Protein AF-A0A970JU67-F1 (afdb_monomer)

Nearest PDB structures (foldseek):
  4jq6-assembly1_A-2  TM=2.924E-01  e=1.730E+00  uncultured bacterium
  4jq6-assembly1_C-2  TM=2.347E-01  e=2.270E+00  uncultured bacterium
  4jq6-assembly1_B-2  TM=2.859E-01  e=3.735E+00  uncultured bacterium

Solvent-accessible surface area (backbone atoms only — not comparable to full-atom values): 28323 Å² total; per-residue (Å²): 142,82,85,86,82,78,82,70,63,67,60,56,55,53,53,52,52,51,50,53,50,53,50,58,73,69,57,70,78,72,72,80,70,74,70,78,50,62,77,49,70,78,58,87,61,84,79,76,81,85,72,80,84,75,76,85,79,79,78,89,68,77,89,79,79,76,89,69,86,68,60,65,92,70,44,91,42,51,68,65,49,26,71,66,79,45,78,70,50,74,68,50,50,51,41,27,55,73,64,76,49,74,89,73,84,82,63,100,61,75,86,43,83,55,92,80,55,98,42,68,69,62,30,46,52,45,51,51,29,37,52,91,54,72,87,72,41,57,90,66,28,61,72,84,85,48,70,67,60,50,52,49,52,48,50,52,50,52,53,54,49,50,58,56,33,43,46,40,63,42,35,53,30,54,41,52,18,40,53,38,30,49,53,32,34,54,51,42,32,70,50,19,50,85,82,37,30,58,57,38,47,44,47,47,47,57,52,45,53,44,44,33,34,48,60,20,26,67,76,83,74,67,88,65,86,66,57,68,91,70,52,65,84,36,60,38,65,69,46,32,59,50,54,40,66,76,67,50,73,91,55,51,74,64,56,51,49,38,48,56,50,51,51,50,45,45,67,63,26,75,57,68,42,71,60,78,66,70,47,42,41,56,55,104,48,89,40,42,58,24,44,73,43,56,64,60,80,78,25,64,59,44,29,36,26,33,12,33,49,41,22,48,50,49,36,26,38,34,18,25,38,34,83,39,74,70,19,36,28,40,52,48,50,49,50,53,20,41,32,68,22,89,51,18,51,60,28,48,46,52,48,48,48,52,44,32,68,78,62,34,47,45,35,22,31,39,66,43,51,50,47,49,40,50,72,68,60,27,72,60,91,76,41,36,50,47,43,67,66,35,67,78,47,47,54,33,40,33,61,42,42,76,73,46,55,46,86,35,87,100,40,86,87,70,63,57,88,74,27,44,53,35,49,20,80,46,39,50,61,41,44,72,68,54,52,51,42,68,74,55,21,46,32,86,101,76,38,78,90,39,46,82,66,75,61,84,42,55,63,45,26,76,73,65,35,63,69,34,50,69,45,44,70,75,74,60,78,74,59,79,87,73,56,78,80,74,56,102,90,104

pLDDT: mean 80.76, std 17.64, range [30.47, 98.69]

Secondary structure (DSSP, 8-state):
--PPPPTTHHHHHHHHHHHHHHHHHHS-------PPPPEE------PPPS-PPPPP----S----------GGG-TTHHHHHHHH-PPPHHHHHHHHHHS--PPPPPSS-SS--SS---HHHHHHHHHT--SSGGG--TT------HHHHHHHHHHHHHHHHHHHIIIIIHHHHHHHHHHHHHHHHHHHHHS-TTTHHHHHHHHHHHHHHHHHHHSS-----S-PPPTTTS----SHHHHHHHHHHH-TT--HHHHHHHHHHHHHHHH--SEE--SSS-EESSS-SSEEGGGGS--GGGGG-HHHHHHHHHHHHHHHEEEETTSHHHHHHHHHHHHHHHHSSSHHHHHHHHHHHHHHHH--BSS--HHHHHHIIIIIS----EETTGGG-HHHHHHHHHHHTT-----TT-TT---GGGSSEEESSPPBP-HHHHHHHHHS-BTTTBTTS-SS--THHHHHHTT-HHHHHHHHHH----GGGSPPP-TT-

Structure (mmCIF, N/CA/C/O backbone):
data_AF-A0A970JU67-F1
#
_entry.id   AF-A0A970JU67-F1
#
loop_
_atom_site.group_PDB
_atom_site.id
_atom_site.type_symbol
_atom_site.label_atom_id
_atom_site.label_alt_id
_atom_site.label_comp_id
_atom_site.label_asym_id
_atom_site.label_entity_id
_atom_site.label_seq_id
_atom_site.pdbx_PDB_ins_code
_atom_site.Cartn_x
_atom_site.Cartn_y
_atom_site.Cartn_z
_atom_site.occupancy
_atom_site.B_iso_or_equiv
_atom_site.auth_seq_id
_atom_site.auth_comp_id
_atom_site.auth_asym_id
_atom_site.auth_atom_id
_atom_site.pdbx_PDB_model_num
ATOM 1 N N . MET A 1 1 ? -54.750 41.052 80.918 1.00 36.22 1 MET A N 1
ATOM 2 C CA . MET A 1 1 ? -54.956 39.996 79.903 1.00 36.22 1 MET A CA 1
ATOM 3 C C . MET A 1 1 ? -53.959 40.209 78.771 1.00 36.22 1 MET A C 1
ATOM 5 O O . MET A 1 1 ? -54.153 41.110 77.973 1.00 36.22 1 MET A O 1
ATOM 9 N N . LYS A 1 2 ? -52.851 39.460 78.745 1.00 30.47 2 LYS A N 1
ATOM 10 C CA . LYS A 1 2 ? -51.901 39.435 77.621 1.00 30.47 2 LYS A CA 1
ATOM 11 C C . LYS A 1 2 ? -51.784 37.980 77.169 1.00 30.47 2 LYS A C 1
ATOM 13 O O . LYS A 1 2 ? -51.421 37.122 77.969 1.00 30.47 2 LYS A O 1
ATOM 18 N N . GLN A 1 3 ? -52.215 37.712 75.939 1.00 32.88 3 GLN A N 1
ATOM 19 C CA . GLN A 1 3 ? -52.232 36.387 75.321 1.00 32.88 3 GLN A CA 1
ATOM 20 C C . GLN A 1 3 ? -50.808 35.906 75.008 1.00 32.88 3 GLN A C 1
ATOM 22 O O . GLN A 1 3 ? -49.970 36.673 74.540 1.00 32.88 3 GLN A O 1
ATOM 27 N N . LYS A 1 4 ? -50.570 34.615 75.266 1.00 38.41 4 LYS A N 1
ATOM 28 C CA . LYS A 1 4 ? -49.387 33.850 74.859 1.00 38.41 4 LYS A CA 1
ATOM 29 C C . LYS A 1 4 ? -49.386 33.668 73.337 1.00 38.41 4 LYS A C 1
ATOM 31 O O . LYS A 1 4 ? -50.326 33.097 72.793 1.00 38.41 4 LYS A O 1
ATOM 36 N N . THR A 1 5 ? -48.321 34.102 72.673 1.00 37.09 5 THR A N 1
ATOM 37 C CA . THR A 1 5 ? -48.019 33.805 71.267 1.00 37.09 5 THR A CA 1
ATOM 38 C C . THR A 1 5 ? -47.292 32.462 71.156 1.00 37.09 5 THR A C 1
ATOM 40 O O . THR A 1 5 ? -46.368 32.169 71.913 1.00 37.09 5 THR A O 1
ATOM 43 N N . SER A 1 6 ? -47.749 31.610 70.235 1.00 38.59 6 SER A N 1
ATOM 44 C CA . SER A 1 6 ? -47.259 30.246 70.038 1.00 38.59 6 SER A CA 1
ATOM 45 C C . SER A 1 6 ? -45.963 30.203 69.222 1.00 38.59 6 SER A C 1
ATOM 47 O O . SER A 1 6 ? -45.950 30.541 68.040 1.00 38.59 6 SER A O 1
ATOM 49 N N . THR A 1 7 ? -44.905 29.666 69.818 1.00 44.06 7 THR A N 1
ATOM 50 C CA . THR A 1 7 ? -43.596 29.338 69.219 1.00 44.06 7 THR A CA 1
ATOM 51 C C . THR A 1 7 ? -43.587 28.036 68.398 1.00 44.06 7 THR A C 1
ATOM 53 O O . THR A 1 7 ? -42.530 27.490 68.106 1.00 44.06 7 THR A O 1
ATOM 56 N N . VAL A 1 8 ? -44.752 27.523 67.987 1.00 43.41 8 VAL A N 1
ATOM 57 C CA . VAL A 1 8 ? -44.871 26.221 67.294 1.00 43.41 8 VAL A CA 1
ATOM 58 C C . VAL A 1 8 ? -44.906 26.361 65.762 1.00 43.41 8 VAL A C 1
ATOM 60 O O . VAL A 1 8 ? -44.594 25.408 65.050 1.00 43.41 8 VAL A O 1
ATOM 63 N N . LEU A 1 9 ? -45.207 27.549 65.223 1.00 40.72 9 LEU A N 1
ATOM 64 C CA . LEU A 1 9 ? -45.311 27.746 63.768 1.00 40.72 9 LEU A CA 1
ATOM 65 C C . LEU A 1 9 ? -43.952 27.985 63.077 1.00 40.72 9 LEU A C 1
ATOM 67 O O . LEU A 1 9 ? -43.769 27.582 61.932 1.00 40.72 9 LEU A O 1
ATOM 71 N N . ALA A 1 10 ? -42.973 28.566 63.781 1.00 41.41 10 ALA A N 1
ATOM 72 C CA . ALA A 1 10 ? -41.661 28.894 63.210 1.00 41.41 10 ALA A CA 1
ATOM 73 C C . ALA A 1 10 ? -40.745 27.664 63.027 1.00 41.41 10 ALA A C 1
ATOM 75 O O . ALA A 1 10 ? -39.975 27.602 62.072 1.00 41.41 10 ALA A O 1
ATOM 76 N N . GLY A 1 11 ? -40.867 26.644 63.888 1.00 38.97 11 GLY A N 1
ATOM 77 C CA . GLY A 1 11 ? -40.060 25.418 63.795 1.00 38.97 11 GLY A CA 1
ATOM 78 C C . GLY A 1 11 ? -40.456 24.493 62.636 1.00 38.97 11 GLY A C 1
ATOM 79 O O . GLY A 1 11 ? -39.612 23.785 62.088 1.00 38.97 11 GLY A O 1
ATOM 80 N N . ARG A 1 12 ? -41.728 24.529 62.209 1.00 40.28 12 ARG A N 1
ATOM 81 C CA . ARG A 1 12 ? -42.233 23.694 61.104 1.00 40.28 12 ARG A CA 1
ATOM 82 C C . ARG A 1 12 ? -41.901 24.249 59.718 1.00 40.28 12 ARG A C 1
ATOM 84 O O . ARG A 1 12 ? -41.686 23.455 58.808 1.00 40.28 12 ARG A O 1
ATOM 91 N N . MET A 1 13 ? -41.779 25.571 59.560 1.00 42.22 13 MET A N 1
ATOM 92 C CA . MET A 1 13 ? -41.308 26.159 58.297 1.00 42.22 13 MET A CA 1
ATOM 93 C C . MET A 1 13 ? -39.801 25.965 58.084 1.00 42.22 13 MET A C 1
ATOM 95 O O . MET A 1 13 ? -39.390 25.708 56.956 1.00 42.22 13 MET A O 1
ATOM 99 N N . LEU A 1 14 ? -38.982 25.996 59.146 1.00 43.56 14 LEU A N 1
ATOM 100 C CA . LEU A 1 14 ? -37.538 25.760 59.007 1.00 43.56 14 LEU A CA 1
ATOM 101 C C . LEU A 1 14 ? -37.198 24.299 58.670 1.00 43.56 14 LEU A C 1
ATOM 103 O O . LEU A 1 14 ? -36.318 24.062 57.848 1.00 43.56 14 LEU A O 1
ATOM 107 N N . CYS A 1 15 ? -37.913 23.321 59.240 1.00 43.31 15 CYS A N 1
ATOM 108 C CA . CYS A 1 15 ? -37.701 21.906 58.903 1.00 43.31 15 CYS A CA 1
ATOM 109 C C . CYS A 1 15 ? -38.188 21.551 57.489 1.00 43.31 15 CYS A C 1
ATOM 111 O O . CYS A 1 15 ? -37.552 20.739 56.825 1.00 43.31 15 CYS A O 1
ATOM 113 N N . ALA A 1 16 ? -39.266 22.176 56.997 1.00 47.25 16 ALA A N 1
ATOM 114 C CA . ALA A 1 16 ? -39.729 21.977 55.621 1.00 47.25 16 ALA A CA 1
ATOM 115 C C . ALA A 1 16 ? -38.766 22.601 54.595 1.00 47.25 16 ALA A C 1
ATOM 117 O O . ALA A 1 16 ? -38.482 21.982 53.573 1.00 47.25 16 ALA A O 1
ATOM 118 N N . ALA A 1 17 ? -38.195 23.774 54.891 1.00 49.16 17 ALA A N 1
ATOM 119 C CA . ALA A 1 17 ? -37.186 24.399 54.037 1.00 49.16 17 ALA A CA 1
ATOM 120 C C . ALA A 1 17 ? -35.869 23.599 54.004 1.00 49.16 17 ALA A C 1
ATOM 122 O O . ALA A 1 17 ? -35.280 23.447 52.938 1.00 49.16 17 ALA A O 1
ATOM 123 N N . PHE A 1 18 ? -35.444 23.019 55.134 1.00 45.53 18 PHE A N 1
ATOM 124 C CA . PHE A 1 18 ? -34.259 22.153 55.176 1.00 45.53 18 PHE A CA 1
ATOM 125 C C . PHE A 1 18 ? -34.480 20.793 54.503 1.00 45.53 18 PHE A C 1
ATOM 127 O O . PHE A 1 18 ? -33.557 20.297 53.864 1.00 45.53 18 PHE A O 1
ATOM 134 N N . LEU A 1 19 ? -35.681 20.203 54.577 1.00 43.06 19 LEU A N 1
ATOM 135 C CA . LEU A 1 19 ? -35.974 18.959 53.853 1.00 43.06 19 LEU A CA 1
ATOM 136 C C . LEU A 1 19 ? -36.092 19.178 52.341 1.00 43.06 19 LEU A C 1
ATOM 138 O O . LEU A 1 19 ? -35.630 18.332 51.586 1.00 43.06 19 LEU A O 1
ATOM 142 N N . VAL A 1 20 ? -36.650 20.306 51.887 1.00 49.84 20 VAL A N 1
ATOM 143 C CA . VAL A 1 20 ? -36.703 20.648 50.453 1.00 49.84 20 VAL A CA 1
ATOM 144 C C . VAL A 1 20 ? -35.310 21.004 49.923 1.00 49.84 20 VAL A C 1
ATOM 146 O O . VAL A 1 20 ? -34.969 20.598 48.818 1.00 49.84 20 VAL A O 1
ATOM 149 N N . ALA A 1 21 ? -34.462 21.661 50.722 1.00 44.94 21 ALA A N 1
ATOM 150 C CA . ALA A 1 21 ? -33.065 21.901 50.362 1.00 44.94 21 ALA A CA 1
ATOM 151 C C . ALA A 1 21 ? -32.226 20.607 50.358 1.00 44.94 21 ALA A C 1
ATOM 153 O O . ALA A 1 21 ? -31.417 20.416 49.459 1.00 44.94 21 ALA A O 1
ATOM 154 N N . ALA A 1 22 ? -32.449 19.680 51.298 1.00 39.38 22 ALA A N 1
ATOM 155 C CA . ALA A 1 22 ? -31.751 18.392 51.334 1.00 39.38 22 ALA A CA 1
ATOM 156 C C . ALA A 1 22 ? -32.229 17.417 50.237 1.00 39.38 22 ALA A C 1
ATOM 158 O O . ALA A 1 22 ? -31.417 16.675 49.695 1.00 39.38 22 ALA A O 1
ATOM 159 N N . LEU A 1 23 ? -33.511 17.455 49.847 1.00 36.56 23 LEU A N 1
ATOM 160 C CA . LEU A 1 23 ? -34.032 16.715 48.687 1.00 36.56 23 LEU A CA 1
ATOM 161 C C . LEU A 1 23 ? -33.615 17.345 47.349 1.00 36.56 23 LEU A C 1
ATOM 163 O O . LEU A 1 23 ? -33.446 16.615 46.379 1.00 36.56 23 LEU A O 1
ATOM 167 N N . ALA A 1 24 ? -33.372 18.658 47.298 1.00 38.34 24 ALA A N 1
ATOM 168 C CA . ALA A 1 24 ? -32.781 19.326 46.134 1.00 38.34 24 ALA A CA 1
ATOM 169 C C . ALA A 1 24 ? -31.256 19.121 46.022 1.00 38.34 24 ALA A C 1
ATOM 171 O O . ALA A 1 24 ? -30.711 19.251 44.933 1.00 38.34 24 ALA A O 1
ATOM 172 N N . LEU A 1 25 ? -30.573 18.760 47.117 1.00 35.28 25 LEU A N 1
ATOM 173 C CA . LEU A 1 25 ? -29.147 18.396 47.120 1.00 35.28 25 LEU A CA 1
ATOM 174 C C . LEU A 1 25 ? -28.881 16.904 46.845 1.00 35.28 25 LEU A C 1
ATOM 176 O O . LEU A 1 25 ? -27.741 16.540 46.576 1.00 35.28 25 LEU A O 1
ATOM 180 N N . PHE A 1 26 ? -29.914 16.053 46.870 1.00 38.72 26 PHE A N 1
ATOM 181 C CA . PHE A 1 26 ? -29.828 14.629 46.504 1.00 38.72 26 PHE A CA 1
ATOM 182 C C . PHE A 1 26 ? -30.591 14.264 45.218 1.00 38.72 26 PHE A C 1
ATOM 184 O O . PHE A 1 26 ? -30.538 13.114 44.782 1.00 38.72 26 PHE A O 1
ATOM 191 N N . ALA A 1 27 ? -31.262 15.222 44.577 1.00 39.44 27 ALA A N 1
ATOM 192 C CA . ALA A 1 27 ? -31.865 15.038 43.264 1.00 39.44 27 ALA A CA 1
ATOM 193 C C . ALA A 1 27 ? -30.885 15.486 42.172 1.00 39.44 27 ALA A C 1
ATOM 195 O O . ALA A 1 27 ? -30.670 16.675 41.960 1.00 39.44 27 ALA A O 1
ATOM 196 N N . ALA A 1 28 ? -30.336 14.491 41.476 1.00 40.06 28 ALA A N 1
ATOM 197 C CA . ALA A 1 28 ? -29.531 14.612 40.267 1.00 40.06 28 ALA A CA 1
ATOM 198 C C . ALA A 1 28 ? -28.194 15.355 40.441 1.00 40.06 28 ALA A C 1
ATOM 200 O O . ALA A 1 28 ? -27.980 16.438 39.904 1.00 40.06 28 ALA A O 1
ATOM 201 N N . VAL A 1 29 ? -27.210 14.660 41.027 1.00 31.98 29 VAL A N 1
ATOM 202 C CA . VAL A 1 29 ? -25.932 14.589 40.302 1.00 31.98 29 VAL A CA 1
ATOM 203 C C . VAL A 1 29 ? -26.322 14.048 38.928 1.00 31.98 29 VAL A C 1
ATOM 205 O O . VAL A 1 29 ? -26.881 12.945 38.881 1.00 31.98 29 VAL A O 1
ATOM 208 N N . PRO A 1 30 ? -26.154 14.798 37.827 1.00 34.16 30 PRO A N 1
ATOM 209 C CA . PRO A 1 30 ? -26.272 14.172 36.535 1.00 34.16 30 PRO A CA 1
ATOM 210 C C . PRO A 1 30 ? -25.236 13.055 36.573 1.00 34.16 30 PRO A C 1
ATOM 212 O O . PRO A 1 30 ? -24.037 13.314 36.669 1.00 34.16 30 PRO A O 1
ATOM 215 N N . HIS A 1 31 ? -25.687 11.800 36.515 1.00 34.84 31 HIS A N 1
ATOM 216 C CA . HIS A 1 31 ? -24.914 10.859 35.729 1.00 34.84 31 HIS A CA 1
ATOM 217 C C . HIS A 1 31 ? -24.608 11.627 34.450 1.00 34.84 31 HIS A C 1
ATOM 219 O O . HIS A 1 31 ? -25.553 12.106 33.816 1.00 34.84 31 HIS A O 1
ATOM 225 N N . GLU A 1 32 ? -23.328 11.856 34.156 1.00 36.03 32 GLU A N 1
ATOM 226 C CA . GLU A 1 32 ? -22.900 12.218 32.814 1.00 36.03 32 GLU A CA 1
ATOM 227 C C . GLU A 1 32 ? -23.570 11.190 31.901 1.00 36.03 32 GLU A C 1
ATOM 229 O O . GLU A 1 32 ? -23.121 10.053 31.769 1.00 36.03 32 GLU A O 1
ATOM 234 N N . CYS A 1 33 ? -24.746 11.537 31.379 1.00 34.59 33 CYS A N 1
ATOM 235 C CA . CYS A 1 33 ? -25.262 10.917 30.190 1.00 34.59 33 CYS A CA 1
ATOM 236 C C . CYS A 1 33 ? -24.245 11.372 29.165 1.00 34.59 33 CYS A C 1
ATOM 238 O O . CYS A 1 33 ? -24.282 12.538 28.768 1.00 34.59 33 CYS A O 1
ATOM 240 N N . ASP A 1 34 ? -23.289 10.495 28.849 1.00 49.31 34 ASP A N 1
ATOM 241 C CA . ASP A 1 34 ? -22.464 10.638 27.658 1.00 49.31 34 ASP A CA 1
ATOM 242 C C . ASP A 1 34 ? -23.432 11.064 26.551 1.00 49.31 34 ASP A C 1
ATOM 244 O O . ASP A 1 34 ? -24.398 10.353 26.243 1.00 49.31 34 ASP A O 1
ATOM 248 N N . ALA A 1 35 ? -23.275 12.299 26.066 1.00 60.16 35 ALA A N 1
ATOM 249 C CA . ALA A 1 35 ? -24.089 12.789 24.971 1.00 60.16 35 ALA A CA 1
ATOM 250 C C . ALA A 1 35 ? -23.958 11.766 23.839 1.00 60.16 35 ALA A C 1
ATOM 252 O O . ALA A 1 35 ? -22.846 11.323 23.557 1.00 60.16 35 ALA A O 1
ATOM 253 N N . ALA A 1 36 ? -25.082 11.355 23.241 1.00 69.31 36 ALA A N 1
ATOM 254 C CA . ALA A 1 36 ? -25.057 10.334 22.200 1.00 69.31 36 ALA A CA 1
ATOM 255 C C . ALA A 1 36 ? -24.000 10.698 21.137 1.00 69.31 36 ALA A C 1
ATOM 257 O O . ALA A 1 36 ? -23.935 11.872 20.742 1.00 69.31 36 ALA A O 1
ATOM 258 N N . PRO A 1 37 ? -23.170 9.732 20.701 1.00 78.38 37 PRO A N 1
ATOM 259 C CA . PRO A 1 37 ? -22.077 10.002 19.780 1.00 78.38 37 PRO A CA 1
ATOM 260 C C . PRO A 1 37 ? -22.615 10.660 18.510 1.00 78.38 37 PRO A C 1
ATOM 262 O O . PRO A 1 37 ? -23.711 10.357 18.024 1.00 78.38 37 PRO A O 1
ATOM 265 N N . ARG A 1 38 ? -21.847 11.612 17.979 1.00 88.69 38 ARG A N 1
ATOM 266 C CA . ARG A 1 38 ? -22.248 12.358 16.784 1.00 88.69 38 ARG A CA 1
ATOM 267 C C . ARG A 1 38 ? -22.324 11.408 15.593 1.00 88.69 38 ARG A C 1
ATOM 269 O O . ARG A 1 38 ? -21.447 10.567 15.409 1.00 88.69 38 ARG A O 1
ATOM 276 N N . LYS A 1 39 ? -23.356 11.586 14.766 1.00 93.00 39 LYS A N 1
ATOM 277 C CA . LYS A 1 39 ? -23.487 10.846 13.510 1.00 93.00 39 LYS A CA 1
ATOM 278 C C . LYS A 1 39 ? -22.336 11.188 12.566 1.00 93.00 39 LYS A C 1
ATOM 280 O O . LYS A 1 39 ? -21.931 12.347 12.483 1.00 93.00 39 LYS A O 1
ATOM 285 N N . ILE A 1 40 ? -21.865 10.178 11.852 1.00 94.06 40 ILE A N 1
ATOM 286 C CA . ILE A 1 40 ? -20.813 10.253 10.844 1.00 94.06 40 ILE A CA 1
ATOM 287 C C . ILE A 1 40 ? -21.454 9.864 9.515 1.00 94.06 40 ILE A C 1
ATOM 289 O O . ILE A 1 40 ? -22.161 8.858 9.431 1.00 94.06 40 ILE A O 1
ATOM 293 N N . VAL A 1 41 ? -21.257 10.703 8.504 1.00 93.75 41 VAL A N 1
ATOM 294 C CA . VAL A 1 41 ? -21.668 10.415 7.129 1.00 93.75 41 VAL A CA 1
ATOM 295 C C . VAL A 1 41 ? -20.475 9.762 6.447 1.00 93.75 41 VAL A C 1
ATOM 297 O O . VAL A 1 41 ? -19.366 10.280 6.556 1.00 93.75 41 VAL A O 1
ATOM 300 N N . LEU A 1 42 ? -20.702 8.611 5.820 1.00 93.88 42 LEU A N 1
ATOM 301 C CA . LEU A 1 42 ? -19.686 7.948 5.013 1.00 93.88 42 LEU A CA 1
ATOM 302 C C . LEU A 1 42 ? -19.502 8.711 3.700 1.00 93.88 42 LEU A C 1
ATOM 304 O O . LEU A 1 42 ? -20.482 9.164 3.108 1.00 93.88 42 LEU A O 1
ATOM 308 N N . THR A 1 43 ? -18.252 8.864 3.279 1.00 93.00 43 THR A N 1
ATOM 309 C CA . THR A 1 43 ? -17.881 9.590 2.064 1.00 93.00 43 THR A CA 1
ATOM 310 C C . THR A 1 43 ? -17.530 8.581 0.982 1.00 93.00 43 THR A C 1
ATOM 312 O O . THR A 1 43 ? -16.545 7.856 1.123 1.00 93.00 43 THR A O 1
ATOM 315 N N . GLU A 1 44 ? -18.330 8.554 -0.084 1.00 91.00 44 GLU A N 1
ATOM 316 C CA . GLU A 1 44 ? -18.098 7.721 -1.268 1.00 91.00 44 GLU A CA 1
ATOM 317 C C . GLU A 1 44 ? -16.714 7.984 -1.882 1.00 91.00 44 GLU A C 1
ATOM 319 O O . GLU A 1 44 ? -16.160 9.097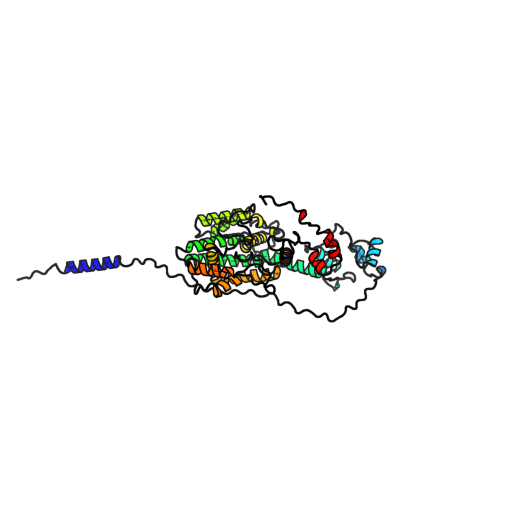 -1.846 1.00 91.00 44 GLU A O 1
ATOM 324 N N . ALA A 1 45 ? -16.143 6.937 -2.464 1.00 90.19 45 ALA A N 1
ATOM 325 C CA . ALA A 1 45 ? -14.858 6.990 -3.128 1.00 90.19 45 ALA A CA 1
ATOM 326 C C . ALA A 1 45 ? -14.979 6.397 -4.524 1.00 90.19 45 ALA A C 1
ATOM 328 O O . ALA A 1 45 ? -15.535 5.329 -4.703 1.00 90.19 45 ALA A O 1
ATOM 329 N N . GLU A 1 46 ? -14.390 7.078 -5.498 1.00 89.38 46 GLU A N 1
ATOM 330 C CA . GLU A 1 46 ? -14.239 6.576 -6.857 1.00 89.38 46 GLU A CA 1
ATOM 331 C C . GLU A 1 46 ? -12.786 6.801 -7.273 1.00 89.38 46 GLU A C 1
ATOM 333 O O . GLU A 1 46 ? -12.177 7.812 -6.899 1.00 89.38 46 GLU A O 1
ATOM 338 N N . LEU A 1 47 ? -12.240 5.860 -8.041 1.00 87.62 47 LEU A N 1
ATOM 339 C CA . LEU A 1 47 ? -10.946 5.996 -8.703 1.00 87.62 47 LEU A CA 1
ATOM 340 C C . LEU A 1 47 ? -11.178 6.286 -10.181 1.00 87.62 47 LEU A C 1
ATOM 342 O O . LEU A 1 47 ? -12.008 5.646 -10.829 1.00 87.62 47 LEU A O 1
ATOM 346 N N . LYS A 1 48 ? -10.434 7.243 -10.735 1.00 83.31 48 LYS A N 1
ATOM 347 C CA . LYS A 1 48 ? -10.503 7.514 -12.171 1.00 83.31 48 LYS A CA 1
ATOM 348 C C . LYS A 1 48 ? -9.871 6.377 -12.961 1.00 83.31 48 LYS A C 1
ATOM 350 O O . LYS A 1 48 ? -8.759 5.942 -12.666 1.00 83.31 48 LYS A O 1
ATOM 355 N N . ASP A 1 49 ? -10.559 5.959 -14.019 1.00 73.19 49 ASP A N 1
ATOM 356 C CA . ASP A 1 49 ? -9.955 5.109 -15.038 1.00 73.19 49 ASP A CA 1
ATOM 357 C C . ASP A 1 49 ? -8.820 5.871 -15.739 1.00 73.19 49 ASP A C 1
ATOM 359 O O . ASP A 1 49 ? -8.946 7.056 -16.071 1.00 73.19 49 ASP A O 1
ATOM 363 N N . PHE A 1 50 ? -7.700 5.184 -15.948 1.00 66.25 50 PHE A N 1
ATOM 364 C CA . PHE A 1 50 ? -6.522 5.770 -16.558 1.00 66.25 50 PHE A CA 1
ATOM 365 C C . PHE A 1 50 ? -6.734 6.030 -18.056 1.00 66.25 50 PHE A C 1
ATOM 367 O O . PHE A 1 50 ? -6.337 7.081 -18.565 1.00 66.25 50 PHE A O 1
ATOM 374 N N . SER A 1 51 ? -7.361 5.098 -18.783 1.00 61.50 51 SER A N 1
ATOM 375 C CA . SER A 1 51 ? -7.684 5.309 -20.196 1.00 61.50 51 SER A CA 1
ATOM 376 C C . SER A 1 51 ? -8.601 4.228 -20.759 1.00 61.50 51 SER A C 1
ATOM 378 O O . SER A 1 51 ? -8.379 3.043 -20.531 1.00 61.50 51 SER A O 1
ATOM 380 N N . SER A 1 52 ? -9.503 4.619 -21.660 1.00 66.06 52 SER A N 1
ATOM 381 C CA . SER A 1 52 ? -10.229 3.665 -22.499 1.00 66.06 52 SER A CA 1
ATOM 382 C C . SER A 1 52 ? -9.280 2.902 -23.429 1.00 66.06 52 SER A C 1
ATOM 384 O O . SER A 1 52 ? -8.446 3.529 -24.092 1.00 66.06 52 SER A O 1
ATOM 386 N N . VAL A 1 53 ? -9.478 1.588 -23.578 1.00 62.56 53 VAL A N 1
ATOM 387 C CA . VAL A 1 53 ? -8.770 0.773 -24.578 1.00 62.56 53 VAL A CA 1
ATOM 388 C C . VAL A 1 53 ? -8.921 1.414 -25.969 1.00 62.56 53 VAL A C 1
ATOM 390 O O . VAL A 1 53 ? -10.048 1.540 -26.465 1.00 62.56 53 VAL A O 1
ATOM 393 N N . PRO A 1 54 ? -7.824 1.842 -26.625 1.00 66.81 54 PRO A N 1
ATOM 394 C CA . PRO A 1 54 ? -7.916 2.471 -27.933 1.00 66.81 54 PRO A CA 1
ATOM 395 C C . PRO A 1 54 ? -8.473 1.484 -28.963 1.00 66.81 54 PRO A C 1
ATOM 397 O O . PRO A 1 54 ? -8.121 0.303 -28.983 1.00 66.81 54 PRO A O 1
ATOM 400 N N . ALA A 1 55 ? -9.346 1.978 -29.845 1.00 79.25 55 ALA A N 1
ATOM 401 C CA . ALA A 1 55 ? -9.933 1.156 -30.896 1.00 79.25 55 ALA A CA 1
ATOM 402 C C . ALA A 1 55 ? -8.834 0.525 -31.778 1.00 79.25 55 ALA A C 1
ATOM 404 O O . ALA A 1 55 ? -7.866 1.214 -32.122 1.00 79.25 55 ALA A O 1
ATOM 405 N N . PRO A 1 56 ? -8.987 -0.745 -32.208 1.00 74.62 56 PRO A N 1
ATOM 406 C CA . PRO A 1 56 ? -8.013 -1.400 -33.070 1.00 74.62 56 PRO A CA 1
ATOM 407 C C . PRO A 1 56 ? -7.721 -0.561 -34.316 1.00 74.62 56 PRO A C 1
ATOM 409 O O . PRO A 1 56 ? -8.612 -0.277 -35.126 1.00 74.62 56 PRO A O 1
ATOM 412 N N . VAL A 1 57 ? -6.459 -0.169 -34.492 1.00 77.88 57 VAL A N 1
ATOM 413 C CA . VAL A 1 57 ? -6.044 0.606 -35.660 1.00 77.88 57 VAL A CA 1
ATOM 414 C C . VAL A 1 57 ? -5.986 -0.330 -36.864 1.00 77.88 57 VAL A C 1
ATOM 416 O O . VAL A 1 57 ? -5.107 -1.182 -36.975 1.00 77.88 57 VAL A O 1
ATOM 419 N N . LYS A 1 58 ? -6.918 -0.164 -37.810 1.00 78.31 58 LYS A N 1
ATOM 420 C CA . LYS A 1 58 ? -6.816 -0.822 -39.120 1.00 78.31 58 LYS A CA 1
ATOM 421 C C . LYS A 1 58 ? -5.639 -0.218 -39.881 1.00 78.31 58 LYS A C 1
ATOM 423 O O . LYS A 1 58 ? -5.752 0.888 -40.411 1.00 78.31 58 LYS A O 1
ATOM 428 N N . LEU A 1 59 ? -4.531 -0.953 -39.956 1.00 69.56 59 LEU A N 1
ATOM 429 C CA . LEU A 1 59 ? -3.384 -0.596 -40.789 1.00 69.56 59 LEU A CA 1
ATOM 430 C C . LEU A 1 59 ? -3.841 -0.444 -42.248 1.00 69.56 59 LEU A C 1
ATOM 432 O O . LEU A 1 59 ? -4.240 -1.407 -42.904 1.00 69.56 59 LEU A O 1
ATOM 436 N N . LYS A 1 60 ? -3.816 0.789 -42.762 1.00 69.69 60 LYS A N 1
ATOM 437 C CA . LYS A 1 60 ? -4.108 1.091 -44.167 1.00 69.69 60 LYS A CA 1
ATOM 438 C C . LYS A 1 60 ? -2.811 1.040 -44.966 1.00 69.69 60 LYS A C 1
ATOM 440 O O . LYS A 1 60 ? -2.182 2.062 -45.205 1.00 69.69 60 LYS A O 1
ATOM 445 N N . GLY A 1 61 ? -2.415 -0.159 -45.371 1.00 70.88 61 GLY A N 1
ATOM 446 C CA . GLY A 1 61 ? -1.278 -0.360 -46.263 1.00 70.88 61 GLY A CA 1
ATOM 447 C C . GLY A 1 61 ? -0.762 -1.787 -46.186 1.00 70.88 61 GLY A C 1
ATOM 448 O O . GLY A 1 61 ? -0.616 -2.334 -45.097 1.00 70.88 61 GLY A O 1
ATOM 449 N N . LYS A 1 62 ? -0.478 -2.395 -47.339 1.00 72.88 62 LYS A N 1
ATOM 450 C CA . LYS A 1 62 ? 0.442 -3.534 -47.380 1.00 72.88 62 LYS A CA 1
ATOM 451 C C . LYS A 1 62 ? 1.857 -2.953 -47.357 1.00 72.88 62 LYS A C 1
ATOM 453 O O . LYS A 1 62 ? 2.132 -2.120 -48.222 1.00 72.88 62 LYS A O 1
ATOM 458 N N . PRO A 1 63 ? 2.735 -3.346 -46.416 1.00 67.38 63 PRO A N 1
ATOM 459 C CA . PRO A 1 63 ? 4.146 -2.995 -46.495 1.00 67.38 63 PRO A CA 1
ATOM 460 C C . PRO A 1 63 ? 4.668 -3.437 -47.864 1.00 67.38 63 PRO A C 1
ATOM 462 O O . PRO A 1 63 ? 4.576 -4.611 -48.209 1.00 67.38 63 PRO A O 1
ATOM 465 N N . SER A 1 64 ? 5.138 -2.489 -48.671 1.00 72.88 64 SER A N 1
ATOM 466 C CA . SER A 1 64 ? 5.701 -2.749 -50.002 1.00 72.88 64 SER A CA 1
ATOM 467 C C . SER A 1 64 ? 7.224 -2.628 -49.996 1.00 72.88 64 SER A C 1
ATOM 469 O O . SER A 1 64 ? 7.824 -2.336 -51.027 1.00 72.88 64 SER A O 1
ATOM 471 N N . PHE A 1 65 ? 7.846 -2.750 -48.820 1.00 72.81 65 PHE A N 1
ATOM 472 C CA . PHE A 1 65 ? 9.294 -2.736 -48.710 1.00 72.81 65 PHE A CA 1
ATOM 473 C C . PHE A 1 65 ? 9.829 -4.059 -49.254 1.00 72.81 65 PHE A C 1
ATOM 475 O O . PHE A 1 65 ? 9.691 -5.103 -48.620 1.00 72.81 65 PHE A O 1
ATOM 482 N N . GLU A 1 66 ? 10.402 -4.008 -50.450 1.00 71.88 66 GLU A N 1
ATOM 483 C CA . GLU A 1 66 ? 11.215 -5.094 -50.978 1.00 71.88 66 GLU A CA 1
ATOM 484 C C . GLU A 1 66 ? 12.629 -4.928 -50.423 1.00 71.88 66 GLU A C 1
ATOM 486 O O . GLU A 1 66 ? 13.378 -4.037 -50.835 1.00 71.88 66 GLU A O 1
ATOM 491 N N . ASP A 1 67 ? 12.968 -5.762 -49.440 1.00 66.38 67 ASP A N 1
ATOM 492 C CA . ASP A 1 67 ? 14.306 -5.772 -48.862 1.00 66.38 67 ASP A CA 1
ATOM 493 C C . ASP A 1 67 ? 15.322 -6.187 -49.932 1.00 66.38 67 ASP A C 1
ATOM 495 O O . ASP A 1 67 ? 15.185 -7.218 -50.595 1.00 66.38 67 ASP A O 1
ATOM 499 N N . SER A 1 68 ? 16.342 -5.358 -50.129 1.00 73.31 68 SER A N 1
ATOM 500 C CA . SER A 1 68 ? 17.390 -5.603 -51.111 1.00 73.31 68 SER A CA 1
ATOM 501 C C . SER A 1 68 ? 18.753 -5.348 -50.498 1.00 73.31 68 SER A C 1
ATOM 503 O O . SER A 1 68 ? 18.958 -4.479 -49.648 1.00 73.31 68 SER A O 1
ATOM 505 N N . ALA A 1 69 ? 19.721 -6.150 -50.931 1.00 70.44 69 ALA A N 1
ATOM 506 C CA . ALA A 1 69 ? 21.035 -6.140 -50.335 1.00 70.44 69 ALA A CA 1
ATOM 507 C C . ALA A 1 69 ? 21.760 -4.802 -50.539 1.00 70.44 69 ALA A C 1
ATOM 509 O O . ALA A 1 69 ? 22.250 -4.523 -51.633 1.00 70.44 69 ALA A O 1
ATOM 510 N N . PHE A 1 70 ? 21.908 -4.007 -49.476 1.00 75.94 70 PHE A N 1
ATOM 511 C CA . PHE A 1 70 ? 22.761 -2.821 -49.506 1.00 75.94 70 PHE A CA 1
ATOM 512 C C . PHE A 1 70 ? 24.252 -3.227 -49.504 1.00 75.94 70 PHE A C 1
ATOM 514 O O . PHE A 1 70 ? 24.689 -3.939 -48.590 1.00 75.94 70 PHE A O 1
ATOM 521 N N . PRO A 1 71 ? 25.058 -2.828 -50.508 1.00 84.50 71 PRO A N 1
ATOM 522 C CA . PRO A 1 71 ? 26.490 -3.119 -50.521 1.00 84.50 71 PRO A CA 1
ATOM 523 C C . PRO A 1 71 ? 27.211 -2.306 -49.443 1.00 84.50 71 PRO A C 1
ATOM 525 O O . PRO A 1 71 ? 27.159 -1.079 -49.475 1.00 84.50 71 PRO A O 1
ATOM 528 N N . LEU A 1 72 ? 27.922 -2.971 -48.527 1.00 83.06 72 LEU A N 1
ATOM 529 C CA . LEU A 1 72 ? 28.574 -2.305 -47.392 1.00 83.06 72 LEU A CA 1
ATOM 530 C C . LEU A 1 72 ? 29.607 -1.254 -47.836 1.00 83.06 72 LEU A C 1
ATOM 532 O O . LEU A 1 72 ? 29.716 -0.203 -47.223 1.00 83.06 72 LEU A O 1
ATOM 536 N N . GLU A 1 73 ? 30.287 -1.479 -48.961 1.00 82.94 73 GLU A N 1
ATOM 537 C CA . GLU A 1 73 ? 31.241 -0.524 -49.555 1.00 82.94 73 GLU A CA 1
ATOM 538 C C . GLU A 1 73 ? 30.586 0.790 -50.026 1.00 82.94 73 GLU A C 1
ATOM 540 O O . GLU A 1 73 ? 31.271 1.781 -50.262 1.00 82.94 73 GLU A O 1
ATOM 545 N N . LYS A 1 74 ? 29.255 0.807 -50.191 1.00 85.19 74 LYS A N 1
ATOM 546 C CA . LYS A 1 74 ? 28.483 2.019 -50.506 1.00 85.19 74 LYS A CA 1
ATOM 547 C C . LYS A 1 74 ? 27.998 2.747 -49.251 1.00 85.19 74 LYS A C 1
ATOM 549 O O . LYS A 1 74 ? 27.373 3.798 -49.381 1.00 85.19 74 LYS A O 1
ATOM 554 N N . ALA A 1 75 ? 28.241 2.202 -48.056 1.00 83.06 75 ALA A N 1
ATOM 555 C CA . ALA A 1 75 ? 27.884 2.861 -46.808 1.00 83.06 75 ALA A CA 1
ATOM 556 C C . ALA A 1 75 ? 28.822 4.048 -46.595 1.00 83.06 75 ALA A C 1
ATOM 558 O O . ALA A 1 75 ? 29.990 3.891 -46.244 1.00 83.06 75 ALA A O 1
ATOM 559 N N . VAL A 1 76 ? 28.285 5.246 -46.814 1.00 83.06 76 VAL A N 1
ATOM 560 C CA . VAL A 1 76 ? 29.022 6.513 -46.713 1.00 83.06 76 VAL A CA 1
ATOM 561 C C . VAL A 1 76 ? 29.569 6.791 -45.311 1.00 83.06 76 VAL A C 1
ATOM 563 O O . VAL A 1 76 ? 30.467 7.608 -45.185 1.00 83.06 76 VAL A O 1
ATOM 566 N N . ASN A 1 77 ? 29.044 6.112 -44.288 1.00 80.06 77 ASN A N 1
ATOM 567 C CA . ASN A 1 77 ? 29.405 6.264 -42.880 1.00 80.06 77 ASN A CA 1
ATOM 568 C C . ASN A 1 77 ? 30.201 5.079 -42.298 1.00 80.06 77 ASN A C 1
ATOM 570 O O . ASN A 1 77 ? 30.383 5.005 -41.083 1.00 80.06 77 ASN A O 1
ATOM 574 N N . LEU A 1 78 ? 30.622 4.101 -43.113 1.00 83.06 78 LEU A N 1
ATOM 575 C CA . LEU A 1 78 ? 31.249 2.874 -42.599 1.00 83.06 78 LEU A CA 1
ATOM 576 C C . LEU A 1 78 ? 32.534 3.159 -41.815 1.00 83.06 78 LEU A C 1
ATOM 578 O O . LEU A 1 78 ? 32.785 2.526 -40.791 1.00 83.06 78 LEU A O 1
ATOM 582 N N . LYS A 1 79 ? 33.347 4.098 -42.304 1.00 85.44 79 LYS A N 1
ATOM 583 C CA . LYS A 1 79 ? 34.637 4.431 -41.700 1.00 85.44 79 LYS A CA 1
ATOM 584 C C . LYS A 1 79 ? 34.443 5.061 -40.320 1.00 85.44 79 LYS A C 1
ATOM 586 O O . LYS A 1 79 ? 35.093 4.645 -39.369 1.00 85.44 79 LYS A O 1
ATOM 591 N N . GLU A 1 80 ? 33.532 6.019 -40.217 1.00 82.50 80 GLU A N 1
ATOM 592 C CA . GLU A 1 80 ? 33.216 6.755 -38.994 1.00 82.50 80 GLU A CA 1
ATOM 593 C C . GLU A 1 80 ? 32.583 5.826 -37.948 1.00 82.50 80 GLU A C 1
ATOM 595 O O . GLU A 1 80 ? 32.931 5.877 -36.771 1.00 82.50 80 GLU A O 1
ATOM 600 N N . VAL A 1 81 ? 31.719 4.898 -38.376 1.00 78.00 81 VAL A N 1
ATOM 601 C CA . VAL A 1 81 ? 31.166 3.858 -37.491 1.00 78.00 81 VAL A CA 1
ATOM 602 C C . VAL A 1 81 ? 32.271 2.935 -36.961 1.00 78.00 81 VAL A C 1
ATOM 604 O O . VAL A 1 81 ? 32.288 2.625 -35.770 1.00 78.00 81 VAL A O 1
ATOM 607 N N . GLU A 1 82 ? 33.228 2.525 -37.800 1.00 83.00 82 GLU A N 1
ATOM 608 C CA . GLU A 1 82 ? 34.371 1.695 -37.386 1.00 83.00 82 GLU A CA 1
ATOM 609 C C . GLU A 1 82 ? 35.372 2.419 -36.470 1.00 83.00 82 GLU A C 1
ATOM 611 O O . GLU A 1 82 ? 36.082 1.755 -35.711 1.00 83.00 82 GLU A O 1
ATOM 616 N N . GLU A 1 83 ? 35.438 3.751 -36.501 1.00 83.06 83 GLU A N 1
ATOM 617 C CA . GLU A 1 83 ? 36.221 4.538 -35.538 1.00 83.06 83 GLU A CA 1
ATOM 618 C C . GLU A 1 83 ? 35.616 4.464 -34.129 1.00 83.06 83 GLU A C 1
ATOM 620 O O . GLU A 1 83 ? 36.356 4.380 -33.148 1.00 83.06 83 GLU A O 1
ATOM 625 N N . VAL A 1 84 ? 34.285 4.402 -34.033 1.00 75.25 84 VAL A N 1
ATOM 626 C CA . VAL A 1 84 ? 33.544 4.322 -32.767 1.00 75.25 84 VAL A CA 1
ATOM 627 C C . VAL A 1 84 ? 33.493 2.891 -32.223 1.00 75.25 84 VAL A C 1
ATOM 629 O O . VAL A 1 84 ? 33.888 2.633 -31.087 1.00 75.25 84 VAL A O 1
ATOM 632 N N . VAL A 1 85 ? 33.017 1.928 -33.020 1.00 75.56 85 VAL A N 1
ATOM 633 C CA . VAL A 1 85 ? 32.796 0.539 -32.558 1.00 75.56 85 VAL A CA 1
ATOM 634 C C . VAL A 1 85 ? 34.065 -0.323 -32.654 1.00 75.56 85 VAL A C 1
ATOM 636 O O . VAL A 1 85 ? 34.206 -1.373 -32.017 1.00 75.56 85 VAL A O 1
ATOM 639 N N . GLY A 1 86 ? 35.064 0.161 -33.391 1.00 81.75 86 GLY A N 1
ATOM 640 C CA . GLY A 1 86 ? 36.269 -0.562 -33.766 1.00 81.75 86 GLY A CA 1
ATOM 641 C C . GLY A 1 86 ? 36.159 -1.213 -35.142 1.00 81.75 86 GLY A C 1
ATOM 642 O O . GLY A 1 86 ? 35.083 -1.596 -35.595 1.00 81.75 86 GLY A O 1
ATOM 643 N N . LYS A 1 87 ? 37.317 -1.378 -35.789 1.00 87.62 87 LYS A N 1
ATOM 644 C CA . LYS A 1 87 ? 37.419 -1.981 -37.123 1.00 87.62 87 LYS A CA 1
ATOM 645 C C . LYS A 1 87 ? 36.822 -3.384 -37.156 1.00 87.62 87 LYS A C 1
ATOM 647 O O . LYS A 1 87 ? 37.233 -4.249 -36.378 1.00 87.62 87 LYS A O 1
ATOM 652 N N . LEU A 1 88 ? 35.920 -3.613 -38.108 1.00 88.00 88 LEU A N 1
ATOM 653 C CA . LEU A 1 88 ? 35.315 -4.917 -38.324 1.00 88.00 88 LEU A CA 1
ATOM 654 C C . LEU A 1 88 ? 36.316 -5.852 -39.006 1.00 88.00 88 LEU A C 1
ATOM 656 O O . LEU A 1 88 ? 36.996 -5.487 -39.968 1.00 88.00 88 LEU A O 1
ATOM 660 N N . THR A 1 89 ? 36.386 -7.095 -38.540 1.00 90.44 89 THR A N 1
ATOM 661 C CA . THR A 1 89 ? 37.125 -8.149 -39.239 1.00 90.44 89 THR A CA 1
ATOM 662 C C . THR A 1 89 ? 36.442 -8.498 -40.562 1.00 90.44 89 THR A C 1
ATOM 664 O O . THR A 1 89 ? 35.263 -8.212 -40.778 1.00 90.44 89 THR A O 1
ATOM 667 N N . LYS A 1 90 ? 37.162 -9.180 -41.459 1.00 91.25 90 LYS A N 1
ATOM 668 C CA . LYS A 1 90 ? 36.592 -9.653 -42.730 1.00 91.25 90 LYS A CA 1
ATOM 669 C C . LYS A 1 90 ? 35.326 -10.498 -42.516 1.00 91.25 90 LYS A C 1
ATOM 671 O O . LYS A 1 90 ? 34.316 -10.246 -43.161 1.00 91.25 90 LYS A O 1
ATOM 676 N N . ALA A 1 91 ? 35.360 -11.425 -41.556 1.00 90.69 91 ALA A N 1
ATOM 677 C CA . ALA A 1 91 ? 34.214 -12.265 -41.210 1.00 90.69 91 ALA A CA 1
ATOM 678 C C . ALA A 1 91 ? 33.033 -11.444 -40.663 1.00 90.69 91 ALA A C 1
ATOM 680 O O . ALA A 1 91 ? 31.883 -11.722 -40.985 1.00 90.69 91 ALA A O 1
ATOM 681 N N . GLN A 1 92 ? 33.310 -10.401 -39.874 1.00 90.25 92 GLN A N 1
ATOM 682 C CA . GLN A 1 92 ? 32.282 -9.492 -39.365 1.00 90.25 92 GLN A CA 1
ATOM 683 C C . GLN A 1 92 ? 31.640 -8.666 -40.489 1.00 90.25 92 GLN A C 1
ATOM 685 O O . GLN A 1 92 ? 30.424 -8.516 -40.524 1.00 90.25 92 GLN A O 1
ATOM 690 N N . ARG A 1 93 ? 32.425 -8.177 -41.454 1.00 89.69 93 ARG A N 1
ATOM 691 C CA . ARG A 1 93 ? 31.891 -7.468 -42.629 1.00 89.69 93 ARG A CA 1
ATOM 692 C C . ARG A 1 93 ? 31.035 -8.377 -43.508 1.00 89.69 93 ARG A C 1
ATOM 694 O O . ARG A 1 93 ? 29.957 -7.970 -43.930 1.00 89.69 93 ARG A O 1
ATOM 701 N N . GLU A 1 94 ? 31.477 -9.613 -43.734 1.00 88.62 94 GLU A N 1
ATOM 702 C CA . GLU A 1 94 ? 30.700 -10.628 -44.455 1.00 88.62 94 GLU A CA 1
ATOM 703 C C . GLU A 1 94 ? 29.388 -10.952 -43.725 1.00 88.62 94 GLU A C 1
ATOM 705 O O . GLU A 1 94 ? 28.327 -10.981 -44.349 1.00 88.62 94 GLU A O 1
ATOM 710 N N . ALA A 1 95 ? 29.436 -11.121 -42.399 1.00 87.19 95 ALA A N 1
ATOM 711 C CA . ALA A 1 95 ? 28.250 -11.338 -41.576 1.00 87.19 95 ALA A CA 1
ATOM 712 C C . ALA A 1 95 ? 27.293 -10.138 -41.618 1.00 87.19 95 ALA A C 1
ATOM 714 O O . ALA A 1 95 ? 26.101 -10.336 -41.823 1.00 87.19 95 ALA A O 1
ATOM 715 N N . LEU A 1 96 ? 27.796 -8.905 -41.514 1.00 87.38 96 LEU A N 1
ATOM 716 C CA . LEU A 1 96 ? 26.991 -7.687 -41.626 1.00 87.38 96 LEU A CA 1
ATOM 717 C C . LEU A 1 96 ? 26.341 -7.562 -43.012 1.00 87.38 96 LEU A C 1
ATOM 719 O O . LEU A 1 96 ? 25.165 -7.230 -43.126 1.00 87.38 96 LEU A O 1
ATOM 723 N N . GLN A 1 97 ? 27.075 -7.867 -44.083 1.00 86.81 97 GLN A N 1
ATOM 724 C CA . GLN A 1 97 ? 26.545 -7.792 -45.444 1.00 86.81 97 GLN A CA 1
ATOM 725 C C . GLN A 1 97 ? 25.520 -8.893 -45.748 1.00 86.81 97 GLN A C 1
ATOM 727 O O . GLN A 1 97 ? 24.599 -8.663 -46.538 1.00 86.81 97 GLN A O 1
ATOM 732 N N . LYS A 1 98 ? 25.667 -10.068 -45.125 1.00 84.25 98 LYS A N 1
ATOM 733 C CA . LYS A 1 98 ? 24.723 -11.186 -45.225 1.00 84.25 98 LYS A CA 1
ATOM 734 C C . LYS A 1 98 ? 23.469 -10.948 -44.384 1.00 84.25 98 LYS A C 1
ATOM 736 O O . LYS A 1 98 ? 22.366 -11.076 -44.899 1.00 84.25 98 LYS A O 1
ATOM 741 N N . ASN A 1 99 ? 23.652 -10.607 -43.112 1.00 82.19 99 ASN A N 1
ATOM 742 C CA . ASN A 1 99 ? 22.596 -10.599 -42.101 1.00 82.19 99 ASN A CA 1
ATOM 743 C C . ASN A 1 99 ? 21.978 -9.212 -41.884 1.00 82.19 99 ASN A C 1
ATOM 745 O O . ASN A 1 99 ? 21.008 -9.110 -41.149 1.00 82.19 99 ASN A O 1
ATOM 749 N N . ARG A 1 100 ? 22.534 -8.143 -42.477 1.00 78.81 100 ARG A N 1
ATOM 750 C CA . ARG A 1 100 ? 22.136 -6.725 -42.289 1.00 78.81 100 ARG A CA 1
ATOM 751 C C . ARG A 1 100 ? 22.380 -6.153 -40.896 1.00 78.81 100 ARG A C 1
ATOM 753 O O . ARG A 1 100 ? 22.377 -4.938 -40.739 1.00 78.81 100 ARG A O 1
ATOM 760 N N . PHE A 1 101 ? 22.662 -7.000 -39.921 1.00 81.75 101 PHE A N 1
ATOM 761 C CA . PHE A 1 101 ? 23.126 -6.623 -38.600 1.00 81.75 101 PHE A CA 1
ATOM 762 C C . PHE A 1 101 ? 24.307 -7.506 -38.205 1.00 81.75 101 PHE A C 1
ATOM 764 O O . PHE A 1 101 ? 24.552 -8.570 -38.781 1.00 81.75 101 PHE A O 1
ATOM 771 N N . ILE A 1 102 ? 25.046 -7.060 -37.199 1.00 83.44 102 ILE A N 1
ATOM 772 C CA . ILE A 1 102 ? 26.045 -7.879 -36.536 1.00 83.44 102 ILE A CA 1
ATOM 773 C C . ILE A 1 102 ? 26.006 -7.619 -35.039 1.00 83.44 102 ILE A C 1
ATOM 775 O O . ILE A 1 102 ? 25.823 -6.486 -34.607 1.00 83.44 102 ILE A O 1
ATOM 779 N N . LEU A 1 103 ? 26.202 -8.677 -34.259 1.00 80.12 103 LEU A N 1
ATOM 780 C CA . LEU A 1 103 ? 26.446 -8.575 -32.830 1.00 80.12 103 LEU A CA 1
ATOM 781 C C . LEU A 1 103 ? 27.955 -8.557 -32.605 1.00 80.12 103 LEU A C 1
ATOM 783 O O . LEU A 1 103 ? 28.668 -9.482 -33.001 1.00 80.12 103 LEU A O 1
ATOM 787 N N . LEU A 1 104 ? 28.444 -7.481 -32.002 1.00 76.88 104 LEU A N 1
ATOM 788 C CA . LEU A 1 104 ? 29.842 -7.353 -31.621 1.00 76.88 104 LEU A CA 1
ATOM 789 C C . LEU A 1 104 ? 29.961 -7.602 -30.117 1.00 76.88 104 LEU A C 1
ATOM 791 O O . LEU A 1 104 ? 29.121 -7.114 -29.361 1.00 76.88 104 LEU A O 1
ATOM 795 N N . PRO A 1 105 ? 30.988 -8.339 -29.661 1.00 70.75 105 PRO A N 1
ATOM 796 C CA . PRO A 1 105 ? 31.249 -8.448 -28.238 1.00 70.75 105 PRO A CA 1
ATOM 797 C C . PRO A 1 105 ? 31.520 -7.051 -27.680 1.00 70.75 105 PRO A C 1
ATOM 799 O O . PRO A 1 105 ? 32.363 -6.310 -28.199 1.00 70.75 105 PRO A O 1
ATOM 802 N N . LYS A 1 106 ? 30.790 -6.701 -26.622 1.00 63.50 106 LYS A N 1
ATOM 803 C CA . LYS A 1 106 ? 30.966 -5.445 -25.902 1.00 63.50 106 LYS A CA 1
ATOM 804 C C . LYS A 1 106 ? 32.416 -5.343 -25.421 1.00 63.50 106 LYS A C 1
ATOM 806 O O . LYS A 1 106 ? 32.909 -6.224 -24.716 1.00 63.50 106 LYS A O 1
ATOM 811 N N . LYS A 1 107 ? 33.116 -4.277 -25.812 1.00 62.97 107 LYS A N 1
ATOM 812 C CA . LYS A 1 107 ? 34.426 -3.947 -25.233 1.00 62.97 107 LYS A CA 1
ATOM 813 C C . LYS A 1 107 ? 34.203 -3.422 -23.816 1.00 62.97 107 LYS A C 1
ATOM 815 O O . LYS A 1 107 ? 33.216 -2.744 -23.570 1.00 62.97 107 LYS A O 1
ATOM 820 N N . SER A 1 108 ? 35.136 -3.655 -22.898 1.00 54.31 108 SER A N 1
ATOM 821 C CA . SER A 1 108 ? 35.049 -3.179 -21.505 1.00 54.31 108 SER A CA 1
ATOM 822 C C . SER A 1 108 ? 35.022 -1.645 -21.340 1.00 54.31 108 SER A C 1
ATOM 824 O O . SER A 1 108 ? 35.009 -1.160 -20.215 1.00 54.31 108 SER A O 1
ATOM 826 N N . ALA A 1 109 ? 35.058 -0.880 -22.434 1.00 54.97 109 ALA A N 1
ATOM 827 C CA . ALA A 1 109 ? 35.045 0.575 -22.446 1.00 54.97 109 ALA A CA 1
ATOM 828 C C . ALA A 1 109 ? 33.672 1.072 -22.905 1.00 54.97 109 ALA A C 1
ATOM 830 O O . ALA A 1 109 ? 33.205 0.645 -23.958 1.00 54.97 109 ALA A O 1
ATOM 831 N N . TYR A 1 110 ? 33.075 1.989 -22.141 1.00 60.44 110 TYR A N 1
ATOM 832 C CA . TYR A 1 110 ? 31.915 2.778 -22.554 1.00 60.44 110 TYR A CA 1
ATOM 833 C C . TYR A 1 110 ? 32.345 3.682 -23.719 1.00 60.44 110 TYR A C 1
ATOM 835 O O . TYR A 1 110 ? 33.089 4.638 -23.479 1.00 60.44 110 TYR A O 1
ATOM 843 N N . PRO A 1 111 ? 31.962 3.382 -24.977 1.00 61.50 111 PRO A N 1
ATOM 844 C CA . PRO A 1 111 ? 32.415 4.167 -26.126 1.00 61.50 111 PRO A CA 1
ATOM 845 C C . PRO A 1 111 ? 31.884 5.603 -26.062 1.00 61.50 111 PRO A C 1
ATOM 847 O O . PRO A 1 111 ? 32.506 6.516 -26.603 1.00 61.50 111 PRO A O 1
ATOM 850 N N . PHE A 1 112 ? 30.778 5.807 -25.340 1.00 66.00 112 PHE A N 1
ATOM 851 C CA . PHE A 1 112 ? 30.185 7.105 -25.081 1.00 66.00 112 PHE A CA 1
ATOM 852 C C . PHE A 1 112 ? 30.102 7.359 -23.569 1.00 66.00 112 PHE A C 1
ATOM 854 O O . PHE A 1 112 ? 29.363 6.667 -22.867 1.00 66.00 112 PHE A O 1
ATOM 861 N N . PRO A 1 113 ? 30.849 8.339 -23.030 1.00 57.59 113 PRO A N 1
ATOM 862 C CA . PRO A 1 113 ? 30.725 8.718 -21.632 1.00 57.59 113 PRO A CA 1
ATOM 863 C C . PRO A 1 113 ? 29.384 9.422 -21.416 1.00 57.59 113 PRO A C 1
ATOM 865 O O . PRO A 1 113 ? 29.146 10.515 -21.939 1.00 57.59 113 PRO A O 1
ATOM 868 N N . SER A 1 114 ? 28.502 8.814 -20.628 1.00 55.03 114 SER A N 1
ATOM 869 C CA . SER A 1 114 ? 27.264 9.465 -20.221 1.00 55.03 114 SER A CA 1
ATOM 870 C C . SER A 1 114 ? 27.578 10.477 -19.111 1.00 55.03 114 SER A C 1
ATOM 872 O O . SER A 1 114 ? 28.111 10.141 -18.054 1.00 55.03 114 SER A O 1
ATOM 874 N N . HIS A 1 115 ? 27.276 11.752 -19.354 1.00 47.16 115 HIS A N 1
ATOM 875 C CA . HIS A 1 115 ? 27.231 12.753 -18.290 1.00 47.16 115 HIS A CA 1
ATOM 876 C C . HIS A 1 115 ? 25.837 12.677 -17.651 1.00 47.16 115 HIS A C 1
ATOM 878 O O . HIS A 1 115 ? 24.977 13.507 -17.930 1.00 47.16 115 HIS A O 1
ATOM 884 N N . GLY A 1 116 ? 25.589 11.627 -16.859 1.00 53.66 116 GLY A N 1
ATOM 885 C CA . GLY A 1 116 ? 24.386 11.512 -16.023 1.00 53.66 116 GLY A CA 1
ATOM 886 C C . GLY A 1 116 ? 23.242 10.628 -16.541 1.00 53.66 116 GLY A C 1
ATOM 887 O O . GLY A 1 116 ? 22.172 10.636 -15.939 1.00 53.66 116 GLY A O 1
ATOM 888 N N . MET A 1 117 ? 23.426 9.840 -17.609 1.00 54.06 117 MET A N 1
ATOM 889 C CA . MET A 1 117 ? 22.470 8.782 -17.977 1.00 54.06 117 MET A CA 1
ATOM 890 C C . MET A 1 117 ? 22.948 7.435 -17.421 1.00 54.06 117 MET A C 1
ATOM 892 O O . MET A 1 117 ? 23.865 6.821 -17.958 1.00 54.06 117 MET A O 1
ATOM 896 N N . ASN A 1 118 ? 22.307 6.947 -16.359 1.00 63.75 118 ASN A N 1
ATOM 897 C CA . ASN A 1 118 ? 22.619 5.643 -15.747 1.00 63.75 118 ASN A CA 1
ATOM 898 C C . ASN A 1 118 ? 22.094 4.441 -16.564 1.00 63.75 118 ASN A C 1
ATOM 900 O O . ASN A 1 118 ? 21.954 3.348 -16.023 1.00 63.75 118 ASN A O 1
ATOM 904 N N . ASP A 1 119 ? 21.777 4.641 -17.847 1.00 80.94 119 ASP A N 1
ATOM 905 C CA . ASP A 1 119 ? 21.305 3.599 -18.754 1.00 80.94 119 ASP A CA 1
ATOM 906 C C . ASP A 1 119 ? 22.240 3.489 -19.960 1.00 80.94 119 ASP A C 1
ATOM 908 O O . ASP A 1 119 ? 22.384 4.432 -20.742 1.00 80.94 119 ASP A O 1
ATOM 912 N N . GLU A 1 120 ? 22.899 2.342 -20.085 1.00 76.81 120 GLU A N 1
ATOM 913 C CA . GLU A 1 120 ? 23.917 2.097 -21.106 1.00 76.81 120 GLU A CA 1
ATOM 914 C C . GLU A 1 120 ? 23.337 2.136 -22.522 1.00 76.81 120 GLU A C 1
ATOM 916 O O . GLU A 1 120 ? 23.886 2.814 -23.387 1.00 76.81 120 GLU A O 1
ATOM 921 N N . MET A 1 121 ? 22.203 1.463 -22.748 1.00 80.75 121 MET A N 1
ATOM 922 C CA . MET A 1 121 ? 21.588 1.378 -24.071 1.00 80.75 121 MET A CA 1
ATOM 923 C C . MET A 1 121 ? 21.210 2.774 -24.567 1.00 80.75 121 MET A C 1
ATOM 925 O O . MET A 1 121 ? 21.600 3.168 -25.663 1.00 80.75 121 MET A O 1
ATOM 929 N N . LEU A 1 122 ? 20.507 3.565 -23.757 1.00 82.50 122 LEU A N 1
ATOM 930 C CA . LEU A 1 122 ? 20.136 4.926 -24.140 1.00 82.50 122 LEU A CA 1
ATOM 931 C C . LEU A 1 122 ? 21.362 5.831 -24.304 1.00 82.50 122 LEU A C 1
ATOM 933 O O . LEU A 1 122 ? 21.377 6.654 -25.220 1.00 82.50 122 LEU A O 1
ATOM 937 N N . SER A 1 123 ? 22.396 5.659 -23.476 1.00 79.56 123 SER A N 1
ATOM 938 C CA . SER A 1 123 ? 23.652 6.413 -23.597 1.00 79.56 123 SER A CA 1
ATOM 939 C C . SER A 1 123 ? 24.352 6.143 -24.926 1.00 79.56 123 SER A C 1
ATOM 941 O O . SER A 1 123 ? 24.734 7.087 -25.621 1.00 79.56 123 SER A O 1
ATOM 943 N N . ASP A 1 124 ? 24.456 4.876 -25.323 1.00 77.56 124 ASP A N 1
ATOM 944 C CA . ASP A 1 124 ? 25.068 4.488 -26.592 1.00 77.56 124 ASP A CA 1
ATOM 945 C C . ASP A 1 124 ? 24.236 4.974 -27.786 1.00 77.56 124 ASP A C 1
ATOM 947 O O . ASP A 1 124 ? 24.785 5.493 -28.760 1.00 77.56 124 ASP A O 1
ATOM 951 N N . PHE A 1 125 ? 22.903 4.906 -27.698 1.00 79.69 125 PHE A N 1
ATOM 952 C CA . PHE A 1 125 ? 22.012 5.436 -28.734 1.00 79.69 125 PHE A CA 1
ATOM 953 C C . PHE A 1 125 ? 22.118 6.959 -28.889 1.00 79.69 125 PHE A C 1
ATOM 955 O O . PHE A 1 125 ? 22.125 7.467 -30.016 1.00 79.69 125 PHE A O 1
ATOM 962 N N . VAL A 1 126 ? 22.227 7.701 -27.783 1.00 78.44 126 VAL A N 1
ATOM 963 C CA . VAL A 1 126 ? 22.467 9.152 -27.809 1.00 78.44 126 VAL A CA 1
ATOM 964 C C . VAL A 1 126 ? 23.837 9.454 -28.407 1.00 78.44 126 VAL A C 1
ATOM 966 O O . VAL A 1 126 ? 23.935 10.327 -29.270 1.00 78.44 126 VAL A O 1
ATOM 969 N N . GLY A 1 127 ? 24.865 8.706 -28.005 1.00 78.38 127 GLY A N 1
ATOM 970 C CA . GLY A 1 127 ? 26.227 8.846 -28.505 1.00 78.38 127 GLY A CA 1
ATOM 971 C C . GLY A 1 127 ? 26.339 8.643 -30.017 1.00 78.38 127 GLY A C 1
ATOM 972 O O . GLY A 1 127 ? 26.862 9.508 -30.722 1.00 78.38 127 GLY A O 1
ATOM 973 N N . ILE A 1 128 ? 25.767 7.552 -30.539 1.00 77.94 128 ILE A N 1
ATOM 974 C CA . ILE A 1 128 ? 25.679 7.288 -31.987 1.00 77.94 128 ILE A CA 1
ATOM 975 C C . ILE A 1 128 ? 24.914 8.420 -32.686 1.00 77.94 128 ILE A C 1
ATOM 977 O O . ILE A 1 128 ? 25.326 8.913 -33.739 1.00 77.94 128 ILE A O 1
ATOM 981 N N . GLY A 1 129 ? 23.819 8.870 -32.070 1.00 78.38 129 GLY A N 1
ATOM 982 C CA . GLY A 1 129 ? 22.946 9.927 -32.567 1.00 78.38 129 GLY A CA 1
ATOM 983 C C . GLY A 1 129 ? 23.544 11.336 -32.591 1.00 78.38 129 GLY A C 1
ATOM 984 O O . GLY A 1 129 ? 22.821 12.262 -32.976 1.00 78.38 129 GLY A O 1
ATOM 985 N N . GLY A 1 130 ? 24.808 11.505 -32.191 1.00 79.94 130 GLY A N 1
ATOM 986 C CA . GLY A 1 130 ? 25.553 12.759 -32.256 1.00 79.94 130 GLY A CA 1
ATOM 987 C C . GLY A 1 130 ? 25.054 13.845 -31.305 1.00 79.94 130 GLY A C 1
ATOM 988 O O . GLY A 1 130 ? 24.228 13.616 -30.419 1.00 79.94 130 GLY A O 1
ATOM 989 N N . PHE A 1 131 ? 25.563 15.061 -31.507 1.00 80.50 131 PHE A N 1
ATOM 990 C CA . PHE A 1 131 ? 25.299 16.201 -30.631 1.00 80.50 131 PHE A CA 1
ATOM 991 C C . PHE A 1 131 ? 23.797 16.536 -30.520 1.00 80.50 131 PHE A C 1
ATOM 993 O O . PHE A 1 131 ? 23.006 16.268 -31.429 1.00 80.50 131 PHE A O 1
ATOM 1000 N N . ALA A 1 132 ? 23.375 17.117 -29.391 1.00 79.19 132 ALA A N 1
ATOM 1001 C CA . ALA A 1 132 ? 21.961 17.408 -29.134 1.00 79.19 132 ALA A CA 1
ATOM 1002 C C . ALA A 1 132 ? 21.361 18.363 -30.182 1.00 79.19 132 ALA A C 1
ATOM 1004 O O . ALA A 1 132 ? 20.249 18.113 -30.652 1.00 79.19 132 ALA A O 1
ATOM 1005 N N . ASP A 1 133 ? 22.117 19.382 -30.601 1.00 83.88 133 ASP A N 1
ATOM 1006 C CA . ASP A 1 133 ? 21.750 20.291 -31.690 1.00 83.88 133 ASP A CA 1
ATOM 1007 C C . ASP A 1 133 ? 21.821 19.569 -33.052 1.00 83.88 133 ASP A C 1
ATOM 1009 O O . ASP A 1 133 ? 22.909 19.148 -33.456 1.00 83.88 133 ASP A O 1
ATOM 1013 N N . PRO A 1 134 ? 20.695 19.425 -33.783 1.00 82.56 134 PRO A N 1
ATOM 1014 C CA . PRO A 1 134 ? 20.680 18.800 -35.103 1.00 82.56 134 PRO A CA 1
ATOM 1015 C C . PRO A 1 134 ? 21.600 19.469 -36.129 1.00 82.56 134 PRO A C 1
ATOM 1017 O O . PRO A 1 134 ? 22.033 18.792 -37.055 1.00 82.56 134 PRO A O 1
ATOM 1020 N N . SER A 1 135 ? 21.904 20.762 -35.983 1.00 87.31 135 SER A N 1
ATOM 1021 C CA . SER A 1 135 ? 22.779 21.487 -36.913 1.00 87.31 135 SER A CA 1
ATOM 1022 C C . SER A 1 135 ? 24.258 21.107 -36.784 1.00 87.31 135 SER A C 1
ATOM 1024 O O . SER A 1 135 ? 25.014 21.279 -37.735 1.00 87.31 135 SER A O 1
ATOM 1026 N N . ALA A 1 136 ? 24.654 20.556 -35.633 1.00 87.19 136 ALA A N 1
ATOM 1027 C CA . ALA A 1 136 ? 26.006 20.072 -35.359 1.00 87.19 136 ALA A CA 1
ATOM 1028 C C . ALA A 1 136 ? 26.162 18.561 -35.612 1.00 87.19 136 ALA A C 1
ATOM 1030 O O . ALA A 1 136 ? 27.198 17.983 -35.283 1.00 87.19 136 ALA A O 1
ATOM 1031 N N . ARG A 1 137 ? 25.120 17.900 -36.134 1.00 85.19 137 ARG A N 1
ATOM 1032 C CA . ARG A 1 137 ? 25.150 16.470 -36.443 1.00 85.19 137 ARG A CA 1
ATOM 1033 C C . ARG A 1 137 ? 25.691 16.245 -37.840 1.00 85.19 137 ARG A C 1
ATOM 1035 O O . ARG A 1 137 ? 25.273 16.879 -38.804 1.00 85.19 137 ARG A O 1
ATOM 1042 N N . GLU A 1 138 ? 26.568 15.267 -37.929 1.00 83.56 138 GLU A N 1
ATOM 1043 C CA . GLU A 1 138 ? 27.156 14.818 -39.175 1.00 83.56 138 GLU A CA 1
ATOM 1044 C C . GLU A 1 138 ? 26.273 13.737 -39.824 1.00 83.56 138 GLU A C 1
ATOM 1046 O O . GLU A 1 138 ? 25.467 13.100 -39.135 1.00 83.56 138 GLU A O 1
ATOM 1051 N N . PRO A 1 139 ? 26.409 13.462 -41.136 1.00 78.88 139 PRO A N 1
ATOM 1052 C CA . PRO A 1 139 ? 25.576 12.475 -41.831 1.00 78.88 139 PRO A CA 1
ATOM 1053 C C . PRO A 1 139 ? 25.575 11.070 -41.201 1.00 78.88 139 PRO A C 1
ATOM 1055 O O . PRO A 1 139 ? 24.606 10.324 -41.342 1.00 78.88 139 PRO A O 1
ATOM 1058 N N . TRP A 1 140 ? 26.638 10.697 -40.481 1.00 74.06 140 TRP A N 1
ATOM 1059 C CA . TRP A 1 140 ? 26.743 9.413 -39.782 1.00 74.06 140 TRP A CA 1
ATOM 1060 C C . TRP A 1 140 ? 26.045 9.376 -38.416 1.00 74.06 140 TRP A C 1
ATOM 1062 O O . TRP A 1 140 ? 25.864 8.287 -37.875 1.00 74.06 140 TRP A O 1
ATOM 1072 N N . ASN A 1 141 ? 25.576 10.510 -37.881 1.00 80.94 141 ASN A N 1
ATOM 1073 C CA . ASN A 1 141 ? 24.813 10.589 -36.629 1.00 80.94 141 ASN A CA 1
ATOM 1074 C C . ASN A 1 141 ? 23.333 10.204 -36.803 1.00 80.94 141 ASN A C 1
ATOM 1076 O O . ASN A 1 141 ? 22.417 10.854 -36.287 1.00 80.94 141 ASN A O 1
ATOM 1080 N N . THR A 1 142 ? 23.082 9.143 -37.569 1.00 75.00 142 THR A N 1
ATOM 1081 C CA . THR A 1 142 ? 21.726 8.670 -37.845 1.00 75.00 142 THR A CA 1
ATOM 1082 C C . THR A 1 142 ? 21.137 8.019 -36.597 1.00 75.00 142 THR A C 1
ATOM 1084 O O . THR A 1 142 ? 21.695 7.071 -36.050 1.00 75.00 142 THR A O 1
ATOM 1087 N N . ARG A 1 143 ? 19.967 8.501 -36.169 1.00 76.06 143 ARG A N 1
ATOM 1088 C CA . ARG A 1 143 ? 19.200 7.903 -35.071 1.00 76.06 143 ARG A CA 1
ATOM 1089 C C . ARG A 1 143 ? 18.221 6.882 -35.637 1.00 76.06 143 ARG A C 1
ATOM 1091 O O . ARG A 1 143 ? 17.228 7.261 -36.253 1.00 76.06 143 ARG A O 1
ATOM 1098 N N . LEU A 1 144 ? 18.496 5.599 -35.426 1.00 75.19 144 LEU A N 1
ATOM 1099 C CA . LEU A 1 144 ? 17.542 4.534 -35.718 1.00 75.19 144 LEU A CA 1
ATOM 1100 C C . LEU A 1 144 ? 16.630 4.339 -34.505 1.00 75.19 144 LEU A C 1
ATOM 1102 O O . LEU A 1 144 ? 17.073 3.842 -33.474 1.00 75.19 144 LEU A O 1
ATOM 1106 N N . VAL A 1 145 ? 15.362 4.724 -34.632 1.00 79.44 145 VAL A N 1
ATOM 1107 C CA . VAL A 1 145 ? 14.337 4.411 -33.629 1.00 79.44 145 VAL A CA 1
ATOM 1108 C C . VAL A 1 145 ? 13.619 3.152 -34.087 1.00 79.44 145 VAL A C 1
ATOM 1110 O O . VAL A 1 145 ? 12.843 3.183 -35.040 1.00 79.44 145 VAL A O 1
ATOM 1113 N N . ASN A 1 146 ? 13.918 2.037 -33.432 1.00 80.00 146 ASN A N 1
ATOM 1114 C CA . ASN A 1 146 ? 13.193 0.785 -33.597 1.00 80.00 146 ASN A CA 1
ATOM 1115 C C . ASN A 1 146 ? 12.282 0.550 -32.371 1.00 80.00 146 ASN A C 1
ATOM 1117 O O . ASN A 1 146 ? 12.379 1.293 -31.385 1.00 80.00 146 ASN A O 1
ATOM 1121 N N . PRO A 1 147 ? 11.382 -0.450 -32.420 1.00 83.00 147 PRO A N 1
ATOM 1122 C CA . PRO A 1 147 ? 10.539 -0.782 -31.279 1.00 83.00 147 PRO A CA 1
ATOM 1123 C C . PRO A 1 147 ? 11.338 -1.060 -30.002 1.00 83.00 147 PRO A C 1
ATOM 1125 O O . PRO A 1 147 ? 10.935 -0.580 -28.954 1.00 83.00 147 PRO A O 1
ATOM 1128 N N . ASP A 1 148 ? 12.485 -1.738 -30.080 1.00 81.31 148 ASP A N 1
ATOM 1129 C CA . ASP A 1 148 ? 13.280 -2.105 -28.898 1.00 81.31 148 ASP A CA 1
ATOM 1130 C C . ASP A 1 148 ? 13.787 -0.876 -28.134 1.00 81.31 148 ASP A C 1
ATOM 1132 O O . ASP A 1 148 ? 13.602 -0.764 -26.927 1.00 81.31 148 ASP A O 1
ATOM 1136 N N . VAL A 1 149 ? 14.377 0.089 -28.842 1.00 83.31 149 VAL A N 1
ATOM 1137 C CA . VAL A 1 149 ? 14.887 1.343 -28.263 1.00 83.31 149 VAL A CA 1
ATOM 1138 C C . VAL A 1 149 ? 13.753 2.182 -27.717 1.00 83.31 149 VAL A C 1
ATOM 1140 O O . VAL A 1 149 ? 13.885 2.776 -26.651 1.00 83.31 149 VAL A O 1
ATOM 1143 N N . PHE A 1 150 ? 12.640 2.243 -28.447 1.00 84.94 150 PHE A N 1
ATOM 1144 C CA . PHE A 1 150 ? 11.475 2.988 -28.003 1.00 84.94 150 PHE A CA 1
ATOM 1145 C C . PHE A 1 150 ? 10.875 2.375 -26.734 1.00 84.94 150 PHE A C 1
ATOM 1147 O O . PHE A 1 150 ? 10.650 3.096 -25.767 1.00 84.94 150 PHE A O 1
ATOM 1154 N N . LEU A 1 151 ? 10.660 1.058 -26.713 1.00 86.62 151 LEU A N 1
ATOM 1155 C CA . LEU A 1 151 ? 10.111 0.337 -25.566 1.00 86.62 151 LEU A CA 1
ATOM 1156 C C . LEU A 1 151 ? 11.061 0.379 -24.367 1.00 86.62 151 LEU A C 1
ATOM 1158 O O . LEU A 1 151 ? 10.594 0.587 -23.252 1.00 86.62 151 LEU A O 1
ATOM 1162 N N . HIS A 1 152 ? 12.375 0.265 -24.579 1.00 88.12 152 HIS A N 1
ATOM 1163 C CA . HIS A 1 152 ? 13.372 0.417 -23.516 1.00 88.12 152 HIS A CA 1
ATOM 1164 C C . HIS A 1 152 ? 13.391 1.840 -22.951 1.00 88.12 152 HIS A C 1
ATOM 1166 O O . HIS A 1 152 ? 13.319 2.023 -21.739 1.00 88.12 152 HIS A O 1
ATOM 1172 N N . ALA A 1 153 ? 13.401 2.863 -23.813 1.00 87.56 153 ALA A N 1
ATOM 1173 C CA . ALA A 1 153 ? 13.309 4.260 -23.386 1.00 87.56 153 ALA A CA 1
ATOM 1174 C C . ALA A 1 153 ? 12.024 4.530 -22.596 1.00 87.56 153 ALA A C 1
ATOM 1176 O O . ALA A 1 153 ? 12.059 5.216 -21.574 1.00 87.56 153 ALA A O 1
ATOM 1177 N N . LEU A 1 154 ? 10.902 3.974 -23.059 1.00 88.25 154 LEU A N 1
ATOM 1178 C CA . LEU A 1 154 ? 9.611 4.075 -22.395 1.00 88.25 154 LEU A CA 1
ATOM 1179 C C . LEU A 1 154 ? 9.649 3.388 -21.025 1.00 88.25 154 LEU A C 1
ATOM 1181 O O . LEU A 1 154 ? 9.308 4.018 -20.030 1.00 88.25 154 LEU A O 1
ATOM 1185 N N . HIS A 1 155 ? 10.131 2.148 -20.948 1.00 87.75 155 HIS A N 1
ATOM 1186 C CA . HIS A 1 155 ? 10.299 1.413 -19.695 1.00 87.75 155 HIS A CA 1
ATOM 1187 C C . HIS A 1 155 ? 11.179 2.180 -18.700 1.00 87.75 155 HIS A C 1
ATOM 1189 O O . HIS A 1 155 ? 10.766 2.407 -17.564 1.00 87.75 155 HIS A O 1
ATOM 1195 N N . THR A 1 156 ? 12.354 2.649 -19.130 1.00 87.25 156 THR A N 1
ATOM 1196 C CA . THR A 1 156 ? 13.265 3.425 -18.281 1.00 87.25 156 THR A CA 1
ATOM 1197 C C . THR A 1 156 ? 12.621 4.730 -17.823 1.00 87.25 156 THR A C 1
ATOM 1199 O O . THR A 1 156 ? 12.761 5.095 -16.657 1.00 87.25 156 THR A O 1
ATOM 1202 N N . PHE A 1 157 ? 11.869 5.418 -18.689 1.00 87.88 157 PHE A N 1
ATOM 1203 C CA . PHE A 1 157 ? 11.106 6.603 -18.301 1.00 87.88 157 PHE A CA 1
ATOM 1204 C C . PHE A 1 157 ? 10.079 6.280 -17.211 1.00 87.88 157 PHE A C 1
ATOM 1206 O O . PHE A 1 157 ? 10.087 6.932 -16.170 1.00 87.88 157 PHE A O 1
ATOM 1213 N N . PHE A 1 158 ? 9.233 5.269 -17.417 1.00 88.00 158 PHE A N 1
ATOM 1214 C CA . PHE A 1 158 ? 8.203 4.880 -16.451 1.00 88.00 158 PHE A CA 1
ATOM 1215 C C . PHE A 1 158 ? 8.809 4.439 -15.115 1.00 88.00 158 PHE A C 1
ATOM 1217 O O . PHE A 1 158 ? 8.429 4.963 -14.071 1.00 88.00 158 PHE A O 1
ATOM 1224 N N . SER A 1 159 ? 9.807 3.555 -15.151 1.00 85.62 159 SER A N 1
ATOM 1225 C CA . SER A 1 159 ? 10.497 3.054 -13.960 1.00 85.62 159 SER A CA 1
ATOM 1226 C C . SER A 1 159 ? 11.157 4.185 -13.167 1.00 85.62 159 SER A C 1
ATOM 1228 O O . SER A 1 159 ? 10.952 4.293 -11.960 1.00 85.62 159 SER A O 1
ATOM 1230 N N . LYS A 1 160 ? 11.891 5.087 -13.835 1.00 86.12 160 LYS A N 1
ATOM 1231 C CA . LYS A 1 160 ? 12.567 6.207 -13.162 1.00 86.12 160 LYS A CA 1
ATOM 1232 C C . LYS A 1 160 ? 11.607 7.268 -12.649 1.00 86.12 160 LYS A C 1
ATOM 1234 O O . LYS A 1 160 ? 11.907 7.914 -11.648 1.00 86.12 160 LYS A O 1
ATOM 1239 N N . ARG A 1 161 ? 10.474 7.472 -13.323 1.00 89.12 161 ARG A N 1
ATOM 1240 C CA . ARG A 1 161 ? 9.430 8.377 -12.835 1.00 89.12 161 ARG A CA 1
ATOM 1241 C C . ARG A 1 161 ? 8.744 7.827 -11.599 1.00 89.12 161 ARG A C 1
ATOM 1243 O O . ARG A 1 161 ? 8.599 8.592 -10.653 1.00 89.12 161 ARG A O 1
ATOM 1250 N N . LEU A 1 162 ? 8.408 6.540 -11.585 1.00 89.50 162 LEU A N 1
ATOM 1251 C CA . LEU A 1 162 ? 7.851 5.900 -10.399 1.00 89.50 162 LEU A CA 1
ATOM 1252 C C . LEU A 1 162 ? 8.839 5.970 -9.226 1.00 89.50 162 LEU A C 1
ATOM 1254 O O . LEU A 1 162 ? 8.482 6.509 -8.186 1.00 89.50 162 LEU A O 1
ATOM 1258 N N . GLU A 1 163 ? 10.098 5.564 -9.434 1.00 87.88 163 GLU A N 1
ATOM 1259 C CA . GLU A 1 163 ? 11.160 5.638 -8.414 1.00 87.88 163 GLU A CA 1
ATOM 1260 C C . GLU A 1 163 ? 11.277 7.051 -7.804 1.00 87.88 163 GLU A C 1
ATOM 1262 O O . GLU A 1 163 ? 11.368 7.208 -6.588 1.00 87.88 163 GLU A O 1
ATOM 1267 N N . ALA A 1 164 ? 11.245 8.097 -8.638 1.00 85.25 164 ALA A N 1
ATOM 1268 C CA . ALA A 1 164 ? 11.321 9.480 -8.169 1.00 85.25 164 ALA A CA 1
ATOM 1269 C C . ALA A 1 164 ? 10.061 9.935 -7.406 1.00 85.25 164 ALA A C 1
ATOM 1271 O O . ALA A 1 164 ? 10.157 10.754 -6.493 1.00 85.25 164 ALA A O 1
ATOM 1272 N N . MET A 1 165 ? 8.882 9.433 -7.783 1.00 90.25 165 MET A N 1
ATOM 1273 C CA . MET A 1 165 ? 7.616 9.760 -7.125 1.00 90.25 165 MET A CA 1
ATOM 1274 C C . MET A 1 165 ? 7.480 9.068 -5.764 1.00 90.25 165 MET A C 1
ATOM 1276 O O . MET A 1 165 ? 6.990 9.696 -4.830 1.00 90.25 165 MET A O 1
ATOM 1280 N N . GLU A 1 166 ? 7.937 7.818 -5.635 1.00 91.44 166 GLU A N 1
ATOM 1281 C CA . GLU A 1 166 ? 7.834 6.995 -4.419 1.00 91.44 166 GLU A CA 1
ATOM 1282 C C . GLU A 1 166 ? 8.476 7.672 -3.201 1.00 91.44 166 GLU A C 1
ATOM 1284 O O . GLU A 1 166 ? 7.797 7.906 -2.208 1.00 91.44 166 GLU A O 1
ATOM 1289 N N . GLY A 1 167 ? 9.744 8.088 -3.293 1.00 85.88 167 GLY A N 1
ATOM 1290 C CA . GLY A 1 167 ? 10.435 8.807 -2.209 1.00 85.88 167 GLY A CA 1
ATOM 1291 C C . GLY A 1 167 ? 10.099 10.305 -2.109 1.00 85.88 167 GLY A C 1
ATOM 1292 O O . GLY A 1 167 ? 10.608 10.996 -1.226 1.00 85.88 167 GLY A O 1
ATOM 1293 N N . GLY A 1 168 ? 9.283 10.835 -3.021 1.00 89.06 168 GLY A N 1
ATOM 1294 C CA . GLY A 1 168 ? 8.958 12.256 -3.131 1.00 89.06 168 GLY A CA 1
ATOM 1295 C C . GLY A 1 168 ? 7.480 12.520 -2.867 1.00 89.06 168 GLY A C 1
ATOM 1296 O O . GLY A 1 168 ? 7.041 12.597 -1.721 1.00 89.06 168 GLY A O 1
ATOM 1297 N N . GLU A 1 169 ? 6.725 12.681 -3.952 1.00 91.69 169 GLU A N 1
ATOM 1298 C CA . GLU A 1 169 ? 5.308 13.050 -3.927 1.00 91.69 169 GLU A CA 1
ATOM 1299 C C . GLU A 1 169 ? 4.411 12.005 -3.254 1.00 91.69 169 GLU A C 1
ATOM 1301 O O . GLU A 1 169 ? 3.488 12.380 -2.535 1.00 91.69 169 GLU A O 1
ATOM 1306 N N . LEU A 1 170 ? 4.665 10.711 -3.478 1.00 95.38 170 LEU A N 1
ATOM 1307 C CA . LEU A 1 170 ? 3.849 9.638 -2.908 1.00 95.38 170 LEU A CA 1
ATOM 1308 C C . LEU A 1 170 ? 4.132 9.451 -1.421 1.00 95.38 170 LEU A C 1
ATOM 1310 O O . LEU A 1 170 ? 3.184 9.309 -0.658 1.00 95.38 170 LEU A O 1
ATOM 1314 N N . LEU A 1 171 ? 5.396 9.528 -0.990 1.00 95.62 171 LEU A N 1
ATOM 1315 C CA . LEU A 1 171 ? 5.737 9.549 0.435 1.00 95.62 171 LEU A CA 1
ATOM 1316 C C . LEU A 1 171 ? 5.016 10.692 1.160 1.00 95.62 171 LEU A C 1
ATOM 1318 O O . LEU A 1 171 ? 4.381 10.455 2.183 1.00 95.62 171 LEU A O 1
ATOM 1322 N N . ALA A 1 172 ? 5.045 11.905 0.596 1.00 95.56 172 ALA A N 1
ATOM 1323 C CA . ALA A 1 172 ? 4.365 13.062 1.176 1.00 95.56 172 ALA A CA 1
ATOM 1324 C C . ALA A 1 172 ? 2.836 12.885 1.233 1.00 95.56 172 ALA A C 1
ATOM 1326 O O . ALA A 1 172 ? 2.214 13.247 2.230 1.00 95.56 172 ALA A O 1
ATOM 1327 N N . ALA A 1 173 ? 2.230 12.303 0.192 1.00 97.88 173 ALA A N 1
ATOM 1328 C CA . ALA A 1 173 ? 0.799 12.001 0.175 1.00 97.88 173 ALA A CA 1
ATOM 1329 C C . ALA A 1 173 ? 0.424 10.941 1.229 1.00 97.88 173 ALA A C 1
ATOM 1331 O O . ALA A 1 173 ? -0.539 11.121 1.972 1.00 97.88 173 ALA A O 1
ATOM 1332 N N . VAL A 1 174 ? 1.208 9.862 1.352 1.00 98.44 174 VAL A N 1
ATOM 1333 C CA . VAL A 1 174 ? 0.998 8.827 2.379 1.00 98.44 174 VAL A CA 1
ATOM 1334 C C . VAL A 1 174 ? 1.173 9.404 3.786 1.00 98.44 174 VAL A C 1
ATOM 1336 O O . VAL A 1 174 ? 0.371 9.099 4.666 1.00 98.44 174 VAL A O 1
ATOM 1339 N N . GLU A 1 175 ? 2.166 10.269 4.003 1.00 98.00 175 GLU A N 1
ATOM 1340 C CA . GLU A 1 175 ? 2.366 10.956 5.282 1.00 98.00 175 GLU A CA 1
ATOM 1341 C C . GLU A 1 175 ? 1.165 11.838 5.640 1.00 98.00 175 GLU A C 1
ATOM 1343 O O . GLU A 1 175 ? 0.596 11.680 6.720 1.00 98.00 175 GLU A O 1
ATOM 1348 N N . ALA A 1 176 ? 0.727 12.699 4.717 1.00 98.31 176 ALA A N 1
ATOM 1349 C CA . ALA A 1 176 ? -0.432 13.565 4.916 1.00 98.31 176 ALA A CA 1
ATOM 1350 C C . ALA A 1 176 ? -1.710 12.755 5.194 1.00 98.31 176 ALA A C 1
ATOM 1352 O O . ALA A 1 176 ? -2.464 13.076 6.116 1.00 98.31 176 ALA A O 1
ATOM 1353 N N . MET A 1 177 ? -1.928 11.666 4.449 1.00 98.62 177 MET A N 1
ATOM 1354 C CA . MET A 1 177 ? -3.034 10.740 4.686 1.00 98.62 177 MET A CA 1
ATOM 1355 C C . MET A 1 177 ? -3.002 10.180 6.112 1.00 98.62 177 MET A C 1
ATOM 1357 O O . MET A 1 177 ? -4.016 10.213 6.810 1.00 98.62 177 MET A O 1
ATOM 1361 N N . LEU A 1 178 ? -1.855 9.649 6.541 1.00 98.69 178 LEU A N 1
ATOM 1362 C CA . LEU A 1 178 ? -1.713 8.994 7.839 1.00 98.69 178 LEU A CA 1
ATOM 1363 C C . LEU A 1 178 ? -1.806 9.983 9.004 1.00 98.69 178 LEU A C 1
ATOM 1365 O O . LEU A 1 178 ? -2.403 9.635 10.020 1.00 98.69 178 LEU A O 1
ATOM 1369 N N . ASP A 1 179 ? -1.277 11.200 8.865 1.00 98.25 179 ASP A N 1
ATOM 1370 C CA . ASP A 1 179 ? -1.380 12.254 9.883 1.00 98.25 179 ASP A CA 1
ATOM 1371 C C . ASP A 1 179 ? -2.841 12.626 10.168 1.00 98.25 179 ASP A C 1
ATOM 1373 O O . ASP A 1 179 ? -3.294 12.596 11.319 1.00 98.25 179 ASP A O 1
ATOM 1377 N N . ASP A 1 180 ? -3.600 12.947 9.119 1.00 98.69 180 ASP A N 1
ATOM 1378 C CA . ASP A 1 180 ? -5.002 13.357 9.234 1.00 98.69 180 ASP A CA 1
ATOM 1379 C C . ASP A 1 180 ? -5.894 12.197 9.693 1.00 98.69 180 ASP A C 1
ATOM 1381 O O . ASP A 1 180 ? -6.758 12.362 10.565 1.00 98.69 180 ASP A O 1
ATOM 1385 N N . LEU A 1 181 ? -5.633 10.987 9.186 1.00 98.62 181 LEU A N 1
ATOM 1386 C CA . LEU A 1 181 ? -6.307 9.775 9.637 1.00 98.62 181 LEU A CA 1
ATOM 1387 C C . LEU A 1 181 ? -6.041 9.511 11.125 1.00 98.62 181 LEU A C 1
ATOM 1389 O O . LEU A 1 181 ? -6.985 9.288 11.884 1.00 98.62 181 LEU A O 1
ATOM 1393 N N . TYR A 1 182 ? -4.783 9.568 11.568 1.00 98.56 182 TYR A N 1
ATOM 1394 C CA . TYR A 1 182 ? -4.404 9.323 12.961 1.00 98.56 182 TYR A CA 1
ATOM 1395 C C . TYR A 1 182 ? -5.035 10.345 13.913 1.00 98.56 182 TYR A C 1
ATOM 1397 O O . TYR A 1 182 ? -5.622 9.972 14.937 1.00 98.56 182 TYR A O 1
ATOM 1405 N N . ALA A 1 183 ? -4.996 11.631 13.552 1.00 98.31 183 ALA A N 1
ATOM 1406 C CA . ALA A 1 183 ? -5.659 12.691 14.304 1.00 98.31 183 ALA A CA 1
ATOM 1407 C C . ALA A 1 183 ? -7.179 12.461 14.389 1.00 98.31 183 ALA A C 1
ATOM 1409 O O . ALA A 1 183 ? -7.778 12.584 15.464 1.00 98.31 183 ALA A O 1
ATOM 1410 N N . THR A 1 184 ? -7.806 12.057 13.282 1.00 98.44 184 THR A N 1
ATOM 1411 C CA . THR A 1 184 ? -9.245 11.776 13.224 1.00 98.44 184 THR A CA 1
ATOM 1412 C C . THR A 1 184 ? -9.634 10.558 14.064 1.00 98.44 184 THR A C 1
ATOM 1414 O O . THR A 1 184 ? -10.644 10.601 14.772 1.00 98.44 184 THR A O 1
ATOM 1417 N N . VAL A 1 185 ? -8.816 9.501 14.072 1.00 98.38 185 VAL A N 1
ATOM 1418 C CA . VAL A 1 185 ? -9.002 8.325 14.938 1.00 98.38 185 VAL A CA 1
ATOM 1419 C C . VAL A 1 185 ? -8.982 8.723 16.417 1.00 98.38 185 VAL A C 1
ATOM 1421 O O . VAL A 1 185 ? -9.837 8.271 17.181 1.00 98.38 185 VAL A O 1
ATOM 1424 N N . ILE A 1 186 ? -8.074 9.612 16.837 1.00 97.75 186 ILE A N 1
ATOM 1425 C CA . ILE A 1 186 ? -8.029 10.120 18.220 1.00 97.75 186 ILE A CA 1
ATOM 1426 C C . ILE A 1 186 ? -9.313 10.883 18.571 1.00 97.75 186 ILE A C 1
ATOM 1428 O O . ILE A 1 186 ? -9.877 10.682 19.652 1.00 97.75 186 ILE A O 1
ATOM 1432 N N . ILE A 1 187 ? -9.801 11.732 17.662 1.00 97.00 187 ILE A N 1
ATOM 1433 C CA . ILE A 1 187 ? -11.049 12.484 17.852 1.00 97.00 187 ILE A CA 1
ATOM 1434 C C . ILE A 1 187 ? -12.232 11.520 18.005 1.00 97.00 187 ILE A C 1
ATOM 1436 O O . ILE A 1 187 ? -13.000 11.629 18.962 1.00 97.00 187 ILE A O 1
ATOM 1440 N N . LEU A 1 188 ? -12.360 10.542 17.105 1.00 97.56 188 LEU A N 1
ATOM 1441 C CA . LEU A 1 188 ? -13.453 9.567 17.130 1.00 97.56 188 LEU A CA 1
ATOM 1442 C C . LEU A 1 188 ? -13.393 8.636 18.341 1.00 97.56 188 LEU A C 1
ATOM 1444 O O . LEU A 1 188 ? -14.430 8.315 18.919 1.00 97.56 188 LEU A O 1
ATOM 1448 N N . ARG A 1 189 ? -12.193 8.290 18.808 1.00 96.69 189 ARG A N 1
ATOM 1449 C CA . ARG A 1 189 ? -12.007 7.600 20.087 1.00 96.69 189 ARG A CA 1
ATOM 1450 C C . ARG A 1 189 ? -12.528 8.425 21.265 1.00 96.69 189 ARG A C 1
ATOM 1452 O O . ARG A 1 189 ? -13.088 7.855 22.201 1.00 96.69 189 ARG A O 1
ATOM 1459 N N . GLY A 1 190 ? -12.336 9.744 21.240 1.00 95.12 190 GLY A N 1
ATOM 1460 C CA . GLY A 1 190 ? -12.879 10.667 22.239 1.00 95.12 190 GLY A CA 1
ATOM 1461 C C . GLY A 1 190 ? -14.410 10.727 22.226 1.00 95.12 190 GLY A C 1
ATOM 1462 O O . GLY A 1 190 ? -15.020 10.743 23.296 1.00 95.12 190 GLY A O 1
ATOM 1463 N N . ASP A 1 191 ? -15.005 10.691 21.029 1.00 94.94 191 ASP A N 1
ATOM 1464 C CA . ASP A 1 191 ? -16.459 10.671 20.807 1.00 94.94 191 ASP A CA 1
ATOM 1465 C C . ASP A 1 191 ? -17.107 9.315 21.181 1.00 94.94 191 ASP A C 1
ATOM 1467 O O . ASP A 1 191 ? -18.312 9.260 21.427 1.00 94.94 191 ASP A O 1
ATOM 1471 N N . ALA A 1 192 ? -16.337 8.222 21.226 1.00 95.75 192 ALA A N 1
ATOM 1472 C CA . ALA A 1 192 ? -16.832 6.881 21.536 1.00 95.75 192 ALA A CA 1
ATOM 1473 C C . ALA A 1 192 ? -17.116 6.662 23.035 1.00 95.75 192 ALA A C 1
ATOM 1475 O O . ALA A 1 192 ? -16.386 7.128 23.928 1.00 95.75 192 ALA A O 1
ATOM 1476 N N . SER A 1 193 ? -18.128 5.838 23.318 1.00 94.44 193 SER A N 1
ATOM 1477 C CA . SER A 1 193 ? -18.433 5.375 24.671 1.00 94.44 193 SER A CA 1
ATOM 1478 C C . SER A 1 193 ? -17.263 4.598 25.279 1.00 94.44 193 SER A C 1
ATOM 1480 O O . SER A 1 193 ? -16.461 3.958 24.590 1.00 94.44 193 SER A O 1
ATOM 1482 N N . LYS A 1 194 ? -17.187 4.569 26.616 1.00 92.69 194 LYS A N 1
ATOM 1483 C CA . LYS A 1 194 ? -16.117 3.864 27.353 1.00 92.69 194 LYS A CA 1
ATOM 1484 C C . LYS A 1 194 ? -15.925 2.405 26.920 1.00 92.69 194 LYS A C 1
ATOM 1486 O O . LYS A 1 194 ? -14.799 1.920 26.967 1.00 92.69 194 LYS A O 1
ATOM 1491 N N . LYS A 1 195 ? -16.997 1.721 26.502 1.00 92.44 195 LYS A N 1
ATOM 1492 C CA . LYS A 1 195 ? -16.953 0.327 26.035 1.00 92.44 195 LYS A CA 1
ATOM 1493 C C . LYS A 1 195 ? -16.195 0.192 24.709 1.00 92.44 195 LYS A C 1
ATOM 1495 O O . LYS A 1 195 ? -15.387 -0.721 24.574 1.00 92.44 195 LYS A O 1
ATOM 1500 N N . ASN A 1 196 ? -16.419 1.110 23.770 1.00 95.06 196 ASN A N 1
ATOM 1501 C CA . ASN A 1 196 ? -15.907 1.014 22.400 1.00 95.06 196 ASN A CA 1
ATOM 1502 C C . ASN A 1 196 ? -14.565 1.734 22.198 1.00 95.06 196 ASN A C 1
ATOM 1504 O O . ASN A 1 196 ? -13.883 1.514 21.200 1.00 95.06 196 ASN A O 1
ATOM 1508 N N . ARG A 1 197 ? -14.114 2.530 23.180 1.00 95.19 197 ARG A N 1
ATOM 1509 C CA . ARG A 1 197 ? -12.780 3.161 23.172 1.00 95.19 197 ARG A CA 1
ATOM 1510 C C . ARG A 1 197 ? -11.627 2.183 22.969 1.00 95.19 197 ARG A C 1
ATOM 1512 O O . ARG A 1 197 ? -10.587 2.602 22.474 1.00 95.19 197 ARG A O 1
ATOM 1519 N N . ARG A 1 198 ? -11.788 0.914 23.366 1.00 94.44 198 ARG A N 1
ATOM 1520 C CA . ARG A 1 198 ? -10.765 -0.124 23.179 1.00 94.44 198 ARG A CA 1
ATOM 1521 C C . ARG A 1 198 ? -10.583 -0.492 21.704 1.00 94.44 198 ARG A C 1
ATOM 1523 O O . ARG A 1 198 ? -9.446 -0.627 21.275 1.00 94.44 198 ARG A O 1
ATOM 1530 N N . THR A 1 199 ? -11.670 -0.607 20.945 1.00 95.81 199 THR A N 1
ATOM 1531 C CA . THR A 1 199 ? -11.640 -0.874 19.497 1.00 95.81 199 THR A CA 1
ATOM 1532 C C . THR A 1 199 ? -10.958 0.281 18.763 1.00 95.81 199 THR A C 1
ATOM 1534 O O . THR A 1 199 ? -10.018 0.078 18.006 1.00 95.81 199 THR A O 1
ATOM 1537 N N . TRP A 1 200 ? -11.329 1.523 19.088 1.00 97.75 200 TRP A N 1
ATOM 1538 C CA . TRP A 1 200 ? -10.658 2.707 18.541 1.00 97.75 200 TRP A CA 1
ATOM 1539 C C . TRP A 1 200 ? -9.187 2.825 18.956 1.00 97.75 200 TRP A C 1
ATOM 1541 O O . TRP A 1 200 ? -8.367 3.289 18.174 1.00 97.75 200 TRP A O 1
ATOM 1551 N N . GLU A 1 201 ? -8.828 2.408 20.174 1.00 97.25 201 GLU A N 1
ATOM 1552 C CA . GLU A 1 201 ? -7.427 2.360 20.607 1.00 97.25 201 GLU A CA 1
ATOM 1553 C C . GLU A 1 201 ? -6.609 1.346 19.801 1.00 97.25 201 GLU A C 1
ATOM 1555 O O . GLU A 1 201 ? -5.449 1.609 19.490 1.00 97.25 201 GLU A O 1
ATOM 1560 N N . ARG A 1 202 ? -7.204 0.197 19.463 1.00 96.88 202 ARG A N 1
ATOM 1561 C CA . ARG A 1 202 ? -6.560 -0.812 18.621 1.00 96.88 202 ARG A CA 1
ATOM 1562 C C . ARG A 1 202 ? -6.302 -0.257 17.220 1.00 96.88 202 ARG A C 1
ATOM 1564 O O . ARG A 1 202 ? -5.156 -0.303 16.783 1.00 96.88 202 ARG A O 1
ATOM 1571 N N . LEU A 1 203 ? -7.298 0.378 16.596 1.00 98.00 203 LEU A N 1
ATOM 1572 C CA . LEU A 1 203 ? -7.109 1.074 15.318 1.00 98.00 203 LEU A CA 1
ATOM 1573 C C . LEU A 1 203 ? -6.050 2.185 15.416 1.00 98.00 203 LEU A C 1
ATOM 1575 O O . LEU A 1 203 ? -5.179 2.285 14.558 1.00 98.00 203 LEU A O 1
ATOM 1579 N N . GLN A 1 204 ? -6.062 2.981 16.490 1.00 98.00 204 GLN A N 1
ATOM 1580 C CA . GLN A 1 204 ? -5.036 4.000 16.731 1.00 98.00 204 GLN A CA 1
ATOM 1581 C C . GLN A 1 204 ? -3.629 3.380 16.735 1.00 98.00 204 GLN A C 1
ATOM 1583 O O . GLN A 1 204 ? -2.731 3.899 16.083 1.00 98.00 204 GLN A O 1
ATOM 1588 N N . ALA A 1 205 ? -3.430 2.255 17.427 1.00 98.25 205 ALA A N 1
ATOM 1589 C CA . ALA A 1 205 ? -2.144 1.561 17.454 1.00 98.25 205 ALA A CA 1
ATOM 1590 C C . ALA A 1 205 ? -1.744 0.984 16.080 1.00 98.25 205 ALA A C 1
ATOM 1592 O O . ALA A 1 205 ? -0.569 1.046 15.724 1.00 98.25 205 ALA A O 1
ATOM 1593 N N . GLN A 1 206 ? -2.703 0.462 15.307 1.00 98.12 206 GLN A N 1
ATOM 1594 C CA . GLN A 1 206 ? -2.481 -0.070 13.954 1.00 98.12 206 GLN A CA 1
ATOM 1595 C C . GLN A 1 206 ? -2.033 1.018 12.964 1.00 98.12 206 GLN A C 1
ATOM 1597 O O . GLN A 1 206 ? -1.116 0.773 12.185 1.00 98.12 206 GLN A O 1
ATOM 1602 N N . ILE A 1 207 ? -2.638 2.213 13.014 1.00 98.44 207 ILE A N 1
ATOM 1603 C CA . ILE A 1 207 ? -2.281 3.363 12.157 1.00 98.44 207 ILE A CA 1
ATOM 1604 C C . ILE A 1 207 ? -0.995 4.055 12.630 1.00 98.44 207 ILE A C 1
ATOM 1606 O O . ILE A 1 207 ? -0.256 4.611 11.819 1.00 98.44 207 ILE A O 1
ATOM 1610 N N . LEU A 1 208 ? -0.682 3.989 13.928 1.00 98.62 208 LEU A N 1
ATOM 1611 C CA . LEU A 1 208 ? 0.538 4.585 14.470 1.00 98.62 208 LEU A CA 1
ATOM 1612 C C . LEU A 1 208 ? 1.806 3.985 13.847 1.00 98.62 208 LEU A C 1
ATOM 1614 O O . LEU A 1 208 ? 2.740 4.725 13.573 1.00 98.62 208 LEU A O 1
ATOM 1618 N N . ILE A 1 209 ? 1.853 2.672 13.602 1.00 98.62 209 ILE A N 1
ATOM 1619 C CA . ILE A 1 209 ? 3.029 2.021 13.001 1.00 98.62 209 ILE A CA 1
ATOM 1620 C C . ILE A 1 209 ? 3.418 2.649 11.652 1.00 98.62 209 ILE A C 1
ATOM 1622 O O . ILE A 1 209 ? 4.518 3.196 11.572 1.00 98.62 209 ILE A O 1
ATOM 1626 N N . PRO A 1 210 ? 2.558 2.644 10.614 1.00 98.56 210 PRO A N 1
ATOM 1627 C CA . PRO A 1 210 ? 2.903 3.225 9.322 1.00 98.56 210 PRO A CA 1
ATOM 1628 C C . PRO A 1 210 ? 3.111 4.740 9.410 1.00 98.56 210 PRO A C 1
ATOM 1630 O O . PRO A 1 210 ? 3.937 5.265 8.672 1.00 98.56 210 PRO A O 1
ATOM 1633 N N . LEU A 1 211 ? 2.447 5.441 10.341 1.00 98.69 211 LEU A N 1
ATOM 1634 C CA . LEU A 1 211 ? 2.701 6.865 10.582 1.00 98.69 211 LEU A CA 1
ATOM 1635 C C . LEU A 1 211 ? 4.127 7.130 11.091 1.00 98.69 211 LEU A C 1
ATOM 1637 O O . LEU A 1 211 ? 4.760 8.103 10.691 1.00 98.69 211 LEU A O 1
ATOM 1641 N N . ILE A 1 212 ? 4.651 6.274 11.970 1.00 98.56 212 ILE A N 1
ATOM 1642 C CA . ILE A 1 212 ? 6.046 6.382 12.402 1.00 98.56 212 ILE A CA 1
ATOM 1643 C C . ILE A 1 212 ? 6.985 6.026 11.250 1.00 98.56 212 ILE A C 1
ATOM 1645 O O . ILE A 1 212 ? 7.931 6.767 11.011 1.00 98.56 212 ILE A O 1
ATOM 1649 N N . LEU A 1 213 ? 6.717 4.941 10.517 1.00 98.31 213 LEU A N 1
ATOM 1650 C CA . LEU A 1 213 ? 7.573 4.497 9.411 1.00 98.31 213 LEU A CA 1
ATOM 1651 C C . LEU A 1 213 ? 7.699 5.552 8.308 1.00 98.31 213 LEU A C 1
ATOM 1653 O O . LEU A 1 213 ? 8.809 5.810 7.857 1.00 98.31 213 LEU A O 1
ATOM 1657 N N . VAL A 1 214 ? 6.593 6.190 7.913 1.00 97.56 214 VAL A N 1
ATOM 1658 C CA . VAL A 1 214 ? 6.591 7.188 6.831 1.00 97.56 214 VAL A CA 1
ATOM 1659 C C . VAL A 1 214 ? 7.360 8.453 7.222 1.00 97.56 214 VAL A C 1
ATOM 1661 O O . VAL A 1 214 ? 8.002 9.066 6.377 1.00 97.56 214 VAL A O 1
ATOM 1664 N N . LYS A 1 215 ? 7.342 8.809 8.514 1.00 96.31 215 LYS A N 1
ATOM 1665 C CA . LYS A 1 215 ? 8.058 9.967 9.067 1.00 96.31 215 LYS A CA 1
ATOM 1666 C C . LYS A 1 215 ? 9.522 9.675 9.391 1.00 96.31 215 LYS A C 1
ATOM 1668 O O . LYS A 1 215 ? 10.282 10.618 9.600 1.00 96.31 215 LYS A O 1
ATOM 1673 N N . ASN A 1 216 ? 9.923 8.403 9.452 1.00 95.69 216 ASN A N 1
ATOM 1674 C CA . ASN A 1 216 ? 11.263 7.976 9.852 1.00 95.69 216 ASN A CA 1
ATOM 1675 C C . ASN A 1 216 ? 12.281 8.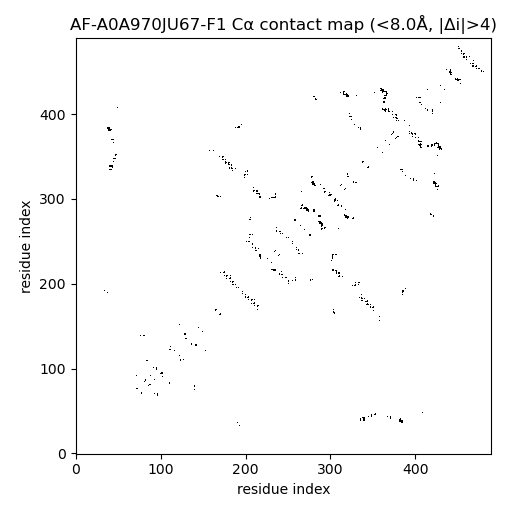103 8.709 1.00 95.69 216 ASN A C 1
ATOM 1677 O O . ASN A 1 216 ? 12.910 7.134 8.291 1.00 95.69 216 ASN A O 1
ATOM 1681 N N . CYS A 1 217 ? 12.425 9.308 8.177 1.00 92.06 217 CYS A N 1
ATOM 1682 C CA . CYS A 1 217 ? 13.381 9.628 7.130 1.00 92.06 217 CYS A CA 1
ATOM 1683 C C . CYS A 1 217 ? 13.858 11.070 7.255 1.00 92.06 217 CYS A C 1
ATOM 1685 O O . CYS A 1 217 ? 13.274 11.873 7.980 1.00 92.06 217 CYS A O 1
ATOM 1687 N N . TYR A 1 218 ? 14.882 11.411 6.480 1.00 83.88 218 TYR A N 1
ATOM 1688 C CA . TYR A 1 218 ? 15.351 12.778 6.361 1.00 83.88 218 TYR A CA 1
ATOM 1689 C C 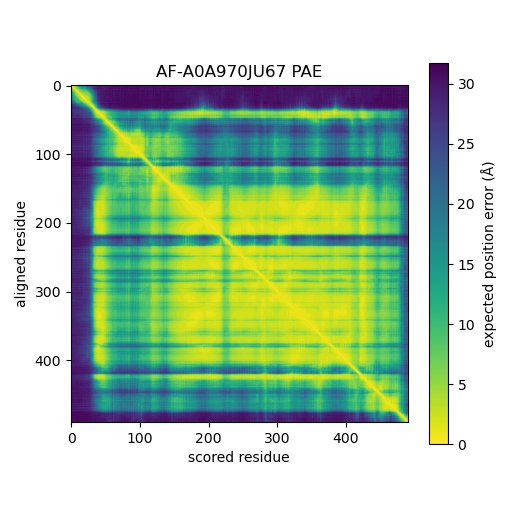. TYR A 1 218 ? 14.269 13.658 5.706 1.00 83.88 218 TYR A C 1
ATOM 1691 O O . TYR A 1 218 ? 13.815 13.408 4.581 1.00 83.88 218 TYR A O 1
ATOM 1699 N N . GLN A 1 219 ? 13.815 14.668 6.452 1.00 70.88 219 GLN A N 1
ATOM 1700 C CA . GLN A 1 219 ? 12.692 15.548 6.090 1.00 70.88 219 GLN A CA 1
ATOM 1701 C C . GLN A 1 219 ? 13.135 16.927 5.578 1.00 70.88 219 GLN A C 1
ATOM 1703 O O . GLN A 1 219 ? 12.284 17.721 5.176 1.00 70.88 219 GLN A O 1
ATOM 1708 N N . ASP A 1 220 ? 14.435 17.248 5.598 1.00 65.31 220 ASP A N 1
ATOM 1709 C CA . ASP A 1 220 ? 14.883 18.570 5.161 1.00 65.31 220 ASP A CA 1
ATOM 1710 C C . ASP A 1 220 ? 14.775 18.702 3.634 1.00 65.31 220 ASP A C 1
ATOM 1712 O O . ASP A 1 220 ? 15.351 17.930 2.866 1.00 65.31 220 ASP A O 1
ATOM 1716 N N . MET A 1 221 ? 13.978 19.687 3.227 1.00 52.81 221 MET A N 1
ATOM 1717 C CA . MET A 1 221 ? 13.631 20.037 1.850 1.00 52.81 221 MET A CA 1
ATOM 1718 C C . MET A 1 221 ? 14.280 21.369 1.450 1.00 52.81 221 MET A C 1
ATOM 1720 O O . MET A 1 221 ? 13.850 21.992 0.479 1.00 52.81 221 MET A O 1
ATOM 1724 N N . GLU A 1 222 ? 15.277 21.878 2.191 1.00 49.59 222 GLU A N 1
ATOM 1725 C CA . GLU A 1 222 ? 16.166 22.865 1.578 1.00 49.59 222 GLU A CA 1
ATOM 1726 C C . GLU A 1 222 ? 16.736 22.209 0.312 1.00 49.59 222 GLU A C 1
ATOM 1728 O O . GLU A 1 222 ? 17.433 21.207 0.420 1.00 49.59 222 GLU A O 1
ATOM 1733 N N . ASP A 1 223 ? 16.427 22.757 -0.874 1.00 49.47 223 ASP A N 1
ATOM 1734 C CA . ASP A 1 223 ? 16.821 22.318 -2.236 1.00 49.47 223 ASP A CA 1
ATOM 1735 C C . ASP A 1 223 ? 18.354 22.198 -2.466 1.00 49.47 223 ASP A C 1
ATOM 1737 O O . ASP A 1 223 ? 18.875 22.305 -3.580 1.00 49.47 223 ASP A O 1
ATOM 1741 N N . LYS A 1 224 ? 19.141 22.028 -1.409 1.00 53.16 224 LYS A N 1
ATOM 1742 C CA . LYS A 1 224 ? 20.530 21.616 -1.454 1.00 53.16 224 LYS A CA 1
ATOM 1743 C C . LYS A 1 224 ? 20.541 20.121 -1.720 1.00 53.16 224 LYS A C 1
ATOM 1745 O O . LYS A 1 224 ? 20.256 19.310 -0.849 1.00 53.16 224 LYS A O 1
ATOM 1750 N N . TRP A 1 225 ? 20.901 19.765 -2.945 1.00 57.84 225 TRP A N 1
ATOM 1751 C CA . TRP A 1 225 ? 21.288 18.400 -3.260 1.00 57.84 225 TRP A CA 1
ATOM 1752 C C . TRP A 1 225 ? 22.386 17.952 -2.285 1.00 57.84 225 TRP A C 1
ATOM 1754 O O . TRP A 1 225 ? 23.462 18.553 -2.246 1.00 57.84 225 TRP A O 1
ATOM 1764 N N . VAL A 1 226 ? 22.089 16.922 -1.497 1.00 59.88 226 VAL A N 1
ATOM 1765 C CA . VAL A 1 226 ? 23.058 16.216 -0.658 1.00 59.88 226 VAL A CA 1
ATOM 1766 C C . VAL A 1 226 ? 23.442 14.935 -1.407 1.00 59.88 226 VAL A C 1
ATOM 1768 O O . VAL A 1 226 ? 22.547 14.234 -1.894 1.00 59.88 226 VAL A O 1
ATOM 1771 N N . PRO A 1 227 ? 24.741 14.628 -1.570 1.00 62.28 227 PRO A N 1
ATOM 1772 C CA . PRO A 1 227 ? 25.171 13.334 -2.084 1.00 62.28 227 PRO A CA 1
ATOM 1773 C C . PRO A 1 227 ? 24.533 12.179 -1.286 1.00 62.28 227 PRO A C 1
ATOM 1775 O O . PRO A 1 227 ? 24.458 12.278 -0.064 1.00 62.28 227 PRO A O 1
ATOM 1778 N N . PRO A 1 228 ? 24.096 11.072 -1.919 1.00 63.19 228 PRO A N 1
ATOM 1779 C CA . PRO A 1 228 ? 23.476 9.947 -1.204 1.00 63.19 228 PRO A CA 1
ATOM 1780 C C . PRO A 1 228 ? 24.336 9.345 -0.079 1.00 63.19 228 PRO A C 1
ATOM 1782 O O . PRO A 1 228 ? 23.806 8.790 0.874 1.00 63.19 228 PRO A O 1
ATOM 1785 N N . ASP A 1 229 ? 25.661 9.447 -0.186 1.00 66.94 229 ASP A N 1
ATOM 1786 C CA . ASP A 1 229 ? 26.639 9.016 0.819 1.00 66.94 229 ASP A CA 1
ATOM 1787 C C . ASP A 1 229 ? 26.790 9.988 2.003 1.00 66.94 229 ASP A C 1
ATOM 1789 O O . ASP A 1 229 ? 27.348 9.617 3.035 1.00 66.94 229 ASP A O 1
ATOM 1793 N N . GLU A 1 230 ? 26.275 11.209 1.865 1.00 67.94 230 GLU A N 1
ATOM 1794 C CA . GLU A 1 230 ? 26.249 12.248 2.897 1.00 67.94 230 GLU A CA 1
ATOM 1795 C C . GLU A 1 230 ? 24.834 12.471 3.472 1.00 67.94 230 GLU A C 1
ATOM 1797 O O . GLU A 1 230 ? 24.672 13.265 4.402 1.00 67.94 230 GLU A O 1
ATOM 1802 N N . GLU A 1 231 ? 23.807 11.783 2.948 1.00 67.06 231 GLU A N 1
ATOM 1803 C CA . GLU A 1 231 ? 22.441 11.835 3.482 1.00 67.06 231 GLU A CA 1
ATOM 1804 C C . GLU A 1 231 ? 22.411 11.210 4.889 1.00 67.06 231 GLU A C 1
ATOM 1806 O O . GLU A 1 231 ? 22.880 10.079 5.067 1.00 67.06 231 GLU A O 1
ATOM 1811 N N . PRO A 1 232 ? 21.860 11.901 5.904 1.00 73.06 232 PRO A N 1
ATOM 1812 C CA . PRO A 1 232 ? 21.720 11.332 7.237 1.00 73.06 232 PRO A CA 1
ATOM 1813 C C . PRO A 1 232 ? 20.948 10.009 7.214 1.00 73.06 232 PRO A C 1
ATOM 1815 O O . PRO A 1 232 ? 19.888 9.879 6.595 1.00 73.06 232 PRO A O 1
ATOM 1818 N N . GLU A 1 233 ? 21.477 9.007 7.914 1.00 75.44 233 GLU A N 1
ATOM 1819 C CA . GLU A 1 233 ? 20.823 7.711 8.068 1.00 75.44 233 GLU A CA 1
ATOM 1820 C C . GLU A 1 233 ? 19.716 7.808 9.134 1.00 75.44 233 GLU A C 1
ATOM 1822 O O . GLU A 1 233 ? 19.849 7.314 10.249 1.00 75.44 233 GLU A O 1
ATOM 1827 N N . ASP A 1 234 ? 18.620 8.487 8.788 1.00 83.06 234 ASP A N 1
ATOM 1828 C CA . ASP A 1 234 ? 17.512 8.764 9.717 1.00 83.06 234 ASP A CA 1
ATOM 1829 C C . ASP A 1 234 ? 16.501 7.604 9.816 1.00 83.06 234 ASP A C 1
ATOM 1831 O O . ASP A 1 234 ? 15.758 7.514 10.796 1.00 83.06 234 ASP A O 1
ATOM 1835 N N . ASP A 1 235 ? 16.499 6.676 8.849 1.00 90.38 235 ASP A N 1
ATOM 1836 C CA . ASP A 1 235 ? 15.665 5.460 8.874 1.00 90.38 235 ASP A CA 1
ATOM 1837 C C . ASP A 1 235 ? 16.248 4.394 9.820 1.00 90.38 235 ASP A C 1
ATOM 1839 O O . ASP A 1 235 ? 16.726 3.340 9.400 1.00 90.38 235 ASP A O 1
ATOM 1843 N N . THR A 1 236 ? 16.243 4.685 11.120 1.00 94.44 236 THR A N 1
ATOM 1844 C CA . THR A 1 236 ? 16.746 3.782 12.165 1.00 94.44 236 THR A CA 1
ATOM 1845 C C . THR A 1 236 ? 15.668 3.440 13.184 1.00 94.44 236 THR A C 1
ATOM 1847 O O . THR A 1 236 ? 14.732 4.207 13.418 1.00 94.44 236 THR A O 1
ATOM 1850 N N . LEU A 1 237 ? 15.832 2.298 13.860 1.00 96.88 237 LEU A N 1
ATOM 1851 C CA . LEU A 1 237 ? 14.969 1.906 14.976 1.00 96.88 237 LEU A CA 1
ATOM 1852 C C . LEU A 1 237 ? 15.005 2.932 16.122 1.00 96.88 237 LEU A C 1
ATOM 1854 O O . LEU A 1 237 ? 13.989 3.157 16.777 1.00 96.88 237 LEU A O 1
ATOM 1858 N N . GLU A 1 238 ? 16.164 3.540 16.391 1.00 96.69 238 GLU A N 1
ATOM 1859 C CA . GLU A 1 238 ? 16.297 4.550 17.445 1.00 96.69 238 GLU A CA 1
ATOM 1860 C C . GLU A 1 238 ? 15.426 5.774 17.148 1.00 96.69 238 GLU A C 1
ATOM 1862 O O . GLU A 1 238 ? 14.660 6.197 18.020 1.00 96.69 238 GLU A O 1
ATOM 1867 N N . ASN A 1 239 ? 15.482 6.277 15.911 1.00 96.25 239 ASN A N 1
ATOM 1868 C CA . ASN A 1 239 ? 14.658 7.397 15.474 1.00 96.25 239 ASN A CA 1
ATOM 1869 C C . ASN A 1 239 ? 13.163 7.029 15.461 1.00 96.25 239 ASN A C 1
ATOM 1871 O O . ASN A 1 239 ? 12.351 7.750 16.039 1.00 96.25 239 ASN A O 1
ATOM 1875 N N . ALA A 1 240 ? 12.798 5.838 14.971 1.00 97.62 240 ALA A N 1
ATOM 1876 C CA . ALA A 1 240 ? 11.411 5.366 14.988 1.00 97.62 240 ALA A CA 1
ATOM 1877 C C . ALA A 1 240 ? 10.842 5.295 16.419 1.00 97.62 240 ALA A C 1
ATOM 1879 O O . ALA A 1 240 ? 9.723 5.734 16.688 1.00 97.62 240 ALA A O 1
ATOM 1880 N N . LEU A 1 241 ? 11.623 4.787 17.380 1.00 98.00 241 LEU A N 1
ATOM 1881 C CA . LEU A 1 241 ? 11.230 4.746 18.792 1.00 98.00 241 LEU A CA 1
ATOM 1882 C C . LEU A 1 241 ? 11.215 6.133 19.453 1.00 98.00 241 LEU A C 1
ATOM 1884 O O . LEU A 1 241 ? 10.520 6.312 20.459 1.00 98.00 241 LEU A O 1
ATOM 1888 N N . ALA A 1 242 ? 11.983 7.101 18.948 1.00 96.69 242 ALA A N 1
ATOM 1889 C CA . ALA A 1 242 ? 11.922 8.491 19.387 1.00 96.69 242 ALA A CA 1
ATOM 1890 C C . ALA A 1 242 ? 10.636 9.162 18.887 1.00 96.69 242 ALA A C 1
ATOM 1892 O O . ALA A 1 242 ? 9.851 9.618 19.720 1.00 96.69 242 ALA A O 1
ATOM 1893 N N . LEU A 1 243 ? 10.365 9.096 17.579 1.00 96.56 243 LEU A N 1
ATOM 1894 C CA . LEU A 1 243 ? 9.136 9.588 16.949 1.00 96.56 243 LEU A CA 1
ATOM 1895 C C . LEU A 1 243 ? 7.896 8.977 17.605 1.00 96.56 243 LEU A C 1
ATOM 1897 O O . LEU A 1 243 ? 6.970 9.688 17.984 1.00 96.56 243 LEU A O 1
ATOM 1901 N N . MET A 1 244 ? 7.904 7.666 17.858 1.00 97.12 244 MET A N 1
ATOM 1902 C CA . MET A 1 244 ? 6.810 6.981 18.548 1.00 97.12 244 MET A CA 1
ATOM 1903 C C . MET A 1 244 ? 6.413 7.673 19.862 1.00 97.12 244 MET A C 1
ATOM 1905 O O . MET A 1 244 ? 5.222 7.765 20.162 1.00 97.12 244 MET A O 1
ATOM 1909 N N . LYS A 1 245 ? 7.370 8.175 20.654 1.00 96.50 245 LYS A N 1
ATOM 1910 C CA . LYS A 1 245 ? 7.079 8.822 21.948 1.00 96.50 245 LYS A CA 1
ATOM 1911 C C . LYS A 1 245 ? 6.270 10.108 21.796 1.00 96.50 245 LYS A C 1
ATOM 1913 O O . LYS A 1 245 ? 5.545 10.455 22.725 1.00 96.50 245 LYS A O 1
ATOM 1918 N N . GLU A 1 246 ? 6.375 10.786 20.658 1.00 95.38 246 GLU A N 1
ATOM 1919 C CA . GLU A 1 246 ? 5.623 12.008 20.363 1.00 95.38 246 GLU A CA 1
ATOM 1920 C C . GLU A 1 246 ? 4.144 11.704 20.090 1.00 95.38 246 GLU A C 1
ATOM 1922 O O . GLU A 1 246 ? 3.265 12.464 20.495 1.00 95.38 246 GLU A O 1
ATOM 1927 N N . TYR A 1 247 ? 3.855 10.543 19.493 1.00 95.62 247 TYR A N 1
ATOM 1928 C CA . TYR A 1 247 ? 2.511 10.168 19.042 1.00 95.62 247 TYR A CA 1
ATOM 1929 C C . TYR A 1 247 ? 1.794 9.162 19.952 1.00 95.62 247 TYR A C 1
ATOM 1931 O O . TYR A 1 247 ? 0.586 8.979 19.823 1.00 95.62 247 TYR A O 1
ATOM 1939 N N . ILE A 1 248 ? 2.479 8.538 20.916 1.00 93.88 248 ILE A N 1
ATOM 1940 C CA . ILE A 1 248 ? 1.922 7.484 21.793 1.00 93.88 248 ILE A CA 1
ATOM 1941 C C . ILE A 1 248 ? 0.806 7.958 22.747 1.00 93.88 248 ILE A C 1
ATOM 1943 O O . ILE A 1 248 ? 0.210 7.158 23.476 1.00 93.88 248 ILE A O 1
ATOM 1947 N N . GLY A 1 249 ? 0.536 9.265 22.780 1.00 91.19 249 GLY A N 1
ATOM 1948 C CA . GLY A 1 249 ? -0.456 9.898 23.641 1.00 91.19 249 GLY A CA 1
ATOM 1949 C C . GLY A 1 249 ? -1.818 9.195 23.611 1.00 91.19 249 GLY A C 1
ATOM 1950 O O . GLY A 1 249 ? -2.409 8.941 22.564 1.00 91.19 249 GLY A O 1
ATOM 1951 N N . GLY A 1 250 ? -2.332 8.874 24.800 1.00 86.56 250 GLY A N 1
ATOM 1952 C CA . GLY A 1 250 ? -3.646 8.257 24.976 1.00 86.56 250 GLY A CA 1
ATOM 1953 C C . GLY A 1 250 ? -3.691 6.736 24.801 1.00 86.56 250 GLY A C 1
ATOM 1954 O O . GLY A 1 250 ? -4.710 6.144 25.158 1.00 86.56 250 GLY A O 1
ATOM 1955 N N . LEU A 1 251 ? -2.650 6.070 24.297 1.00 94.56 251 LEU A N 1
ATOM 1956 C CA . LEU A 1 251 ? -2.615 4.603 24.231 1.00 94.56 251 LEU A CA 1
ATOM 1957 C C . LEU A 1 251 ? -2.419 3.979 25.623 1.00 94.56 251 LEU A C 1
ATOM 1959 O O . LEU A 1 251 ? -1.749 4.540 26.494 1.00 94.56 251 LEU A O 1
ATOM 1963 N N . SER A 1 252 ? -2.987 2.792 25.851 1.00 95.94 252 SER A N 1
ATOM 1964 C CA . SER A 1 252 ? -2.689 2.016 27.055 1.00 95.94 252 SER A CA 1
ATOM 1965 C C . SER A 1 252 ? -1.239 1.529 27.047 1.00 95.94 252 SER A C 1
ATOM 1967 O O . SER A 1 252 ? -0.605 1.391 26.001 1.00 95.94 252 SER A O 1
ATOM 1969 N N . LYS A 1 253 ? -0.711 1.191 28.231 1.00 96.19 253 LYS A N 1
ATOM 1970 C CA . LYS A 1 253 ? 0.657 0.657 28.369 1.00 96.19 253 LYS A CA 1
ATOM 1971 C C . LYS A 1 253 ? 0.894 -0.600 27.527 1.00 96.19 253 LYS A C 1
ATOM 1973 O O . LYS A 1 253 ? 2.009 -0.809 27.064 1.00 96.19 253 LYS A O 1
ATOM 1978 N N . ASN A 1 254 ? -0.133 -1.435 27.353 1.00 96.06 254 ASN A N 1
ATOM 1979 C CA . ASN A 1 254 ? -0.017 -2.650 26.554 1.00 96.06 254 ASN A CA 1
ATOM 1980 C C . ASN A 1 254 ? 0.047 -2.325 25.057 1.00 96.06 254 ASN A C 1
ATOM 1982 O O . ASN A 1 254 ? 0.954 -2.797 24.385 1.00 96.06 254 ASN A O 1
ATOM 1986 N N . SER A 1 255 ? -0.848 -1.466 24.559 1.00 96.06 255 SER A N 1
ATOM 1987 C CA . SER A 1 255 ? -0.836 -1.016 23.158 1.00 96.06 255 SER A CA 1
ATOM 1988 C C . SER A 1 255 ? 0.481 -0.317 22.813 1.00 96.06 255 SER A C 1
ATOM 1990 O O . SER A 1 255 ? 1.120 -0.653 21.825 1.00 96.06 255 SER A O 1
ATOM 1992 N N . ALA A 1 256 ? 0.954 0.568 23.694 1.00 97.19 256 ALA A N 1
ATOM 1993 C CA . ALA A 1 256 ? 2.269 1.198 23.611 1.00 97.19 256 ALA A CA 1
ATOM 1994 C C . ALA A 1 256 ? 3.421 0.179 23.523 1.00 97.19 256 ALA A C 1
ATOM 1996 O O . ALA A 1 256 ? 4.331 0.329 22.713 1.00 97.19 256 ALA A O 1
ATOM 1997 N N . LYS A 1 257 ? 3.395 -0.875 24.348 1.00 97.88 257 LYS A N 1
ATOM 1998 C CA . LYS A 1 257 ? 4.408 -1.936 24.306 1.00 97.88 257 LYS A CA 1
ATOM 1999 C C . LYS A 1 257 ? 4.364 -2.699 22.979 1.00 97.88 257 LYS A C 1
ATOM 2001 O O . LYS A 1 257 ? 5.423 -2.940 22.409 1.00 97.88 257 LYS A O 1
ATOM 2006 N N . ASN A 1 258 ? 3.169 -3.051 22.505 1.00 97.81 258 ASN A N 1
ATOM 2007 C CA . ASN A 1 258 ? 2.988 -3.790 21.257 1.00 97.81 258 ASN A CA 1
ATOM 2008 C C . ASN A 1 258 ? 3.462 -2.975 20.051 1.00 97.81 258 ASN A C 1
ATOM 2010 O O . ASN A 1 258 ? 4.192 -3.509 19.231 1.00 97.81 258 ASN A O 1
ATOM 2014 N N . VAL A 1 259 ? 3.143 -1.677 19.990 1.00 98.31 259 VAL A N 1
ATOM 2015 C CA . VAL A 1 259 ? 3.632 -0.786 18.923 1.00 98.31 259 VAL A CA 1
ATOM 2016 C C . VAL A 1 259 ? 5.164 -0.734 18.913 1.00 98.31 259 VAL A C 1
ATOM 2018 O O . VAL A 1 259 ? 5.786 -0.878 17.867 1.00 98.31 259 VAL A O 1
ATOM 2021 N N . ALA A 1 260 ? 5.794 -0.584 20.082 1.00 98.31 260 ALA A N 1
ATOM 2022 C CA . ALA A 1 260 ? 7.252 -0.536 20.162 1.00 98.31 260 ALA A CA 1
ATOM 2023 C C . ALA A 1 260 ? 7.895 -1.859 19.724 1.00 98.31 260 ALA A C 1
ATOM 2025 O O . ALA A 1 260 ? 8.987 -1.850 19.168 1.00 98.31 260 ALA A O 1
ATOM 2026 N N . GLU A 1 261 ? 7.246 -2.987 20.013 1.00 98.06 261 GLU A N 1
ATOM 2027 C CA . GLU A 1 261 ? 7.730 -4.306 19.615 1.00 98.06 261 GLU A CA 1
ATOM 2028 C C . GLU A 1 261 ? 7.543 -4.578 18.121 1.00 98.06 261 GLU A C 1
ATOM 2030 O O . GLU A 1 261 ? 8.463 -5.085 17.490 1.00 98.06 261 GLU A O 1
ATOM 2035 N N . GLU A 1 262 ? 6.421 -4.161 17.533 1.00 97.62 262 GLU A N 1
ATOM 2036 C CA . GLU A 1 262 ? 6.224 -4.203 16.078 1.00 97.62 262 GLU A CA 1
ATOM 2037 C C . GLU A 1 262 ? 7.316 -3.418 15.347 1.00 97.62 262 GLU A C 1
ATOM 2039 O O . GLU A 1 262 ? 7.943 -3.946 14.433 1.00 97.62 262 GLU A O 1
ATOM 2044 N N . LEU A 1 263 ? 7.639 -2.200 15.805 1.00 98.31 263 LEU A N 1
ATOM 2045 C CA . LEU A 1 263 ? 8.750 -1.431 15.236 1.00 98.31 263 LEU A CA 1
ATOM 2046 C C . LEU A 1 263 ? 10.079 -2.195 15.346 1.00 98.31 263 LEU A C 1
ATOM 2048 O O . LEU A 1 263 ? 10.821 -2.266 14.371 1.00 98.31 263 LEU A O 1
ATOM 2052 N N . ARG A 1 264 ? 10.378 -2.830 16.490 1.00 98.19 264 ARG A N 1
ATOM 2053 C CA . ARG A 1 264 ? 11.601 -3.647 16.628 1.00 98.19 264 ARG A CA 1
ATOM 2054 C C . ARG A 1 264 ? 11.647 -4.784 15.614 1.00 98.19 264 ARG A C 1
ATOM 2056 O O . ARG A 1 264 ? 12.690 -4.974 14.999 1.00 98.19 264 ARG A O 1
ATOM 2063 N N . ARG A 1 265 ? 10.540 -5.502 15.417 1.00 97.56 265 ARG A N 1
ATOM 2064 C CA . ARG A 1 265 ? 10.458 -6.619 14.463 1.00 97.56 265 ARG A CA 1
ATOM 2065 C C . ARG A 1 265 ? 10.602 -6.159 13.015 1.00 97.56 265 ARG A C 1
ATOM 2067 O O . ARG A 1 265 ? 11.335 -6.782 12.256 1.00 97.56 265 ARG A O 1
ATOM 2074 N N . ILE A 1 266 ? 9.982 -5.034 12.656 1.00 97.62 266 ILE A N 1
ATOM 2075 C CA . ILE A 1 266 ? 10.093 -4.421 11.323 1.00 97.62 266 ILE A CA 1
ATOM 2076 C C . ILE A 1 266 ? 11.540 -4.028 11.003 1.00 97.62 266 ILE A C 1
ATOM 2078 O O . ILE A 1 266 ? 12.011 -4.271 9.891 1.00 97.62 266 ILE A O 1
ATOM 2082 N N . TYR A 1 267 ? 12.251 -3.425 11.961 1.00 97.25 267 TYR A N 1
ATOM 2083 C CA . TYR A 1 267 ? 13.648 -3.024 11.765 1.00 97.25 267 TYR A CA 1
ATOM 2084 C C . TYR A 1 267 ? 14.637 -4.187 11.876 1.00 97.25 267 TYR A C 1
ATOM 2086 O O . TYR A 1 267 ? 15.678 -4.132 11.228 1.00 97.25 267 TYR A O 1
ATOM 2094 N N . ALA A 1 268 ? 14.327 -5.226 12.657 1.00 96.75 268 ALA A N 1
ATOM 2095 C CA . ALA A 1 268 ? 15.117 -6.455 12.692 1.00 96.75 268 ALA A CA 1
ATOM 2096 C C . ALA A 1 268 ? 15.003 -7.233 11.371 1.00 96.75 268 ALA A C 1
ATOM 2098 O O . ALA A 1 268 ? 16.011 -7.681 10.844 1.00 96.75 268 ALA A O 1
ATOM 2099 N N . ALA A 1 269 ? 13.787 -7.333 10.818 1.00 94.38 269 ALA A N 1
ATOM 2100 C CA . ALA A 1 269 ? 13.489 -7.992 9.545 1.00 94.38 269 ALA A CA 1
ATOM 2101 C C . ALA A 1 269 ? 14.011 -9.446 9.441 1.00 94.38 269 ALA A C 1
ATOM 2103 O O . ALA A 1 269 ? 14.497 -9.868 8.392 1.00 94.38 269 ALA A O 1
ATOM 2104 N N . ASP A 1 270 ? 13.893 -10.214 10.531 1.00 91.06 270 ASP A N 1
ATOM 2105 C CA . ASP A 1 270 ? 14.563 -11.516 10.677 1.00 91.06 270 ASP A CA 1
ATOM 2106 C C . ASP A 1 270 ? 13.682 -12.739 10.374 1.00 91.06 270 ASP A C 1
ATOM 2108 O O . ASP A 1 270 ? 14.076 -13.612 9.602 1.00 91.06 270 ASP A O 1
ATOM 2112 N N . THR A 1 271 ? 12.520 -12.871 11.026 1.00 91.25 271 THR A N 1
ATOM 2113 C CA . THR A 1 271 ? 11.713 -14.105 10.970 1.00 91.25 271 THR A CA 1
ATOM 2114 C C . THR A 1 271 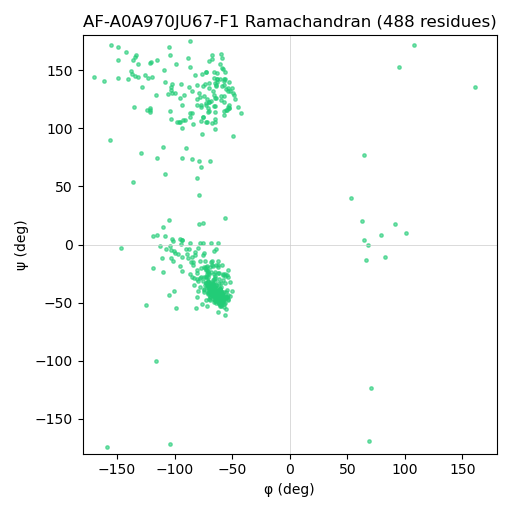? 10.219 -13.822 10.925 1.00 91.25 271 THR A C 1
ATOM 2116 O O . THR A 1 271 ? 9.779 -12.707 11.203 1.00 91.25 271 THR A O 1
ATOM 2119 N N . ALA A 1 272 ? 9.432 -14.839 10.572 1.00 91.88 272 ALA A N 1
ATOM 2120 C CA . ALA A 1 272 ? 7.983 -14.754 10.626 1.00 91.88 272 ALA A CA 1
ATOM 2121 C C . ALA A 1 272 ? 7.471 -14.919 12.065 1.00 91.88 272 ALA A C 1
ATOM 2123 O O . ALA A 1 272 ? 7.754 -15.923 12.720 1.00 91.88 272 ALA A O 1
ATOM 2124 N N . GLU A 1 273 ? 6.664 -13.970 12.539 1.00 91.56 273 GLU A N 1
ATOM 2125 C CA . GLU A 1 273 ? 6.057 -14.009 13.875 1.00 91.56 273 GLU A CA 1
ATOM 2126 C C . GLU A 1 273 ? 4.575 -13.607 13.828 1.00 91.56 273 GLU A C 1
ATOM 2128 O O . GLU A 1 273 ? 4.115 -12.934 12.907 1.00 91.56 273 GLU A O 1
ATOM 2133 N N . GLY A 1 274 ? 3.802 -14.006 14.841 1.00 88.81 274 GLY A N 1
ATOM 2134 C CA . GLY A 1 274 ? 2.413 -13.563 14.974 1.00 88.81 274 GLY A CA 1
ATOM 2135 C C . GLY A 1 274 ? 2.331 -12.058 15.255 1.00 88.81 274 GLY A C 1
ATOM 2136 O O . GLY A 1 274 ? 3.025 -11.559 16.150 1.00 88.81 274 GLY A O 1
ATOM 2137 N N . GLY A 1 275 ? 1.470 -11.352 14.519 1.00 87.00 275 GLY A N 1
ATOM 2138 C CA . GLY A 1 275 ? 1.240 -9.917 14.698 1.00 87.00 275 GLY A CA 1
ATOM 2139 C C . GLY A 1 275 ? 0.665 -9.575 16.079 1.00 87.00 275 GLY A C 1
ATOM 2140 O O . GLY A 1 275 ? -0.096 -10.340 16.673 1.00 87.00 275 GLY A O 1
ATOM 2141 N N . LEU A 1 276 ? 1.021 -8.406 16.610 1.00 92.94 276 LEU A N 1
ATOM 2142 C CA . LEU A 1 276 ? 0.685 -7.967 17.973 1.00 92.94 276 LEU A CA 1
ATOM 2143 C C . LEU A 1 276 ? -0.511 -7.011 18.039 1.00 92.94 276 LEU A C 1
ATOM 2145 O O . LEU A 1 276 ? -0.948 -6.648 19.139 1.00 92.94 276 LEU A O 1
ATOM 2149 N N . LEU A 1 277 ? -1.018 -6.569 16.885 1.00 93.38 277 LEU A N 1
ATOM 2150 C CA . LEU A 1 277 ? -2.047 -5.528 16.770 1.00 93.38 277 LEU A CA 1
ATOM 2151 C C . LEU A 1 277 ? -3.347 -6.005 16.102 1.00 93.38 277 LEU A C 1
ATOM 2153 O O . LEU A 1 277 ? -4.239 -5.192 15.875 1.00 93.38 277 LEU A O 1
ATOM 2157 N N . GLY A 1 278 ? -3.482 -7.306 15.829 1.00 91.38 278 GLY A N 1
ATOM 2158 C CA . GLY A 1 278 ? -4.700 -7.894 15.254 1.00 91.38 278 GLY A CA 1
ATOM 2159 C C . GLY A 1 278 ? -4.857 -7.715 13.740 1.00 91.38 278 GLY A C 1
ATOM 2160 O O . GLY A 1 278 ? -5.906 -8.059 13.211 1.00 91.38 278 GLY A O 1
ATOM 2161 N N . LEU A 1 279 ? -3.833 -7.199 13.053 1.00 94.50 279 LEU A N 1
ATOM 2162 C CA . LEU A 1 279 ? -3.743 -7.278 11.595 1.00 94.50 279 LEU A CA 1
ATOM 2163 C C . LEU A 1 279 ? -3.178 -8.639 11.190 1.00 94.50 279 LEU A C 1
ATOM 2165 O O . LEU A 1 279 ? -2.309 -9.175 11.885 1.00 94.50 279 LEU A O 1
ATOM 2169 N N . ILE A 1 280 ? -3.640 -9.156 10.055 1.00 93.25 280 ILE A N 1
ATOM 2170 C CA . ILE A 1 280 ? -3.127 -10.391 9.461 1.00 93.25 280 ILE A CA 1
ATOM 2171 C C . ILE A 1 280 ? -2.582 -10.141 8.054 1.00 93.25 280 ILE A C 1
ATOM 2173 O O . ILE A 1 280 ? -2.976 -9.159 7.416 1.00 93.25 280 ILE A O 1
ATOM 2177 N N . PRO A 1 281 ? -1.682 -11.006 7.559 1.00 91.69 281 PRO A N 1
ATOM 2178 C CA . PRO A 1 281 ? -1.244 -10.940 6.178 1.00 91.69 281 PRO A CA 1
ATOM 2179 C C . PRO A 1 281 ? -2.384 -11.186 5.183 1.00 91.69 281 PRO A C 1
ATOM 2181 O O . PRO A 1 281 ? -3.211 -12.069 5.391 1.00 91.69 281 PRO A O 1
ATOM 2184 N N . ALA A 1 282 ? -2.380 -10.459 4.066 1.00 87.25 282 ALA A N 1
ATOM 2185 C CA . ALA A 1 282 ? -3.271 -10.684 2.922 1.00 87.25 282 ALA A CA 1
ATOM 2186 C C . ALA A 1 282 ? -2.835 -11.866 2.025 1.00 87.25 282 ALA A C 1
ATOM 2188 O O . ALA A 1 282 ? -3.469 -12.161 1.015 1.00 87.25 282 ALA A O 1
ATOM 2189 N N . TYR A 1 283 ? -1.747 -12.552 2.384 1.00 82.38 283 TYR A N 1
ATOM 2190 C CA . TYR A 1 283 ? -1.316 -13.819 1.793 1.00 82.38 283 TYR A CA 1
ATOM 2191 C C . TYR A 1 283 ? -1.626 -14.981 2.742 1.00 82.38 283 TYR A C 1
ATOM 2193 O O . TYR A 1 283 ? -1.847 -14.775 3.932 1.00 82.38 283 TYR A O 1
ATOM 2201 N N . ALA A 1 284 ? -1.622 -16.215 2.230 1.00 78.81 284 ALA A N 1
ATOM 2202 C CA . ALA A 1 284 ? -2.007 -17.420 2.971 1.00 78.81 284 ALA A CA 1
ATOM 2203 C C . ALA A 1 284 ? -1.004 -17.800 4.089 1.00 78.81 284 ALA A C 1
ATOM 2205 O O . ALA A 1 284 ? -0.260 -18.772 3.975 1.00 78.81 284 ALA A O 1
ATOM 2206 N N . SER A 1 285 ? -0.976 -17.022 5.173 1.00 82.44 285 SER A N 1
ATOM 2207 C CA . SER A 1 285 ? -0.131 -17.213 6.354 1.00 82.44 285 SER A CA 1
ATOM 2208 C C . SER A 1 285 ? -0.821 -16.687 7.613 1.00 82.44 285 SER A C 1
ATOM 2210 O O . SER A 1 285 ? -1.467 -15.644 7.596 1.00 82.44 285 SER A O 1
ATOM 2212 N N . ALA A 1 286 ? -0.625 -17.379 8.738 1.00 81.06 286 ALA A N 1
ATOM 2213 C CA . ALA A 1 286 ? -1.055 -16.913 10.060 1.00 81.06 286 ALA A CA 1
ATOM 2214 C C . ALA A 1 286 ? -0.032 -15.978 10.742 1.00 81.06 286 ALA A C 1
ATOM 2216 O O . ALA A 1 286 ? -0.337 -15.372 11.771 1.00 81.06 286 ALA A O 1
ATOM 2217 N N . SER A 1 287 ? 1.177 -15.871 10.185 1.00 90.44 287 SER A N 1
ATOM 2218 C CA . SER A 1 287 ? 2.289 -15.078 10.722 1.00 90.44 287 SER A CA 1
ATOM 2219 C C . SER A 1 287 ? 2.725 -14.007 9.730 1.00 90.44 287 SER A C 1
ATOM 2221 O O . SER A 1 287 ? 2.755 -14.248 8.522 1.00 90.44 287 SER A O 1
ATOM 2223 N N . VAL A 1 288 ? 3.123 -12.850 10.253 1.00 93.31 288 VAL A N 1
ATOM 2224 C CA . VAL A 1 288 ? 3.728 -11.763 9.482 1.00 93.31 288 VAL A CA 1
ATOM 2225 C C . VAL A 1 288 ? 5.179 -12.125 9.195 1.00 93.31 288 VAL A C 1
ATOM 2227 O O . VAL A 1 288 ? 5.966 -12.284 10.126 1.00 93.31 288 VAL A O 1
ATOM 2230 N N . ASP A 1 289 ? 5.541 -12.256 7.920 1.00 94.31 289 ASP A N 1
ATOM 2231 C CA . ASP A 1 289 ? 6.934 -12.410 7.496 1.00 94.31 289 ASP A CA 1
ATOM 2232 C C . ASP A 1 289 ? 7.662 -11.058 7.550 1.00 94.31 289 ASP A C 1
ATOM 2234 O O . ASP A 1 289 ? 7.611 -10.261 6.610 1.00 94.31 289 ASP A O 1
ATOM 2238 N N . TYR A 1 290 ? 8.356 -10.788 8.660 1.00 96.06 290 TYR A N 1
ATOM 2239 C CA . TYR A 1 290 ? 9.062 -9.519 8.833 1.00 96.06 290 TYR A CA 1
ATOM 2240 C C . TYR A 1 290 ? 10.271 -9.366 7.897 1.00 96.06 290 TYR A C 1
ATOM 2242 O O . TYR A 1 290 ? 10.724 -8.242 7.684 1.00 96.06 290 TYR A O 1
ATOM 2250 N N . THR A 1 291 ? 10.760 -10.441 7.264 1.00 95.44 291 THR A N 1
ATOM 2251 C CA . THR A 1 291 ? 11.857 -10.341 6.283 1.00 95.44 291 THR A CA 1
ATOM 2252 C C . THR A 1 291 ? 11.471 -9.500 5.067 1.00 95.44 291 THR A C 1
ATOM 2254 O O . THR A 1 291 ? 12.334 -8.895 4.423 1.00 95.44 291 THR A O 1
ATOM 2257 N N . GLN A 1 292 ? 10.171 -9.389 4.770 1.00 93.62 292 GLN A N 1
ATOM 2258 C CA . GLN A 1 292 ? 9.643 -8.556 3.688 1.00 93.62 292 GLN A CA 1
ATOM 2259 C C . GLN A 1 292 ? 9.953 -7.066 3.885 1.00 93.62 292 GLN A C 1
ATOM 2261 O O . GLN A 1 292 ? 10.065 -6.340 2.901 1.00 93.62 292 GLN A O 1
ATOM 2266 N N . PHE A 1 293 ? 10.172 -6.612 5.124 1.00 96.56 293 PHE A N 1
ATOM 2267 C CA . PHE A 1 293 ? 10.471 -5.210 5.420 1.00 96.56 293 PHE A CA 1
ATOM 2268 C C . PHE A 1 293 ? 11.903 -4.792 5.064 1.00 96.56 293 PHE A C 1
ATOM 2270 O O . PHE A 1 293 ? 12.183 -3.596 5.084 1.00 96.56 293 PHE A O 1
ATOM 2277 N N . THR A 1 294 ? 12.797 -5.720 4.704 1.00 96.00 294 THR A N 1
ATOM 2278 C CA . THR A 1 294 ? 14.145 -5.396 4.208 1.00 96.00 294 THR A CA 1
ATOM 2279 C C . THR A 1 294 ? 14.055 -4.645 2.872 1.00 96.00 294 THR A C 1
ATOM 2281 O O . THR A 1 294 ? 13.624 -5.261 1.886 1.00 96.00 294 THR A O 1
ATOM 2284 N N . PRO A 1 295 ? 14.459 -3.354 2.807 1.00 93.12 295 PRO A N 1
ATOM 2285 C CA . PRO A 1 295 ? 14.478 -2.582 1.566 1.00 93.12 295 PRO A CA 1
ATOM 2286 C C . PRO A 1 295 ? 15.401 -3.229 0.539 1.00 93.12 295 PRO A C 1
ATOM 2288 O O . PRO A 1 295 ? 16.440 -3.774 0.904 1.00 93.12 295 PRO A O 1
ATOM 2291 N N . ARG A 1 296 ? 15.010 -3.189 -0.739 1.00 89.75 296 ARG A N 1
ATOM 2292 C CA . ARG A 1 296 ? 15.733 -3.849 -1.838 1.00 89.75 296 ARG A CA 1
ATOM 2293 C C . ARG A 1 296 ? 15.829 -2.947 -3.062 1.00 89.75 296 ARG A C 1
ATOM 2295 O O . ARG A 1 296 ? 14.896 -2.208 -3.375 1.00 89.75 296 ARG A O 1
ATOM 2302 N N . GLY A 1 297 ? 16.926 -3.050 -3.807 1.00 88.75 297 GLY A N 1
ATOM 2303 C CA . GLY A 1 297 ? 17.056 -2.406 -5.118 1.00 88.75 297 GLY A CA 1
ATOM 2304 C C . GLY A 1 297 ? 17.168 -0.883 -5.023 1.00 88.75 297 GLY A C 1
ATOM 2305 O O . GLY A 1 297 ? 18.080 -0.367 -4.383 1.00 88.75 297 GLY A O 1
ATOM 2306 N N . HIS A 1 298 ? 16.280 -0.131 -5.685 1.00 84.19 298 HIS A N 1
ATOM 2307 C CA . HIS A 1 298 ? 16.327 1.337 -5.612 1.00 84.19 298 HIS A CA 1
ATOM 2308 C C . HIS A 1 298 ? 15.877 1.892 -4.261 1.00 84.19 298 HIS A C 1
ATOM 2310 O O . HIS A 1 298 ? 16.246 3.017 -3.928 1.00 84.19 298 HIS A O 1
ATOM 2316 N N . TYR A 1 299 ? 15.154 1.105 -3.461 1.00 89.81 299 TYR A N 1
ATOM 2317 C CA . TYR A 1 299 ? 14.702 1.536 -2.141 1.00 89.81 299 TYR A CA 1
ATOM 2318 C C . TYR A 1 299 ? 15.836 1.689 -1.127 1.00 89.81 299 TYR A C 1
ATOM 2320 O O . TYR A 1 299 ? 15.680 2.417 -0.157 1.00 89.81 299 TYR A O 1
ATOM 2328 N N . GLU A 1 300 ? 16.999 1.077 -1.361 1.00 88.12 300 GLU A N 1
ATOM 2329 C CA . GLU A 1 300 ? 18.173 1.205 -0.486 1.00 88.12 300 GLU A CA 1
ATOM 2330 C C . GLU A 1 300 ? 18.866 2.575 -0.602 1.00 88.12 300 GLU A C 1
ATOM 2332 O O . GLU A 1 300 ? 19.667 2.931 0.258 1.00 88.12 300 GLU A O 1
ATOM 2337 N N . ARG A 1 301 ? 18.553 3.361 -1.643 1.00 83.44 301 ARG A N 1
ATOM 2338 C CA . ARG A 1 301 ? 19.333 4.543 -2.051 1.00 83.44 301 ARG A CA 1
ATOM 2339 C C . ARG A 1 301 ? 19.216 5.761 -1.139 1.00 83.44 301 ARG A C 1
ATOM 2341 O O . ARG A 1 301 ? 20.141 6.561 -1.134 1.00 83.44 301 ARG A O 1
ATOM 2348 N N . SER A 1 302 ? 18.102 5.927 -0.431 1.00 86.38 302 SER A N 1
ATOM 2349 C CA . SER A 1 302 ? 17.848 7.087 0.435 1.00 86.38 302 SER A CA 1
ATOM 2350 C C . SER A 1 302 ? 16.966 6.706 1.616 1.00 86.38 302 SER A C 1
ATOM 2352 O O . SER A 1 302 ? 16.226 5.718 1.560 1.00 86.38 302 SER A O 1
ATOM 2354 N N . SER A 1 303 ? 17.013 7.502 2.686 1.00 91.06 303 SER A N 1
ATOM 2355 C CA . SER A 1 303 ? 16.169 7.280 3.868 1.00 91.06 303 SER A CA 1
ATOM 2356 C C . SER A 1 303 ? 14.678 7.354 3.517 1.00 91.06 303 SER A C 1
ATOM 2358 O O . SER A 1 303 ? 13.886 6.524 3.957 1.00 91.06 303 SER A O 1
ATOM 2360 N N . ARG A 1 304 ? 14.313 8.286 2.629 1.00 91.38 304 ARG A N 1
ATOM 2361 C CA . ARG A 1 304 ? 12.945 8.501 2.136 1.00 91.38 304 ARG A CA 1
ATOM 2362 C C . ARG A 1 304 ? 12.400 7.292 1.379 1.00 91.38 304 ARG A C 1
ATOM 2364 O O . ARG A 1 304 ? 11.265 6.880 1.609 1.00 91.38 304 ARG A O 1
ATOM 2371 N N . SER A 1 305 ? 13.210 6.685 0.511 1.00 91.06 305 SER A N 1
ATOM 2372 C CA . SER A 1 305 ? 12.795 5.489 -0.228 1.00 91.06 305 SER A CA 1
ATOM 2373 C C . SER A 1 305 ? 12.625 4.278 0.693 1.00 91.06 305 SER A C 1
ATOM 2375 O O . SER A 1 305 ? 11.688 3.503 0.505 1.00 91.06 305 SER A O 1
ATOM 2377 N N . ARG A 1 306 ? 13.469 4.130 1.726 1.00 94.19 306 ARG A N 1
ATOM 2378 C CA . ARG A 1 306 ? 13.311 3.063 2.731 1.00 94.19 306 ARG A CA 1
ATOM 2379 C C . ARG A 1 306 ? 12.057 3.257 3.589 1.00 94.19 306 ARG A C 1
ATOM 2381 O O . ARG A 1 306 ? 11.308 2.297 3.776 1.00 94.19 306 ARG A O 1
ATOM 2388 N N . ALA A 1 307 ? 11.792 4.484 4.039 1.00 95.75 307 ALA A N 1
ATOM 2389 C CA . ALA A 1 307 ? 10.580 4.838 4.778 1.00 95.75 307 ALA A CA 1
ATOM 2390 C C . ALA A 1 307 ? 9.314 4.548 3.961 1.00 95.75 307 ALA A C 1
ATOM 2392 O O . ALA A 1 307 ? 8.408 3.867 4.450 1.00 95.75 307 ALA A O 1
ATOM 2393 N N . TYR A 1 308 ? 9.280 4.972 2.690 1.00 96.12 308 TYR A N 1
ATOM 2394 C CA . TYR A 1 308 ? 8.177 4.657 1.779 1.00 96.12 308 TYR A CA 1
ATOM 2395 C C . TYR A 1 308 ? 7.988 3.144 1.640 1.00 96.12 308 TYR A C 1
ATOM 2397 O O . TYR A 1 308 ? 6.886 2.638 1.842 1.00 96.12 308 TYR A O 1
ATOM 2405 N N . PHE A 1 309 ? 9.071 2.407 1.371 1.00 96.56 309 PHE A N 1
ATOM 2406 C CA . PHE A 1 309 ? 9.036 0.955 1.209 1.00 96.56 309 PHE A CA 1
ATOM 2407 C C . PHE A 1 309 ? 8.431 0.251 2.428 1.00 96.56 309 PHE A C 1
ATOM 2409 O O . PHE A 1 309 ? 7.440 -0.464 2.295 1.00 96.56 309 PHE A O 1
ATOM 2416 N N . ARG A 1 310 ? 8.975 0.480 3.632 1.00 97.69 310 ARG A N 1
ATOM 2417 C CA . ARG A 1 310 ? 8.493 -0.169 4.865 1.00 97.69 310 ARG A CA 1
ATOM 2418 C C . ARG A 1 310 ? 7.035 0.180 5.154 1.00 97.69 310 ARG A C 1
ATOM 2420 O O . ARG A 1 310 ? 6.261 -0.691 5.551 1.00 97.69 310 ARG A O 1
ATOM 2427 N N . THR A 1 311 ? 6.659 1.436 4.919 1.00 98.31 311 THR A N 1
ATOM 2428 C CA . THR A 1 311 ? 5.281 1.911 5.082 1.00 98.31 311 THR A CA 1
ATOM 2429 C C . THR A 1 311 ? 4.333 1.181 4.134 1.00 98.31 311 THR A C 1
ATOM 2431 O O . THR A 1 311 ? 3.300 0.676 4.569 1.00 98.31 311 THR A O 1
ATOM 2434 N N . MET A 1 312 ? 4.692 1.060 2.855 1.00 97.00 312 MET A N 1
ATOM 2435 C CA . MET A 1 312 ? 3.854 0.393 1.858 1.00 97.00 312 MET A CA 1
ATOM 2436 C C . MET A 1 312 ? 3.789 -1.126 2.047 1.00 97.00 312 MET A C 1
ATOM 2438 O O . MET A 1 312 ? 2.731 -1.705 1.811 1.00 97.00 312 MET A O 1
ATOM 2442 N N . ILE A 1 313 ? 4.853 -1.774 2.543 1.00 96.19 313 ILE A N 1
ATOM 2443 C CA . ILE A 1 313 ? 4.792 -3.184 2.966 1.00 96.19 313 ILE A CA 1
ATOM 2444 C C . ILE A 1 313 ? 3.744 -3.352 4.071 1.00 96.19 313 ILE A C 1
ATOM 2446 O O . ILE A 1 313 ? 2.862 -4.198 3.945 1.00 96.19 313 ILE A O 1
ATOM 2450 N N . TRP A 1 314 ? 3.774 -2.512 5.112 1.00 97.75 314 TRP A N 1
ATOM 2451 C CA . TRP A 1 314 ? 2.776 -2.568 6.184 1.00 97.75 314 TRP A CA 1
ATOM 2452 C C . TRP A 1 314 ? 1.352 -2.352 5.654 1.00 97.75 314 TRP A C 1
ATOM 2454 O O . TRP A 1 314 ? 0.472 -3.173 5.895 1.00 97.75 314 TRP A O 1
ATOM 2464 N N . LEU A 1 315 ? 1.127 -1.267 4.908 1.00 97.50 315 LEU A N 1
ATOM 2465 C CA . LEU A 1 315 ? -0.207 -0.866 4.446 1.00 97.50 315 LEU A CA 1
ATOM 2466 C C . LEU A 1 315 ? -0.796 -1.772 3.359 1.00 97.50 315 LEU A C 1
ATOM 2468 O O . LEU A 1 315 ? -2.016 -1.769 3.166 1.00 97.50 315 LEU A O 1
ATOM 2472 N N . GLY A 1 316 ? 0.057 -2.489 2.624 1.00 94.44 316 GLY A N 1
ATOM 2473 C CA . GLY A 1 316 ? -0.358 -3.312 1.494 1.00 94.44 316 GLY A CA 1
ATOM 2474 C C . GLY A 1 316 ? -0.251 -4.813 1.687 1.00 94.44 316 GLY A C 1
ATOM 2475 O O . GLY A 1 316 ? -0.772 -5.551 0.855 1.00 94.44 316 GLY A O 1
ATOM 2476 N N . GLN A 1 317 ? 0.415 -5.286 2.741 1.00 91.56 317 GLN A N 1
ATOM 2477 C CA . GLN A 1 317 ? 0.448 -6.712 3.070 1.00 91.56 317 GLN A CA 1
ATOM 2478 C C . GLN A 1 317 ? -0.336 -7.049 4.329 1.00 91.56 317 GLN A C 1
ATOM 2480 O O . GLN A 1 317 ? -0.731 -8.202 4.470 1.00 91.56 317 GLN A O 1
ATOM 2485 N N . LEU A 1 318 ? -0.551 -6.092 5.236 1.00 95.00 318 LEU A N 1
ATOM 2486 C CA . LEU A 1 318 ? -1.293 -6.320 6.470 1.00 95.00 318 LEU A CA 1
ATOM 2487 C C . LEU A 1 318 ? -2.649 -5.629 6.410 1.00 95.00 318 LEU A C 1
ATOM 2489 O O . LEU A 1 318 ? -2.775 -4.503 5.924 1.00 95.00 318 LEU A O 1
ATOM 2493 N N . GLY A 1 319 ? -3.671 -6.307 6.914 1.00 95.31 319 GLY A N 1
ATOM 2494 C CA . GLY A 1 319 ? -5.034 -5.804 6.870 1.00 95.31 319 GLY A CA 1
ATOM 2495 C C . GLY A 1 319 ? -5.937 -6.434 7.915 1.00 95.31 319 GLY A C 1
ATOM 2496 O O . GLY A 1 319 ? -5.500 -7.199 8.782 1.00 95.31 319 GLY A O 1
ATOM 2497 N N . TRP A 1 320 ? -7.214 -6.084 7.835 1.00 96.50 320 TRP A N 1
ATOM 2498 C CA . TRP A 1 320 ? -8.244 -6.588 8.733 1.00 96.50 320 TRP A CA 1
ATOM 2499 C C . TRP A 1 320 ? -8.952 -7.777 8.109 1.00 96.50 320 TRP A C 1
ATOM 2501 O O . TRP A 1 320 ? -9.498 -7.659 7.012 1.00 96.50 320 TRP A O 1
ATOM 2511 N N . ARG A 1 321 ? -8.996 -8.903 8.825 1.00 94.38 321 ARG A N 1
ATOM 2512 C CA . ARG A 1 321 ? -9.820 -10.036 8.411 1.00 94.38 321 ARG A CA 1
ATOM 2513 C C . ARG A 1 321 ? -11.293 -9.701 8.606 1.00 94.38 321 ARG A C 1
ATOM 2515 O O . ARG A 1 321 ? -11.741 -9.544 9.739 1.00 94.38 321 ARG A O 1
ATOM 2522 N N . LEU A 1 322 ? -12.049 -9.604 7.520 1.00 94.62 322 LEU A N 1
ATOM 2523 C CA . LEU A 1 322 ? -13.444 -9.165 7.566 1.00 94.62 322 LEU A CA 1
ATOM 2524 C C . LEU A 1 322 ? -14.390 -10.222 8.147 1.00 94.62 322 LEU A C 1
ATOM 2526 O O . LEU A 1 322 ? -15.454 -9.863 8.633 1.00 94.62 322 LEU A O 1
ATOM 2530 N N . ALA A 1 323 ? -13.986 -11.495 8.160 1.00 92.88 323 ALA A N 1
ATOM 2531 C CA . ALA A 1 323 ? -14.739 -12.581 8.789 1.00 92.88 323 ALA A CA 1
ATOM 2532 C C . ALA A 1 323 ? -14.698 -12.551 10.333 1.00 92.88 323 ALA A C 1
ATOM 2534 O O . ALA A 1 323 ? -15.542 -13.164 10.989 1.00 92.88 323 ALA A O 1
ATOM 2535 N N . ASP A 1 324 ? -13.728 -11.845 10.925 1.00 94.44 324 ASP A N 1
ATOM 2536 C CA . ASP A 1 324 ? -13.556 -11.767 12.375 1.00 94.44 324 ASP A CA 1
ATOM 2537 C C . ASP A 1 324 ? -14.256 -10.516 12.934 1.00 94.44 324 ASP A C 1
ATOM 2539 O O . ASP A 1 324 ? -14.10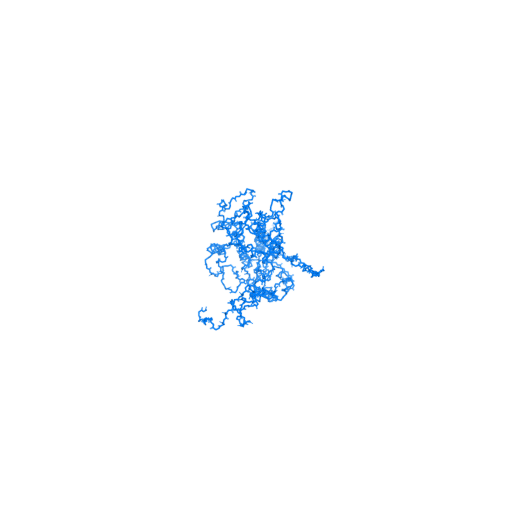7 -9.421 12.392 1.00 94.44 324 ASP A O 1
ATOM 2543 N N . GLU A 1 325 ? -14.948 -10.632 14.077 1.00 95.88 325 GLU A N 1
ATOM 2544 C CA . GLU A 1 325 ? -15.652 -9.495 14.708 1.00 95.88 325 GLU A CA 1
ATOM 2545 C C . GLU A 1 325 ? -14.739 -8.282 14.939 1.00 95.88 325 GLU A C 1
ATOM 2547 O O . GLU A 1 325 ? -15.127 -7.140 14.684 1.00 95.88 325 GLU A O 1
ATOM 2552 N N . ASP A 1 326 ? -13.517 -8.528 15.419 1.00 95.81 326 ASP A N 1
ATOM 2553 C CA . ASP A 1 326 ? -12.537 -7.476 15.683 1.00 95.81 326 ASP A CA 1
ATOM 2554 C C . ASP A 1 326 ? -12.027 -6.825 14.389 1.00 95.81 326 ASP A C 1
ATOM 2556 O O . ASP A 1 326 ? -11.865 -5.604 14.357 1.00 95.81 326 ASP A O 1
ATOM 2560 N N . GLY A 1 327 ? -11.818 -7.612 13.329 1.00 96.25 327 GLY A N 1
ATOM 2561 C CA . GLY A 1 327 ? -11.362 -7.113 12.035 1.00 96.25 327 GLY A CA 1
ATOM 2562 C C . GLY A 1 327 ? -12.439 -6.294 11.326 1.00 96.25 327 GLY A C 1
ATOM 2563 O O . GLY A 1 327 ? -12.174 -5.164 10.922 1.00 96.25 327 GLY A O 1
ATOM 2564 N N . ALA A 1 328 ? -13.680 -6.785 11.277 1.00 96.88 328 ALA A N 1
ATOM 2565 C CA . ALA A 1 328 ? -14.819 -6.036 10.745 1.00 96.88 328 ALA A CA 1
ATOM 2566 C C . ALA A 1 328 ? -15.068 -4.725 11.516 1.00 96.88 328 ALA A C 1
ATOM 25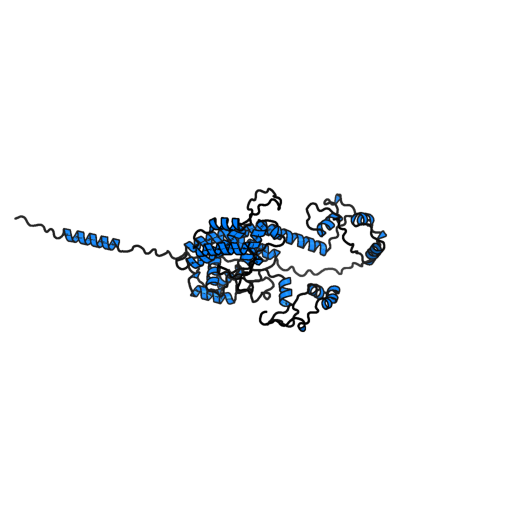68 O O . ALA A 1 328 ? -15.346 -3.681 10.921 1.00 96.88 328 ALA A O 1
ATOM 2569 N N . ALA A 1 329 ? -14.934 -4.747 12.847 1.00 97.62 329 ALA A N 1
ATOM 2570 C CA . ALA A 1 329 ? -15.081 -3.558 13.682 1.00 97.62 329 ALA A CA 1
ATOM 2571 C C . ALA A 1 329 ? -13.976 -2.514 13.439 1.00 97.62 329 ALA A C 1
ATOM 2573 O O . ALA A 1 329 ? -14.267 -1.314 13.403 1.00 97.62 329 ALA A O 1
ATOM 2574 N N . ASP A 1 330 ? -12.727 -2.949 13.267 1.00 98.06 330 ASP A N 1
ATOM 2575 C CA . ASP A 1 330 ? -11.603 -2.058 12.976 1.00 98.06 330 ASP A CA 1
ATOM 2576 C C . ASP A 1 330 ? -11.685 -1.491 11.548 1.00 98.06 330 ASP A C 1
ATOM 2578 O O . ASP A 1 330 ? -11.528 -0.282 11.373 1.00 98.06 330 ASP A O 1
ATOM 2582 N N . ALA A 1 331 ? -12.030 -2.316 10.553 1.00 97.69 331 ALA A N 1
ATOM 2583 C CA . ALA A 1 331 ? -12.255 -1.898 9.166 1.00 97.69 331 ALA A CA 1
ATOM 2584 C C . ALA A 1 331 ? -13.406 -0.881 9.042 1.00 97.69 331 ALA A C 1
ATOM 2586 O O . ALA A 1 331 ? -13.316 0.099 8.294 1.00 97.69 331 ALA A O 1
ATOM 2587 N N . LEU A 1 332 ? -14.480 -1.060 9.823 1.00 98.06 332 LEU A N 1
ATOM 2588 C CA . LEU A 1 332 ? -15.560 -0.079 9.921 1.00 98.06 332 LEU A CA 1
ATOM 2589 C C . LEU A 1 332 ? -15.055 1.239 10.521 1.00 98.06 332 LEU A C 1
ATOM 2591 O O . LEU A 1 332 ? -15.325 2.312 9.983 1.00 98.06 332 LEU A O 1
ATOM 2595 N N . ASN A 1 333 ? -14.324 1.182 11.636 1.00 98.56 333 ASN A N 1
ATOM 2596 C CA . ASN A 1 333 ? -13.775 2.383 12.266 1.00 98.56 333 ASN A CA 1
ATOM 2597 C C . ASN A 1 333 ? -12.800 3.121 11.335 1.00 98.56 333 ASN A C 1
ATOM 2599 O O . ASN A 1 333 ? -12.805 4.353 11.311 1.00 98.56 333 ASN A O 1
ATOM 2603 N N . PHE A 1 334 ? -12.019 2.388 10.539 1.00 98.56 334 PHE A N 1
ATOM 2604 C CA . PHE A 1 334 ? -11.174 2.947 9.489 1.00 98.56 334 PHE A CA 1
ATOM 2605 C C . PHE A 1 334 ? -12.005 3.715 8.452 1.00 98.56 334 PHE A C 1
ATOM 2607 O O . PHE A 1 334 ? -11.704 4.880 8.197 1.00 98.56 334 PHE A O 1
ATOM 2614 N N . ALA A 1 335 ? -13.103 3.144 7.942 1.00 98.06 335 ALA A N 1
ATOM 2615 C CA . ALA A 1 335 ? -14.000 3.840 7.010 1.00 98.06 335 ALA A CA 1
ATOM 2616 C C . ALA A 1 335 ? -14.625 5.113 7.600 1.00 98.06 335 ALA A C 1
ATOM 2618 O O . ALA A 1 335 ? -14.701 6.152 6.938 1.00 98.06 335 ALA A O 1
ATOM 2619 N N . LEU A 1 336 ? -15.021 5.066 8.874 1.00 98.25 336 LEU A N 1
ATOM 2620 C CA . LEU A 1 336 ? -15.554 6.231 9.582 1.00 98.25 336 LEU A CA 1
ATOM 2621 C C . LEU A 1 336 ? -14.507 7.329 9.767 1.00 98.25 336 LEU A C 1
ATOM 2623 O O . LEU A 1 336 ? -14.834 8.511 9.648 1.00 98.25 336 LEU A O 1
ATOM 2627 N N . ALA A 1 337 ? -13.265 6.947 10.061 1.00 98.38 337 ALA A N 1
ATOM 2628 C CA . ALA A 1 337 ? -12.165 7.886 10.202 1.00 98.38 337 ALA A CA 1
ATOM 2629 C C . ALA A 1 337 ? -11.786 8.506 8.852 1.00 98.38 337 ALA A C 1
ATOM 2631 O O . ALA A 1 337 ? -11.740 9.726 8.758 1.00 98.38 337 ALA A O 1
ATOM 2632 N N . MET A 1 338 ? -11.634 7.702 7.797 1.00 98.06 338 MET A N 1
ATOM 2633 C CA . MET A 1 338 ? -11.373 8.178 6.432 1.00 98.06 338 MET A CA 1
ATOM 2634 C C . MET A 1 338 ? -12.457 9.136 5.927 1.00 98.06 338 MET A C 1
ATOM 2636 O O . MET A 1 338 ? -12.142 10.160 5.330 1.00 98.06 338 MET A O 1
ATOM 2640 N N . SER A 1 339 ? -13.730 8.849 6.217 1.00 96.94 339 SER A N 1
ATOM 2641 C CA . SER A 1 339 ? -14.854 9.700 5.799 1.00 96.94 339 SER A CA 1
ATOM 2642 C C . SER A 1 339 ? -14.932 11.030 6.554 1.00 96.94 339 SER A C 1
ATOM 2644 O O . SER A 1 339 ? -15.470 12.002 6.025 1.00 96.94 339 SER A O 1
ATOM 2646 N N . LYS A 1 340 ? -14.439 11.078 7.800 1.00 97.12 340 LYS A N 1
ATOM 2647 C CA . LYS A 1 340 ? -14.456 12.283 8.648 1.00 97.12 340 LYS A CA 1
ATOM 2648 C C . LYS A 1 340 ? -13.176 13.114 8.546 1.00 97.12 340 LYS A C 1
ATOM 2650 O O . LYS A 1 340 ? -13.209 14.296 8.890 1.00 97.12 340 LYS A O 1
ATOM 2655 N N . ALA A 1 341 ? -12.079 12.494 8.130 1.00 97.38 341 ALA A N 1
ATOM 2656 C CA . ALA A 1 341 ? -10.803 13.144 7.890 1.00 97.38 341 ALA A CA 1
ATOM 2657 C C . ALA A 1 341 ? -10.954 14.267 6.849 1.00 97.38 341 ALA A C 1
ATOM 2659 O O . ALA A 1 341 ? -11.852 14.244 6.007 1.00 97.38 341 ALA A O 1
ATOM 2660 N N . SER A 1 342 ? -10.106 15.286 6.944 1.00 96.62 342 SER A N 1
ATOM 2661 C CA . SER A 1 342 ? -10.222 16.496 6.123 1.00 96.62 342 SER A CA 1
ATOM 2662 C C . SER A 1 342 ? -9.709 16.295 4.697 1.00 96.62 342 SER A C 1
ATOM 2664 O O . SER A 1 342 ? -10.259 16.882 3.771 1.00 96.62 342 SER A O 1
ATOM 2666 N N . TYR A 1 343 ? -8.645 15.509 4.532 1.00 96.06 343 TYR A N 1
ATOM 2667 C CA . TYR A 1 343 ? -7.960 15.269 3.260 1.00 96.06 343 TYR A CA 1
ATOM 2668 C C . TYR A 1 343 ? -7.375 13.852 3.135 1.00 96.06 343 TYR A C 1
ATOM 2670 O O . TYR A 1 343 ? -6.884 13.505 2.063 1.00 96.06 343 TYR A O 1
ATOM 2678 N N . ALA A 1 344 ? -7.461 12.997 4.165 1.00 97.44 344 ALA A N 1
ATOM 2679 C CA . ALA A 1 344 ? -6.923 11.633 4.088 1.00 97.44 344 ALA A CA 1
ATOM 2680 C C . ALA A 1 344 ? -7.469 10.824 2.897 1.00 97.44 344 ALA A C 1
ATOM 2682 O O . ALA A 1 344 ? -6.709 10.140 2.216 1.00 97.44 344 ALA A O 1
ATOM 2683 N N . LEU A 1 345 ? -8.768 10.932 2.599 1.00 96.69 345 LEU A N 1
ATOM 2684 C CA . LEU A 1 345 ? -9.357 10.239 1.452 1.00 96.69 345 LEU A CA 1
ATOM 2685 C C . LEU A 1 345 ? -8.826 10.761 0.109 1.00 96.69 345 LEU A C 1
ATOM 2687 O O . LEU A 1 345 ? -8.626 9.971 -0.812 1.00 96.69 345 LEU A O 1
ATOM 2691 N N . ASP A 1 346 ? -8.577 12.064 -0.008 1.00 96.62 346 ASP A N 1
ATOM 2692 C CA . ASP A 1 346 ? -8.058 12.661 -1.240 1.00 96.62 346 ASP A CA 1
ATOM 2693 C C . ASP A 1 346 ? -6.599 12.256 -1.486 1.00 96.62 346 ASP A C 1
ATOM 2695 O O . ASP A 1 346 ? -6.234 11.908 -2.611 1.00 96.62 346 ASP A O 1
ATOM 2699 N N . GLU A 1 347 ? -5.776 12.213 -0.436 1.00 97.88 347 GLU A N 1
ATOM 2700 C CA . GLU A 1 347 ? -4.393 11.738 -0.541 1.00 97.88 347 GLU A CA 1
ATOM 2701 C C . GLU A 1 347 ? -4.324 10.224 -0.798 1.00 97.88 347 GLU A C 1
ATOM 2703 O O . GLU A 1 347 ? -3.537 9.774 -1.634 1.00 97.88 347 GLU A O 1
ATOM 2708 N N . TRP A 1 348 ? -5.211 9.429 -0.182 1.00 97.75 348 TRP A N 1
ATOM 2709 C CA . TRP A 1 348 ? -5.363 8.008 -0.516 1.00 97.75 348 TRP A CA 1
ATOM 2710 C C . TRP A 1 348 ? -5.706 7.815 -1.999 1.00 97.75 348 TRP A C 1
ATOM 2712 O O . TRP A 1 348 ? -5.048 7.030 -2.688 1.00 97.75 348 TRP A O 1
ATOM 2722 N N . LYS A 1 349 ? -6.685 8.575 -2.519 1.00 95.88 349 LYS A N 1
ATOM 2723 C CA . LYS A 1 349 ? -7.062 8.556 -3.943 1.00 95.88 349 LYS A CA 1
ATOM 2724 C C . LYS A 1 349 ? -5.875 8.916 -4.828 1.00 95.88 349 LYS A C 1
ATOM 2726 O O . LYS A 1 349 ? -5.628 8.217 -5.804 1.00 95.88 349 LYS A O 1
ATOM 2731 N N . ARG A 1 350 ? -5.100 9.947 -4.477 1.00 95.19 350 ARG A N 1
ATOM 2732 C CA . ARG A 1 350 ? -3.901 10.345 -5.230 1.00 95.19 350 ARG A CA 1
ATOM 2733 C C . ARG A 1 350 ? -2.885 9.206 -5.329 1.00 95.19 350 ARG A C 1
ATOM 2735 O O . ARG A 1 350 ? -2.404 8.918 -6.424 1.00 95.19 350 ARG A O 1
ATOM 2742 N N . VAL A 1 351 ? -2.575 8.544 -4.212 1.00 95.75 351 VAL A N 1
ATOM 2743 C CA . VAL A 1 351 ? -1.638 7.408 -4.193 1.00 95.75 351 VAL A CA 1
ATOM 2744 C C . VAL A 1 351 ? -2.181 6.248 -5.029 1.00 95.75 351 VAL A C 1
ATOM 2746 O O . VAL A 1 351 ? -1.445 5.664 -5.829 1.00 95.75 351 VAL A O 1
ATOM 2749 N N . MET A 1 352 ? -3.472 5.938 -4.902 1.00 93.38 352 MET A N 1
ATOM 2750 C CA . MET A 1 352 ? -4.122 4.874 -5.668 1.00 93.38 352 MET A CA 1
ATOM 2751 C C . MET A 1 352 ? -4.153 5.155 -7.169 1.00 93.38 352 MET A C 1
ATOM 2753 O O . MET A 1 352 ? -3.751 4.288 -7.932 1.00 93.38 352 MET A O 1
ATOM 2757 N N . GLU A 1 353 ? -4.559 6.345 -7.612 1.00 91.88 353 GLU A N 1
ATOM 2758 C CA . GLU A 1 353 ? -4.626 6.693 -9.039 1.00 91.88 353 GLU A CA 1
ATOM 2759 C C . GLU A 1 353 ? -3.239 6.637 -9.701 1.00 91.88 353 GLU A C 1
ATOM 2761 O O . GLU A 1 353 ? -3.086 6.059 -10.780 1.00 91.88 353 GLU A O 1
ATOM 2766 N N . VAL A 1 354 ? -2.202 7.167 -9.037 1.00 91.44 354 VAL A N 1
ATOM 2767 C CA . VAL A 1 354 ? -0.823 7.106 -9.550 1.00 91.44 354 VAL A CA 1
ATOM 2768 C C . VAL A 1 354 ? -0.329 5.662 -9.600 1.00 91.44 354 VAL A C 1
ATOM 2770 O O . VAL A 1 354 ? 0.163 5.208 -10.631 1.00 91.44 354 VAL A O 1
ATOM 2773 N N . SER A 1 355 ? -0.478 4.906 -8.516 1.00 89.25 355 SER A N 1
ATOM 2774 C CA . SER A 1 355 ? -0.000 3.520 -8.485 1.00 89.25 355 SER A CA 1
ATOM 2775 C C . SER A 1 355 ? -0.779 2.598 -9.433 1.00 89.25 355 SER A C 1
ATOM 2777 O O . SER A 1 355 ? -0.159 1.739 -10.055 1.00 89.25 355 SER A O 1
ATOM 2779 N N . CYS A 1 356 ? -2.086 2.811 -9.629 1.00 87.25 356 CYS A N 1
ATOM 2780 C CA . CYS A 1 356 ? -2.878 2.082 -10.625 1.00 87.25 356 CYS A CA 1
ATOM 2781 C C . CYS A 1 356 ? -2.365 2.333 -12.043 1.00 87.25 356 CYS A C 1
ATOM 2783 O O . CYS A 1 356 ? -2.251 1.396 -12.830 1.00 87.25 356 CYS A O 1
ATOM 2785 N N . PHE A 1 357 ? -1.994 3.577 -12.356 1.00 86.06 357 PHE A N 1
ATOM 2786 C CA . PHE A 1 357 ? -1.417 3.914 -13.652 1.00 86.06 357 PHE A CA 1
ATOM 2787 C C . PHE A 1 357 ? -0.067 3.225 -13.899 1.00 86.06 357 PHE A C 1
ATOM 2789 O O . PHE A 1 357 ? 0.164 2.693 -14.985 1.00 86.06 357 PHE A O 1
ATOM 2796 N N . PHE A 1 358 ? 0.833 3.235 -12.913 1.00 85.44 358 PHE A N 1
ATOM 2797 C CA . PHE A 1 358 ? 2.191 2.715 -13.098 1.00 85.44 358 PHE A CA 1
ATOM 2798 C C . PHE A 1 358 ? 2.309 1.194 -12.937 1.00 85.44 358 PHE A C 1
ATOM 2800 O O . PHE A 1 358 ? 3.136 0.583 -13.612 1.00 85.44 358 PHE A O 1
ATOM 2807 N N . VAL A 1 359 ? 1.533 0.591 -12.032 1.00 82.88 359 VAL A N 1
ATOM 2808 C CA . VAL A 1 359 ? 1.737 -0.796 -11.571 1.00 82.88 359 VAL A CA 1
ATOM 2809 C C . VAL A 1 359 ? 0.540 -1.702 -11.882 1.00 82.88 359 VAL A C 1
ATOM 2811 O O . VAL A 1 359 ? 0.708 -2.916 -11.969 1.00 82.88 359 VAL A O 1
ATOM 2814 N N . GLY A 1 360 ? -0.641 -1.131 -12.124 1.00 82.69 360 GLY A N 1
ATOM 2815 C CA . GLY A 1 360 ? -1.883 -1.865 -12.372 1.00 82.69 360 GLY A CA 1
ATOM 2816 C C . GLY A 1 360 ? -2.870 -1.780 -11.209 1.00 82.69 360 GLY A C 1
ATOM 2817 O O . GLY A 1 360 ? -2.559 -1.254 -10.140 1.00 82.69 360 GLY A O 1
ATOM 2818 N N . TYR A 1 361 ? -4.083 -2.283 -11.437 1.00 85.19 361 TYR A N 1
ATOM 2819 C CA . TYR A 1 361 ? -5.168 -2.254 -10.455 1.00 85.19 361 TYR A CA 1
ATOM 2820 C C . TYR A 1 361 ? -4.910 -3.194 -9.265 1.00 85.19 361 TYR A C 1
ATOM 2822 O O . TYR A 1 361 ? -4.127 -4.142 -9.387 1.00 85.19 361 TYR A O 1
ATOM 2830 N N . PRO A 1 362 ? -5.558 -2.950 -8.112 1.00 86.94 362 PRO A N 1
ATOM 2831 C CA . PRO A 1 362 ? -5.521 -3.865 -6.978 1.00 86.94 362 PRO A CA 1
ATOM 2832 C C . PRO A 1 362 ? -6.010 -5.271 -7.354 1.00 86.94 362 PRO A C 1
ATOM 2834 O O . PRO A 1 362 ? -6.951 -5.410 -8.132 1.00 86.94 362 PRO A O 1
ATOM 2837 N N . ASP A 1 363 ? -5.392 -6.309 -6.793 1.00 80.75 363 ASP A N 1
ATOM 2838 C CA . ASP A 1 363 ? -5.840 -7.705 -6.927 1.00 80.75 363 ASP A CA 1
ATOM 2839 C C . ASP A 1 363 ? -6.869 -8.129 -5.859 1.00 80.75 363 ASP A C 1
ATOM 2841 O O . ASP A 1 363 ? -7.407 -9.237 -5.922 1.00 80.75 363 ASP A O 1
ATOM 2845 N N . ALA A 1 364 ? -7.155 -7.232 -4.913 1.00 86.25 364 ALA A N 1
ATOM 2846 C CA . ALA A 1 364 ? -8.092 -7.369 -3.805 1.00 86.25 364 ALA A CA 1
ATOM 2847 C C . ALA A 1 364 ? -8.964 -6.112 -3.677 1.00 86.25 364 ALA A C 1
ATOM 2849 O O . ALA A 1 364 ? -8.619 -5.045 -4.196 1.00 86.25 364 ALA A O 1
ATOM 2850 N N . ALA A 1 365 ? -10.092 -6.231 -2.976 1.00 89.31 365 ALA A N 1
ATOM 2851 C CA . ALA A 1 365 ? -10.983 -5.102 -2.736 1.00 89.31 365 ALA A CA 1
ATOM 2852 C C . ALA A 1 365 ? -10.265 -3.962 -1.997 1.00 89.31 365 ALA A C 1
ATOM 2854 O O . ALA A 1 365 ? -9.508 -4.180 -1.048 1.00 89.31 365 ALA A O 1
ATOM 2855 N N . SER A 1 366 ? -10.498 -2.736 -2.456 1.00 91.38 366 SER A N 1
ATOM 2856 C CA . SER A 1 366 ? -9.909 -1.516 -1.915 1.00 91.38 366 SER A CA 1
ATOM 2857 C C . SER A 1 366 ? -10.923 -0.744 -1.062 1.00 91.38 366 SER A C 1
ATOM 2859 O O . SER A 1 366 ? -12.028 -1.212 -0.785 1.00 91.38 366 SER A O 1
ATOM 2861 N N . TYR A 1 367 ? -10.566 0.475 -0.644 1.00 94.69 367 TYR A N 1
ATOM 2862 C CA . TYR A 1 367 ? -11.489 1.362 0.067 1.00 94.69 367 TYR A CA 1
ATOM 2863 C C . TYR A 1 367 ? -12.769 1.667 -0.732 1.00 94.69 367 TYR A C 1
ATOM 2865 O O . TYR A 1 367 ? -13.810 1.883 -0.118 1.00 94.69 367 TYR A O 1
ATOM 2873 N N . VAL A 1 368 ? -12.703 1.682 -2.071 1.00 93.50 368 VAL A N 1
ATOM 2874 C CA . VAL A 1 368 ? -13.869 1.928 -2.941 1.00 93.50 368 VAL A CA 1
ATOM 2875 C C . VAL A 1 368 ? -14.919 0.841 -2.737 1.00 93.50 368 VAL A C 1
ATOM 2877 O O . VAL A 1 368 ? -16.025 1.115 -2.288 1.00 93.50 368 VAL A O 1
ATOM 2880 N N . GLU A 1 369 ? -14.549 -0.416 -2.957 1.00 93.06 369 GLU A N 1
ATOM 2881 C CA . GLU A 1 369 ? -15.487 -1.528 -2.820 1.00 93.06 369 GLU A CA 1
ATOM 2882 C C . GLU A 1 369 ? -15.954 -1.695 -1.368 1.00 93.06 369 GLU A C 1
ATOM 2884 O O . GLU A 1 369 ? -17.101 -2.058 -1.105 1.00 93.06 369 GLU A O 1
ATOM 2889 N N . TRP A 1 370 ? -15.085 -1.368 -0.407 1.00 95.00 370 TRP A N 1
ATOM 2890 C CA . TRP A 1 370 ? -15.439 -1.376 1.007 1.00 95.00 370 TRP A CA 1
ATOM 2891 C C . TRP A 1 370 ? -16.496 -0.327 1.373 1.00 95.00 370 TRP A C 1
ATOM 2893 O O . TRP A 1 370 ? -17.436 -0.637 2.110 1.00 95.00 370 TRP A O 1
ATOM 2903 N N . ILE A 1 371 ? -16.366 0.913 0.889 1.00 94.94 371 ILE A N 1
ATOM 2904 C CA . ILE A 1 371 ? -17.326 1.969 1.223 1.00 94.94 371 ILE A CA 1
ATOM 2905 C C . ILE A 1 371 ? -18.683 1.719 0.562 1.00 94.94 371 ILE A C 1
ATOM 2907 O O . ILE A 1 371 ? -19.711 1.910 1.217 1.00 94.94 371 ILE A O 1
ATOM 2911 N N . ASP A 1 372 ? -18.686 1.204 -0.668 1.00 93.12 372 ASP A N 1
ATOM 2912 C CA . ASP A 1 372 ? -19.901 0.827 -1.393 1.00 93.12 372 ASP A CA 1
ATOM 2913 C C . ASP A 1 372 ? -20.645 -0.293 -0.655 1.00 93.12 372 ASP A C 1
ATOM 2915 O O . ASP A 1 372 ? -21.844 -0.187 -0.390 1.00 93.12 372 ASP A O 1
ATOM 2919 N N . LEU A 1 373 ? -19.922 -1.318 -0.189 1.00 93.94 373 LEU A N 1
ATOM 2920 C CA . LEU A 1 373 ? -20.490 -2.387 0.635 1.00 93.94 373 LEU A CA 1
ATOM 2921 C C . LEU A 1 373 ? -21.140 -1.844 1.915 1.00 93.94 373 LEU A C 1
ATOM 2923 O O . LEU A 1 373 ? -22.251 -2.250 2.273 1.00 93.94 373 LEU A O 1
ATOM 2927 N N . LEU A 1 374 ? -20.476 -0.917 2.614 1.00 93.88 374 LEU A N 1
ATOM 2928 C CA . LEU A 1 374 ? -21.014 -0.314 3.837 1.00 93.88 374 LEU A CA 1
ATOM 2929 C C . LEU A 1 374 ? -22.272 0.531 3.580 1.00 93.88 374 LEU A C 1
ATOM 2931 O O . LEU A 1 374 ? -23.160 0.569 4.440 1.00 93.88 374 LEU A O 1
ATOM 2935 N N . LEU A 1 375 ? -22.347 1.210 2.434 1.00 91.44 375 LEU A N 1
ATOM 2936 C CA . LEU A 1 375 ? -23.460 2.080 2.051 1.00 91.44 375 LEU A CA 1
ATOM 2937 C C . LEU A 1 375 ? -24.668 1.303 1.512 1.00 91.44 375 LEU A C 1
ATOM 2939 O O . LEU A 1 375 ? -25.807 1.643 1.847 1.00 91.44 375 LEU A O 1
ATOM 2943 N N . GLU A 1 376 ? -24.434 0.259 0.719 1.00 89.62 376 GLU A N 1
ATOM 2944 C CA . GLU A 1 376 ? -25.480 -0.431 -0.040 1.00 89.62 376 GLU A CA 1
ATOM 2945 C C . GLU A 1 376 ? -25.870 -1.784 0.567 1.00 89.62 376 GLU A C 1
ATOM 2947 O O . GLU A 1 376 ? -27.061 -2.085 0.703 1.00 89.62 376 GLU A O 1
ATOM 2952 N N . SER A 1 377 ? -24.885 -2.578 0.995 1.00 84.25 377 SER A N 1
ATOM 2953 C CA . SER A 1 377 ? -25.064 -4.008 1.292 1.00 84.25 377 SER A CA 1
ATOM 2954 C C . SER A 1 377 ? -25.214 -4.301 2.787 1.00 84.25 377 SER A C 1
ATOM 2956 O O . SER A 1 377 ? -26.084 -5.073 3.186 1.00 84.25 377 SER A O 1
ATOM 2958 N N . ALA A 1 378 ? -24.446 -3.627 3.653 1.00 83.56 378 ALA A N 1
ATOM 2959 C CA . ALA A 1 378 ? -24.457 -3.881 5.102 1.00 83.56 378 ALA A CA 1
ATOM 2960 C C . ALA A 1 378 ? -25.781 -3.485 5.801 1.00 83.56 378 ALA A C 1
ATOM 2962 O O . ALA A 1 378 ? -26.020 -3.823 6.966 1.00 83.56 378 ALA A O 1
ATOM 2963 N N . GLY A 1 379 ? -26.650 -2.713 5.136 1.00 79.06 379 GLY A N 1
ATOM 2964 C CA . GLY A 1 379 ? -27.965 -2.323 5.661 1.00 79.06 379 GLY A CA 1
ATOM 2965 C C . GLY A 1 379 ? -27.921 -1.474 6.944 1.00 79.06 379 GLY A C 1
ATOM 2966 O O . GLY A 1 379 ? -28.906 -1.407 7.695 1.00 79.06 379 GLY A O 1
ATOM 2967 N N . VAL A 1 380 ? -26.787 -0.828 7.240 1.00 85.00 380 VAL A N 1
ATOM 2968 C CA . VAL A 1 380 ? -26.605 0.028 8.420 1.00 85.00 380 VAL A CA 1
ATOM 2969 C C . VAL A 1 380 ? -27.106 1.443 8.118 1.00 85.00 380 VAL A C 1
ATOM 2971 O O . VAL A 1 380 ? -26.540 2.178 7.324 1.00 85.00 380 VAL A O 1
ATOM 2974 N N . LYS A 1 381 ? -28.183 1.862 8.795 1.00 82.12 381 LYS A N 1
ATOM 2975 C CA . LYS A 1 381 ? -28.881 3.132 8.491 1.00 82.12 381 LYS A CA 1
ATOM 2976 C C . LYS A 1 381 ? -28.131 4.403 8.890 1.00 82.12 381 LYS A C 1
ATOM 2978 O O . LYS A 1 381 ? -28.461 5.486 8.414 1.00 82.12 381 LYS A O 1
ATOM 2983 N N . SER A 1 382 ? -27.247 4.314 9.876 1.00 89.50 382 SER A N 1
ATOM 2984 C CA . SER A 1 382 ? -26.497 5.465 10.371 1.00 89.50 382 SER A CA 1
ATOM 2985 C C . SER A 1 382 ? -25.276 5.011 11.136 1.00 89.50 382 SER A C 1
ATOM 2987 O O . SER A 1 382 ? -25.380 4.095 11.957 1.00 89.50 382 SER A O 1
ATOM 2989 N N . PHE A 1 383 ? -24.185 5.738 10.949 1.00 94.88 383 PHE A N 1
ATOM 2990 C CA . PHE A 1 383 ? -22.932 5.471 11.619 1.00 94.88 383 PHE A CA 1
ATOM 2991 C C . PHE A 1 383 ? -22.612 6.543 12.657 1.00 94.88 383 PHE A C 1
ATOM 2993 O O . PHE A 1 383 ? -23.012 7.701 12.546 1.00 94.88 383 PHE A O 1
ATOM 3000 N N . ASP A 1 384 ? -21.909 6.122 13.694 1.00 95.88 384 ASP A N 1
ATOM 3001 C CA . ASP A 1 384 ? -21.401 6.922 14.801 1.00 95.88 384 ASP A CA 1
ATOM 3002 C C . ASP A 1 384 ? -20.182 6.196 15.396 1.00 95.88 384 ASP A C 1
ATOM 3004 O O . ASP A 1 384 ? -19.913 5.039 15.057 1.00 95.88 384 ASP A O 1
ATOM 3008 N N . ALA A 1 385 ? -19.465 6.850 16.309 1.00 96.12 385 ALA A N 1
ATOM 3009 C CA . ALA A 1 385 ? -18.276 6.278 16.941 1.00 96.12 385 ALA A CA 1
ATOM 3010 C C . ALA A 1 385 ? -18.549 4.995 17.762 1.00 96.12 385 ALA A C 1
ATOM 3012 O O . ALA A 1 385 ? -17.614 4.276 18.102 1.00 96.12 385 ALA A O 1
ATOM 3013 N N . ASP A 1 386 ? -19.809 4.671 18.070 1.00 96.56 386 ASP A N 1
ATOM 3014 C CA . ASP A 1 386 ? -20.187 3.461 18.808 1.00 96.56 386 ASP A CA 1
ATOM 3015 C C . ASP A 1 386 ? -20.727 2.341 17.910 1.00 96.56 386 ASP A C 1
ATOM 3017 O O . ASP A 1 386 ? -21.123 1.283 18.407 1.00 96.56 386 ASP A O 1
ATOM 3021 N N . THR A 1 387 ? -20.752 2.536 16.590 1.00 95.69 387 THR A N 1
ATOM 3022 C CA . THR A 1 387 ? -21.351 1.566 15.665 1.00 95.69 387 THR A CA 1
ATOM 3023 C C . THR A 1 387 ? -20.566 0.258 15.618 1.00 95.69 387 THR A C 1
ATOM 3025 O O . THR A 1 387 ? -21.185 -0.801 15.539 1.00 95.69 387 THR A O 1
ATOM 3028 N N . CYS A 1 388 ? -19.249 0.304 15.831 1.00 94.75 388 CYS A N 1
ATOM 3029 C CA . CYS A 1 388 ? -18.407 -0.883 15.992 1.00 94.75 388 CYS A CA 1
ATOM 3030 C C . CYS A 1 388 ? -18.765 -1.752 17.212 1.00 94.75 388 CYS A C 1
ATOM 3032 O O . CYS A 1 388 ? -18.421 -2.926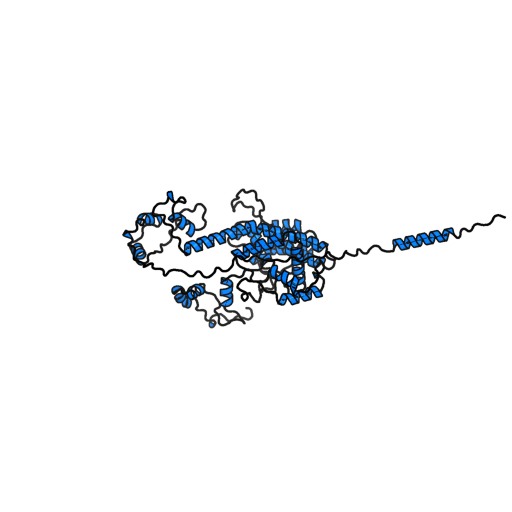 17.260 1.00 94.75 388 CYS A O 1
ATOM 3034 N N . GLY A 1 389 ? -19.484 -1.204 18.198 1.00 93.56 389 GLY A N 1
ATOM 3035 C CA . GLY A 1 389 ? -19.932 -1.936 19.383 1.00 93.56 389 GLY A CA 1
ATOM 3036 C C . GLY A 1 389 ? -21.336 -2.532 19.280 1.00 93.56 389 GLY A C 1
ATOM 3037 O O . GLY A 1 389 ? -21.841 -3.033 20.292 1.00 93.56 389 GLY A O 1
ATOM 3038 N N . LYS A 1 390 ? -21.999 -2.423 18.117 1.00 95.19 390 LYS A N 1
ATOM 3039 C CA . LYS A 1 390 ? -23.368 -2.905 17.869 1.00 95.19 390 LYS A CA 1
ATOM 3040 C C . LYS A 1 390 ? -23.302 -4.279 17.176 1.00 95.19 390 LYS A C 1
ATOM 3042 O O . LYS A 1 390 ? -23.048 -4.309 15.974 1.00 95.19 390 LYS A O 1
ATOM 3047 N N . PRO A 1 391 ? -23.590 -5.403 17.868 1.00 94.81 391 PRO A N 1
ATOM 3048 C CA . PRO A 1 391 ? -23.416 -6.745 17.295 1.00 94.81 391 PRO A CA 1
ATOM 3049 C C . PRO A 1 391 ? -24.178 -6.953 15.984 1.00 94.81 391 PRO A C 1
ATOM 3051 O O . PRO A 1 391 ? -23.597 -7.389 15.007 1.00 94.81 391 PRO A O 1
ATOM 3054 N N . ALA A 1 392 ? -25.436 -6.508 15.914 1.00 94.56 392 ALA A N 1
ATOM 3055 C CA . ALA A 1 392 ? -26.247 -6.622 14.699 1.00 94.56 392 ALA A CA 1
ATOM 3056 C C . ALA A 1 392 ? -25.743 -5.770 13.515 1.00 94.56 392 ALA A C 1
ATOM 3058 O O . ALA A 1 392 ? -26.175 -5.984 12.388 1.00 94.56 392 ALA A O 1
ATOM 3059 N N . SER A 1 393 ? -24.908 -4.753 13.759 1.00 95.06 393 SER A N 1
ATOM 3060 C CA . SER A 1 393 ? -24.239 -4.013 12.681 1.00 95.06 393 SER A CA 1
ATOM 3061 C C . SER A 1 393 ? -23.023 -4.785 12.185 1.00 95.06 393 SER A C 1
ATOM 3063 O O . SER A 1 393 ? -22.866 -4.923 10.982 1.00 95.06 393 SER A O 1
ATOM 3065 N N . ILE A 1 394 ? -22.206 -5.309 13.103 1.00 96.62 394 ILE A N 1
ATOM 3066 C CA . ILE A 1 394 ? -21.016 -6.100 12.767 1.00 96.62 394 ILE A CA 1
ATOM 3067 C C . ILE A 1 394 ? -21.393 -7.401 12.056 1.00 96.62 394 ILE A C 1
ATOM 3069 O O . ILE A 1 394 ? -20.812 -7.700 11.026 1.00 96.62 394 ILE A O 1
ATOM 3073 N N . GLU A 1 395 ? -22.415 -8.116 12.526 1.00 95.88 395 GLU A N 1
ATOM 3074 C CA . GLU A 1 395 ? -22.900 -9.354 11.900 1.00 95.88 395 GLU A CA 1
ATOM 3075 C C . GLU A 1 395 ? -23.314 -9.135 10.437 1.00 95.88 395 GLU A C 1
ATOM 3077 O O . GLU A 1 395 ? -22.895 -9.887 9.567 1.00 95.88 395 GLU A O 1
ATOM 3082 N N . ARG A 1 396 ? -24.041 -8.048 10.138 1.00 95.38 396 ARG A N 1
ATOM 3083 C CA . ARG A 1 396 ? -24.400 -7.704 8.750 1.00 95.38 396 ARG A CA 1
ATOM 3084 C C . ARG A 1 396 ? -23.204 -7.310 7.895 1.00 95.38 396 ARG A C 1
ATOM 3086 O O . ARG A 1 396 ? -23.224 -7.535 6.694 1.00 95.38 396 ARG A O 1
ATOM 3093 N N . ILE A 1 397 ? -22.209 -6.658 8.493 1.00 95.44 397 ILE A N 1
ATOM 3094 C CA . ILE A 1 397 ? -20.985 -6.276 7.786 1.00 95.44 397 ILE A CA 1
ATOM 3095 C C . ILE A 1 397 ? -20.180 -7.527 7.427 1.00 95.44 397 ILE A C 1
ATOM 3097 O O . ILE A 1 397 ? -19.721 -7.625 6.298 1.00 95.44 397 ILE A O 1
ATOM 3101 N N . ILE A 1 398 ? -20.051 -8.476 8.359 1.00 95.44 398 ILE A N 1
ATOM 3102 C CA . ILE A 1 398 ? -19.389 -9.765 8.126 1.00 95.44 398 ILE A CA 1
ATOM 3103 C C . ILE A 1 398 ? -20.116 -10.538 7.018 1.00 95.44 398 ILE A C 1
ATOM 3105 O O . ILE A 1 398 ? -19.471 -10.975 6.075 1.00 95.44 398 ILE A O 1
ATOM 3109 N N . GLU A 1 399 ? -21.447 -10.648 7.097 1.00 94.25 399 GLU A N 1
ATOM 3110 C CA . GLU A 1 399 ? -22.262 -11.330 6.079 1.00 94.25 399 GLU A CA 1
ATOM 3111 C C . GLU A 1 399 ? -22.108 -10.673 4.699 1.00 94.25 399 GLU A C 1
ATOM 3113 O O . GLU A 1 399 ? -21.858 -11.355 3.713 1.00 94.25 399 GLU A O 1
ATOM 3118 N N . ALA A 1 400 ? -22.178 -9.339 4.618 1.00 93.12 400 ALA A N 1
ATOM 3119 C CA . ALA A 1 400 ? -21.996 -8.626 3.354 1.00 93.12 400 ALA A CA 1
ATOM 3120 C C . ALA A 1 400 ? -20.566 -8.749 2.793 1.00 93.12 400 ALA A C 1
ATOM 3122 O O . ALA A 1 400 ? -20.387 -8.701 1.578 1.00 93.12 400 ALA A O 1
ATOM 3123 N N . ALA A 1 401 ? -19.550 -8.891 3.653 1.00 92.56 401 ALA A N 1
ATOM 3124 C CA . ALA A 1 401 ? -18.150 -9.018 3.247 1.00 92.56 401 ALA A CA 1
ATOM 3125 C C . ALA A 1 401 ? -17.841 -10.325 2.502 1.00 92.56 401 ALA A C 1
ATOM 3127 O O . ALA A 1 401 ? -16.831 -10.377 1.805 1.00 92.56 401 ALA A O 1
ATOM 3128 N N . GLU A 1 402 ? -18.701 -11.346 2.588 1.00 89.31 402 GLU A N 1
ATOM 3129 C CA . GLU A 1 402 ? -18.559 -12.583 1.803 1.00 89.31 402 GLU A CA 1
ATOM 3130 C C . GLU A 1 402 ? -18.630 -12.327 0.287 1.00 89.31 402 GLU A C 1
ATOM 3132 O O . GLU A 1 402 ? -17.972 -13.022 -0.488 1.00 89.31 402 GLU A O 1
ATOM 3137 N N . ASP A 1 403 ? -19.371 -11.294 -0.128 1.00 86.12 403 ASP A N 1
ATOM 3138 C CA . ASP A 1 403 ? -19.537 -10.896 -1.530 1.00 86.12 403 ASP A CA 1
ATOM 3139 C C . ASP A 1 403 ? -18.529 -9.815 -1.975 1.00 86.12 403 ASP A C 1
ATOM 3141 O O . ASP A 1 403 ? -18.602 -9.313 -3.101 1.00 86.12 403 ASP A O 1
ATOM 3145 N N . LEU A 1 404 ? -17.588 -9.418 -1.108 1.00 88.38 404 LEU A N 1
ATOM 3146 C CA . LEU A 1 404 ? -16.618 -8.374 -1.424 1.00 88.38 404 LEU A CA 1
ATOM 3147 C C . LEU A 1 404 ? -15.619 -8.872 -2.480 1.00 88.38 404 LEU A C 1
ATOM 3149 O O . LEU A 1 404 ? -14.907 -9.851 -2.271 1.00 88.38 404 LEU A O 1
ATOM 3153 N N . ALA A 1 405 ? -15.523 -8.164 -3.603 1.00 84.12 405 ALA A N 1
ATOM 3154 C CA . ALA A 1 405 ? -14.629 -8.503 -4.707 1.00 84.12 405 ALA A CA 1
ATOM 3155 C C . ALA A 1 405 ? -13.937 -7.247 -5.260 1.00 84.12 405 ALA A C 1
ATOM 3157 O O . ALA A 1 405 ? -14.533 -6.172 -5.224 1.00 84.12 405 ALA A O 1
ATOM 3158 N N . PRO A 1 406 ? -12.700 -7.352 -5.780 1.00 83.12 406 PRO A N 1
ATOM 3159 C CA . PRO A 1 406 ? -12.032 -6.230 -6.436 1.00 83.12 406 PRO A CA 1
ATOM 3160 C C . PRO A 1 406 ? -12.742 -5.812 -7.725 1.00 83.12 406 PRO A C 1
ATOM 3162 O O . PRO A 1 406 ? -13.157 -6.657 -8.522 1.00 83.12 406 PRO A O 1
ATOM 3165 N N . SER A 1 407 ? -12.775 -4.508 -7.997 1.00 78.31 407 SER A N 1
ATOM 3166 C CA . SER A 1 407 ? -13.155 -3.986 -9.306 1.00 78.31 407 SER A CA 1
ATOM 3167 C C . SER A 1 407 ? -11.909 -3.768 -10.165 1.00 78.31 407 SER A C 1
ATOM 3169 O O . SER A 1 407 ? -11.196 -2.775 -10.024 1.00 78.31 407 SER A O 1
ATOM 3171 N N . ILE A 1 408 ? -11.633 -4.706 -11.078 1.00 75.62 408 ILE A N 1
ATOM 3172 C CA . ILE A 1 408 ? -10.561 -4.566 -12.075 1.00 75.62 408 ILE A CA 1
ATOM 3173 C C . ILE A 1 408 ? -11.187 -4.214 -13.430 1.00 75.62 408 ILE A C 1
ATOM 3175 O O . ILE A 1 408 ? -11.789 -5.084 -14.077 1.00 75.62 408 ILE A O 1
ATOM 3179 N N . PRO A 1 409 ? -11.043 -2.962 -13.908 1.00 70.94 409 PRO A N 1
ATOM 3180 C CA . PRO A 1 409 ? -11.548 -2.562 -15.213 1.00 70.94 409 PRO A CA 1
ATOM 3181 C C . PRO A 1 409 ? -11.073 -3.506 -16.319 1.00 70.94 409 PRO A C 1
ATOM 3183 O O . PRO A 1 409 ? -9.894 -3.842 -16.415 1.00 70.94 409 PRO A O 1
ATOM 3186 N N . HIS A 1 410 ? -12.013 -3.932 -17.164 1.00 67.25 410 HIS A N 1
ATOM 3187 C CA . HIS A 1 410 ? -11.803 -4.857 -18.288 1.00 67.25 410 HIS A CA 1
ATOM 3188 C C . HIS A 1 410 ? -11.435 -6.310 -17.931 1.00 67.25 410 HIS A C 1
ATOM 3190 O O . HIS A 1 410 ? -11.325 -7.127 -18.847 1.00 67.25 410 HIS A O 1
ATOM 3196 N N . PHE A 1 411 ? -11.315 -6.660 -16.646 1.00 66.88 411 PHE A N 1
ATOM 3197 C CA . PHE A 1 411 ? -10.927 -7.998 -16.194 1.00 66.88 411 PHE A CA 1
ATOM 3198 C C . PHE A 1 411 ? -11.785 -8.498 -15.016 1.00 66.88 411 PHE A C 1
ATOM 3200 O O . PHE A 1 411 ? -11.257 -8.935 -13.998 1.00 66.88 411 PHE A O 1
ATOM 3207 N N . SER A 1 412 ? -13.115 -8.483 -15.172 1.00 61.97 412 SER A N 1
ATOM 3208 C CA . SER A 1 412 ? -14.081 -8.888 -14.128 1.00 61.97 412 SER A CA 1
ATOM 3209 C C . SER A 1 412 ? -13.882 -10.304 -13.576 1.00 61.97 412 SER A C 1
ATOM 3211 O O . SER A 1 412 ? -14.271 -10.583 -12.448 1.00 61.97 412 SER A O 1
ATOM 3213 N N . ASP A 1 413 ? -13.270 -11.194 -14.360 1.00 60.81 413 ASP A N 1
ATOM 3214 C CA . ASP A 1 413 ? -13.129 -12.617 -14.027 1.00 60.81 413 ASP A CA 1
ATOM 3215 C C . ASP A 1 413 ? -11.715 -12.967 -13.508 1.00 60.81 413 ASP A C 1
ATOM 3217 O O . ASP A 1 413 ? -11.381 -14.145 -13.330 1.00 60.81 413 ASP A O 1
ATOM 3221 N N . LEU A 1 414 ? -10.841 -11.965 -13.332 1.00 59.56 414 LEU A N 1
ATOM 3222 C CA . LEU A 1 414 ? -9.429 -12.148 -12.982 1.00 59.56 414 LEU A CA 1
ATOM 3223 C C . LEU A 1 414 ? -9.102 -11.580 -11.601 1.00 59.56 414 LEU A C 1
ATOM 3225 O O . LEU A 1 414 ? -8.412 -10.577 -11.483 1.00 59.56 414 LEU A O 1
ATOM 3229 N N . PHE A 1 415 ? -9.526 -12.273 -10.554 1.00 60.03 415 PHE A N 1
ATOM 3230 C CA . PHE A 1 415 ? -9.092 -12.002 -9.185 1.00 60.03 415 PHE A CA 1
ATOM 3231 C C . PHE A 1 415 ? -8.677 -13.301 -8.494 1.00 60.03 415 PHE A C 1
ATOM 3233 O O . PHE A 1 415 ? -9.104 -14.390 -8.892 1.00 60.03 415 PHE A O 1
ATOM 3240 N N . SER A 1 416 ? -7.809 -13.205 -7.485 1.00 54.47 416 SER A N 1
ATOM 3241 C CA . SER A 1 416 ? -7.472 -14.369 -6.663 1.00 54.47 416 SER A CA 1
ATOM 3242 C C . SER A 1 416 ? -8.642 -14.675 -5.721 1.00 54.47 416 SER A C 1
ATOM 3244 O O . SER A 1 416 ? -9.050 -13.779 -4.982 1.00 54.47 416 SER A O 1
ATOM 3246 N N . PRO A 1 417 ? -9.162 -15.917 -5.659 1.00 49.81 417 PRO A N 1
ATOM 3247 C CA . PRO A 1 417 ? -10.202 -16.283 -4.695 1.00 49.81 417 PRO A CA 1
ATOM 3248 C C . PRO A 1 417 ? -9.788 -16.055 -3.235 1.00 49.81 417 PRO A C 1
ATOM 3250 O O . PRO A 1 417 ? -10.642 -15.854 -2.384 1.00 49.81 417 PRO A O 1
ATOM 3253 N N . SER A 1 418 ? -8.483 -16.075 -2.936 1.00 51.09 418 SER A N 1
ATOM 3254 C CA . SER A 1 418 ? -7.958 -15.845 -1.585 1.00 51.09 418 SER A CA 1
ATOM 3255 C C . SER A 1 418 ? -7.831 -14.362 -1.208 1.00 51.09 418 SER A C 1
ATOM 3257 O O . SER A 1 418 ? -7.452 -14.067 -0.080 1.00 51.09 418 SER A O 1
ATOM 3259 N N . ALA A 1 419 ? -8.075 -13.432 -2.139 1.00 56.72 419 ALA A N 1
ATOM 3260 C CA . ALA A 1 419 ? -7.813 -12.001 -1.960 1.00 56.72 419 ALA A CA 1
ATOM 3261 C C . ALA A 1 419 ? -8.968 -11.219 -1.303 1.00 56.72 419 ALA A C 1
ATOM 3263 O O . ALA A 1 419 ? -8.865 -10.008 -1.139 1.00 56.72 419 ALA A O 1
ATOM 3264 N N . THR A 1 420 ? -10.070 -11.873 -0.932 1.00 62.12 420 THR A N 1
ATOM 3265 C CA . THR A 1 420 ? -11.300 -11.185 -0.496 1.00 62.12 420 THR A CA 1
ATOM 3266 C C . THR A 1 420 ? -11.508 -11.153 1.021 1.00 62.12 420 THR A C 1
ATOM 3268 O O . THR A 1 420 ? -12.305 -10.359 1.509 1.00 62.12 420 THR A O 1
ATOM 3271 N N . GLU A 1 421 ? -10.770 -11.952 1.802 1.00 82.19 421 GLU A N 1
ATOM 3272 C CA . GLU A 1 421 ? -10.984 -12.031 3.259 1.00 82.19 421 GLU A CA 1
ATOM 3273 C C . GLU A 1 421 ? -10.337 -10.888 4.058 1.00 82.19 421 GLU A C 1
ATOM 3275 O O . GLU A 1 421 ? -10.734 -10.637 5.201 1.00 82.19 421 GLU A O 1
ATOM 3280 N N . VAL A 1 422 ? -9.317 -10.227 3.503 1.00 91.12 422 VAL A N 1
ATOM 3281 C CA . VAL A 1 422 ? -8.473 -9.260 4.220 1.00 91.12 422 VAL A CA 1
ATOM 3282 C C . VAL A 1 422 ? -8.522 -7.901 3.537 1.00 91.12 422 VAL A C 1
ATOM 3284 O O . VAL A 1 422 ? -8.065 -7.749 2.408 1.00 91.12 422 VAL A O 1
ATOM 3287 N N . LEU A 1 423 ? -9.018 -6.889 4.250 1.00 94.56 423 LEU A N 1
ATOM 3288 C CA . LEU A 1 423 ? -9.017 -5.510 3.771 1.00 94.56 423 LEU A CA 1
ATOM 3289 C C . LEU A 1 423 ? -7.691 -4.824 4.118 1.00 94.56 423 LEU A C 1
ATOM 3291 O O . LEU A 1 423 ? -7.411 -4.558 5.290 1.00 94.56 423 LEU A O 1
ATOM 3295 N N . CYS A 1 424 ? -6.903 -4.496 3.095 1.00 95.06 424 CYS A N 1
ATOM 3296 C CA . CYS A 1 424 ? -5.701 -3.667 3.202 1.00 95.06 424 CYS A CA 1
ATOM 3297 C C . CYS A 1 424 ? -5.986 -2.215 2.794 1.00 95.06 424 CYS A C 1
ATOM 3299 O O . CYS A 1 424 ? -6.876 -1.942 1.991 1.00 95.06 424 CYS A O 1
ATOM 3301 N N . ILE A 1 425 ? -5.184 -1.271 3.299 1.00 96.38 425 ILE A N 1
ATOM 3302 C CA . ILE A 1 425 ? -5.303 0.149 2.922 1.00 96.38 425 ILE A CA 1
ATOM 3303 C C . ILE A 1 425 ? -4.822 0.359 1.478 1.00 96.38 425 ILE A C 1
ATOM 3305 O O . ILE A 1 425 ? -5.453 1.091 0.713 1.00 96.38 425 ILE A O 1
ATOM 3309 N N . PHE A 1 426 ? -3.731 -0.310 1.092 1.00 95.31 426 PHE A N 1
ATOM 3310 C CA . PHE A 1 426 ? -3.182 -0.288 -0.266 1.00 95.31 426 PHE A CA 1
ATOM 3311 C C . PHE A 1 426 ? -2.939 -1.716 -0.775 1.00 95.31 426 PHE A C 1
ATOM 3313 O O . PHE A 1 426 ? -1.797 -2.166 -0.751 1.00 95.31 426 PHE A O 1
ATOM 3320 N N . PRO A 1 427 ? -3.975 -2.444 -1.232 1.00 91.12 427 PRO A N 1
ATOM 3321 C CA . PRO A 1 427 ? -3.831 -3.859 -1.570 1.00 91.12 427 PRO A CA 1
ATOM 3322 C C . PRO A 1 427 ? -2.784 -4.132 -2.659 1.00 91.12 427 PRO A C 1
ATOM 3324 O O . PRO A 1 427 ? -2.422 -3.232 -3.427 1.00 91.12 427 PRO A O 1
ATOM 3327 N N . GLN A 1 428 ? -2.309 -5.378 -2.738 1.00 86.00 428 GLN A N 1
ATOM 3328 C CA . GLN A 1 428 ? -1.330 -5.789 -3.746 1.00 86.00 428 GLN A CA 1
ATOM 3329 C C . GLN A 1 428 ? -1.863 -5.589 -5.170 1.00 86.00 428 GLN A C 1
ATOM 3331 O O . GLN A 1 428 ? -3.035 -5.287 -5.401 1.00 86.00 428 GLN A O 1
ATOM 3336 N N . ARG A 1 429 ? -0.952 -5.616 -6.144 1.00 83.19 429 ARG A N 1
ATOM 3337 C CA . ARG A 1 429 ? -1.268 -5.254 -7.527 1.00 83.19 429 ARG A CA 1
ATOM 3338 C C . ARG A 1 429 ? -1.405 -6.487 -8.392 1.00 83.19 429 ARG A C 1
ATOM 3340 O O . ARG A 1 429 ? -0.522 -7.345 -8.425 1.00 83.19 429 ARG A O 1
ATOM 3347 N N . PHE A 1 430 ? -2.472 -6.498 -9.177 1.00 75.88 430 PHE A N 1
ATOM 3348 C CA . PHE A 1 430 ? -2.619 -7.432 -10.269 1.00 75.88 430 PHE A CA 1
ATOM 3349 C C . PHE A 1 430 ? -1.537 -7.158 -11.314 1.00 75.88 430 PHE A C 1
ATOM 3351 O O . PHE A 1 430 ? -1.413 -6.047 -11.834 1.00 75.88 430 PHE A O 1
ATOM 3358 N N . THR A 1 431 ? -0.774 -8.190 -11.672 1.00 74.19 431 THR A N 1
ATOM 3359 C CA . THR A 1 431 ? 0.197 -8.104 -12.765 1.00 74.19 431 THR A CA 1
ATOM 3360 C C . THR A 1 431 ? -0.053 -9.203 -13.791 1.00 74.19 431 THR A C 1
ATOM 3362 O O . THR A 1 431 ? -0.433 -10.326 -13.459 1.00 74.19 431 THR A O 1
ATOM 3365 N N . ILE A 1 432 ? 0.189 -8.899 -15.068 1.00 70.88 432 ILE A N 1
ATOM 3366 C CA . ILE A 1 432 ? 0.066 -9.887 -16.150 1.00 70.88 432 ILE A CA 1
ATOM 3367 C C . ILE A 1 432 ? 1.003 -11.092 -15.926 1.00 70.88 432 ILE A C 1
ATOM 3369 O O . ILE A 1 432 ? 0.546 -12.220 -16.103 1.00 70.88 432 ILE A O 1
ATOM 3373 N N . PRO A 1 433 ? 2.276 -10.924 -15.506 1.00 71.19 433 PRO A N 1
ATOM 3374 C CA . PRO A 1 433 ? 3.123 -12.063 -15.157 1.00 71.19 433 PRO A CA 1
ATOM 3375 C C . PRO A 1 433 ? 2.540 -12.928 -14.038 1.00 71.19 433 PRO A C 1
ATOM 3377 O O . PRO A 1 433 ? 2.591 -14.153 -14.149 1.00 71.19 433 PRO A O 1
ATOM 3380 N N . TRP A 1 434 ? 1.948 -12.313 -13.004 1.00 73.06 434 TRP A N 1
ATOM 3381 C CA . TRP A 1 434 ? 1.242 -13.052 -11.959 1.00 73.06 434 TRP A CA 1
ATOM 3382 C C . TRP A 1 434 ? 0.085 -13.857 -12.547 1.00 73.06 434 TRP A C 1
ATOM 3384 O O . TRP A 1 434 ? 0.060 -15.062 -12.344 1.00 73.06 434 TRP A O 1
ATOM 3394 N N . LEU A 1 435 ? -0.789 -13.252 -13.363 1.00 73.88 435 LEU A N 1
ATOM 3395 C CA . LEU A 1 435 ? -1.888 -13.964 -14.028 1.00 73.88 435 LEU A CA 1
ATOM 3396 C C . LEU A 1 435 ? -1.391 -15.176 -14.827 1.00 73.88 435 LEU A C 1
ATOM 3398 O O . LEU A 1 435 ? -1.969 -16.258 -14.753 1.00 73.88 435 LEU A O 1
ATOM 3402 N N . ILE A 1 436 ? -0.347 -14.984 -15.634 1.00 73.56 436 ILE A N 1
ATOM 3403 C CA . ILE A 1 436 ? 0.200 -16.036 -16.494 1.00 73.56 436 ILE A CA 1
ATOM 3404 C C . ILE A 1 436 ? 0.755 -17.174 -15.636 1.00 73.56 436 ILE A C 1
ATOM 3406 O O . ILE A 1 436 ? 0.445 -18.333 -15.900 1.00 73.56 436 ILE A O 1
ATOM 3410 N N . SER A 1 437 ? 1.535 -16.856 -14.600 1.00 73.19 437 SER A N 1
ATOM 3411 C CA . SER A 1 437 ? 2.046 -17.865 -13.672 1.00 73.19 437 SER A CA 1
ATOM 3412 C C . SER A 1 437 ? 0.897 -18.574 -12.957 1.00 73.19 437 SER A C 1
ATOM 3414 O O . SER A 1 437 ? 0.837 -19.796 -12.944 1.00 73.19 437 SER A O 1
ATOM 3416 N N . ASP A 1 438 ? -0.051 -17.820 -12.416 1.00 72.50 438 ASP A N 1
ATOM 3417 C CA . ASP A 1 438 ? -1.194 -18.313 -11.655 1.00 72.50 438 ASP A CA 1
ATOM 3418 C C . ASP A 1 438 ? -2.099 -19.246 -12.484 1.00 72.50 438 ASP A C 1
ATOM 3420 O O . ASP A 1 438 ? -2.594 -20.253 -11.982 1.00 72.50 438 ASP A O 1
ATOM 3424 N N . ARG A 1 439 ? -2.308 -18.957 -13.772 1.00 73.06 439 ARG A N 1
ATOM 3425 C CA . ARG A 1 439 ? -3.181 -19.758 -14.650 1.00 73.06 439 ARG A CA 1
ATOM 3426 C C . ARG A 1 439 ? -2.490 -20.935 -15.321 1.00 73.06 439 ARG A C 1
ATOM 3428 O O . ARG A 1 439 ? -3.177 -21.869 -15.722 1.00 73.06 439 ARG A O 1
ATOM 3435 N N . LEU A 1 440 ? -1.175 -20.864 -15.511 1.00 74.69 440 LEU A N 1
ATOM 3436 C CA . LEU A 1 440 ? -0.435 -21.820 -16.336 1.00 74.69 440 LEU A CA 1
ATOM 3437 C C . LEU A 1 440 ? 0.572 -22.661 -15.541 1.00 74.69 440 LEU A C 1
ATOM 3439 O O . LEU A 1 440 ? 1.347 -23.400 -16.148 1.00 74.69 440 LEU A O 1
ATOM 3443 N N . THR A 1 441 ? 0.566 -22.567 -14.209 1.00 74.62 441 THR A N 1
ATOM 3444 C CA . THR A 1 441 ? 1.381 -23.425 -13.343 1.00 74.62 441 THR A CA 1
ATOM 3445 C C . THR A 1 441 ? 0.535 -24.333 -12.460 1.00 74.62 441 THR A C 1
ATOM 3447 O O . THR A 1 441 ? -0.652 -24.091 -12.241 1.00 74.62 441 THR A O 1
ATOM 3450 N N . TYR A 1 442 ? 1.161 -25.415 -11.998 1.00 75.62 442 TYR A N 1
ATOM 3451 C CA . TYR A 1 442 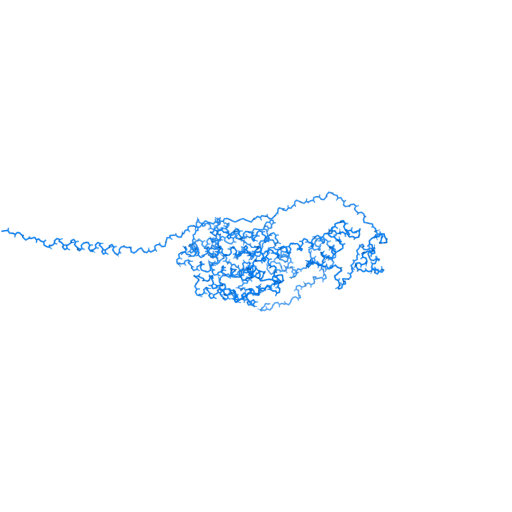? 0.571 -26.405 -11.107 1.00 75.62 442 TYR A CA 1
ATOM 3452 C C . TYR A 1 442 ? -0.107 -25.747 -9.903 1.00 75.62 442 TYR A C 1
ATOM 3454 O O . TYR A 1 442 ? 0.511 -24.973 -9.169 1.00 75.62 442 TYR A O 1
ATOM 3462 N N . LYS A 1 443 ? -1.352 -26.147 -9.645 1.00 70.31 443 LYS A N 1
ATOM 3463 C CA . LYS A 1 443 ? -2.085 -25.793 -8.432 1.00 70.31 443 LYS A CA 1
ATOM 3464 C C . LYS A 1 443 ? -2.792 -27.012 -7.878 1.00 70.31 443 LYS A C 1
ATOM 3466 O O . LYS A 1 443 ? -3.692 -27.562 -8.514 1.00 70.31 443 LYS A O 1
ATOM 3471 N N . ARG A 1 444 ? -2.406 -27.387 -6.661 1.00 65.00 444 ARG A N 1
ATOM 3472 C CA . ARG A 1 444 ? -3.060 -28.451 -5.898 1.00 65.00 444 ARG A CA 1
ATOM 3473 C C . ARG A 1 444 ? -4.563 -28.165 -5.814 1.00 65.00 444 ARG A C 1
ATOM 3475 O O . ARG A 1 444 ? -4.935 -27.023 -5.566 1.00 65.00 444 ARG A O 1
ATOM 3482 N N . GLU A 1 445 ? -5.399 -29.176 -6.052 1.00 63.09 445 GLU A N 1
ATOM 3483 C CA . GLU A 1 445 ? -6.872 -29.072 -5.991 1.00 63.09 445 GLU A CA 1
ATOM 3484 C C . GLU A 1 445 ? -7.529 -28.140 -7.037 1.00 63.09 445 GLU A C 1
ATOM 3486 O O . GLU A 1 445 ? -8.750 -27.992 -7.036 1.00 63.09 445 GLU A O 1
ATOM 3491 N N . VAL A 1 446 ? -6.760 -27.552 -7.966 1.00 67.00 446 VAL A N 1
ATOM 3492 C CA . VAL A 1 446 ? -7.281 -26.661 -9.024 1.00 67.00 446 VAL A CA 1
ATOM 3493 C C . VAL A 1 446 ? -6.883 -27.138 -10.422 1.00 67.00 446 VAL A C 1
ATOM 3495 O O . VAL A 1 446 ? -7.746 -27.272 -11.287 1.00 67.00 446 VAL A O 1
ATOM 3498 N N . ALA A 1 447 ? -5.592 -27.381 -10.659 1.00 63.06 447 ALA A N 1
ATOM 3499 C CA . ALA A 1 447 ? -5.042 -27.777 -11.956 1.00 63.06 447 ALA A CA 1
ATOM 3500 C C . ALA A 1 447 ? -3.712 -28.526 -11.758 1.00 63.06 447 ALA A C 1
ATOM 3502 O O . ALA A 1 447 ? -2.636 -27.928 -11.682 1.00 63.06 447 ALA A O 1
ATOM 3503 N N . GLU A 1 448 ? -3.802 -29.849 -11.621 1.00 69.12 448 GLU A N 1
ATOM 3504 C CA . GLU A 1 448 ? -2.666 -30.714 -11.266 1.00 69.12 448 GLU A CA 1
ATOM 3505 C C . GLU A 1 448 ? -1.870 -31.223 -12.481 1.00 69.12 448 GLU A C 1
ATOM 3507 O O . GLU A 1 448 ? -0.805 -31.816 -12.327 1.00 69.12 448 GLU A O 1
ATOM 3512 N N . ASP A 1 449 ? -2.364 -30.982 -13.695 1.00 73.56 449 ASP A N 1
ATOM 3513 C CA . ASP A 1 449 ? -1.751 -31.373 -14.969 1.00 73.56 449 ASP A CA 1
ATOM 3514 C C . ASP A 1 449 ? -0.874 -30.274 -15.598 1.00 73.56 449 ASP A C 1
ATOM 3516 O O . ASP A 1 449 ? -0.286 -30.475 -16.664 1.00 73.56 449 ASP A O 1
ATOM 3520 N N . LEU A 1 450 ? -0.754 -29.124 -14.933 1.00 70.25 450 LEU A N 1
ATOM 3521 C CA . LEU A 1 450 ? 0.095 -28.014 -15.355 1.00 70.25 450 LEU A CA 1
ATOM 3522 C C . LEU A 1 450 ? 1.539 -28.163 -14.832 1.00 70.25 450 LEU A C 1
ATOM 3524 O O . LEU A 1 450 ? 1.773 -28.771 -13.787 1.00 70.25 450 LEU A O 1
ATOM 3528 N N . PRO A 1 451 ? 2.539 -27.603 -15.535 1.00 71.75 451 PRO A N 1
ATOM 3529 C CA . PRO A 1 451 ? 3.931 -27.599 -15.079 1.00 71.75 451 PRO A CA 1
ATOM 3530 C C . PRO A 1 451 ? 4.116 -26.766 -13.802 1.00 71.75 451 PRO A C 1
ATOM 3532 O O . PRO A 1 451 ? 3.465 -25.750 -13.601 1.00 71.75 451 PRO A O 1
ATOM 3535 N N . VAL A 1 452 ? 5.064 -27.151 -12.947 1.00 72.62 452 VAL A N 1
ATOM 3536 C CA . VAL A 1 452 ? 5.312 -26.456 -11.664 1.00 72.62 452 VAL A CA 1
ATOM 3537 C C . VAL A 1 452 ? 5.923 -25.063 -11.848 1.00 72.62 452 VAL A C 1
ATOM 3539 O O . VAL A 1 452 ? 5.757 -24.196 -10.997 1.00 72.62 452 VAL A O 1
ATOM 3542 N N . LEU A 1 453 ? 6.622 -24.831 -12.961 1.00 71.44 453 LEU A N 1
ATOM 3543 C CA . LEU A 1 453 ? 7.286 -23.565 -13.256 1.00 71.44 453 LEU A CA 1
ATOM 3544 C C . LEU A 1 453 ? 6.808 -22.988 -14.586 1.00 71.44 453 LEU A C 1
ATOM 3546 O O . LEU A 1 453 ? 6.601 -23.705 -15.565 1.00 71.44 453 LEU A O 1
ATOM 3550 N N . PHE A 1 454 ? 6.703 -21.664 -14.612 1.00 75.00 454 PHE A N 1
ATOM 3551 C CA . PHE A 1 454 ? 6.471 -20.876 -15.814 1.00 75.00 454 PHE A CA 1
ATOM 3552 C C . PHE A 1 454 ? 7.784 -20.679 -16.596 1.00 75.00 454 PHE A C 1
ATOM 3554 O O . PHE A 1 454 ? 8.814 -20.355 -16.002 1.00 75.00 454 PHE A O 1
ATOM 3561 N N . SER A 1 455 ? 7.751 -20.815 -17.929 1.00 76.75 455 SER A N 1
ATOM 3562 C CA . SE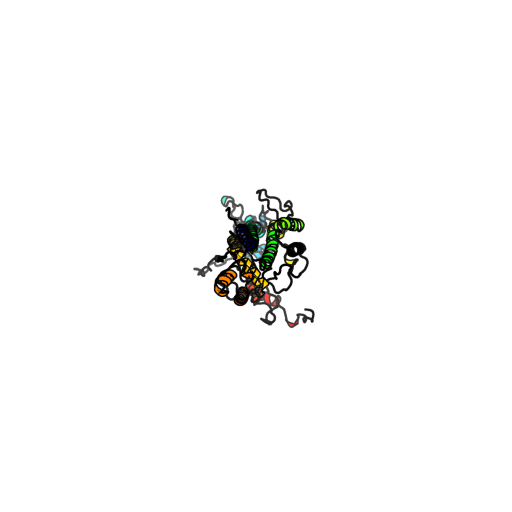R A 1 455 ? 8.853 -20.375 -18.801 1.00 76.75 455 SER A CA 1
ATOM 3563 C C . SER A 1 455 ? 8.502 -19.056 -19.482 1.00 76.75 455 SER A C 1
ATOM 3565 O O . SER A 1 455 ? 7.467 -18.927 -20.139 1.00 76.75 455 SER A O 1
ATOM 3567 N N . SER A 1 456 ? 9.425 -18.094 -19.413 1.00 75.50 456 SER A N 1
ATOM 3568 C CA . SER A 1 456 ? 9.309 -16.803 -20.100 1.00 75.50 456 SER A CA 1
ATOM 3569 C C . SER A 1 456 ? 9.179 -16.929 -21.624 1.00 75.50 456 SER A C 1
ATOM 3571 O O . SER A 1 456 ? 8.712 -15.994 -22.274 1.00 75.50 456 SER A O 1
ATOM 3573 N N . LEU A 1 457 ? 9.528 -18.085 -22.203 1.00 79.50 457 LEU A N 1
ATOM 3574 C CA . LEU A 1 457 ? 9.380 -18.354 -23.633 1.00 79.50 457 LEU A CA 1
ATOM 3575 C C . LEU A 1 457 ? 7.930 -18.606 -24.065 1.00 79.50 457 LEU A C 1
ATOM 3577 O O . LEU A 1 457 ? 7.632 -18.458 -25.248 1.00 79.50 457 LEU A O 1
ATOM 3581 N N . TRP A 1 458 ? 7.015 -18.947 -23.151 1.00 76.62 458 TRP A N 1
ATOM 3582 C CA . TRP A 1 458 ? 5.632 -19.296 -23.504 1.00 76.62 458 TRP A CA 1
ATOM 3583 C C . TRP A 1 458 ? 4.891 -18.165 -24.210 1.00 76.62 458 TRP A C 1
ATOM 3585 O O . TRP A 1 458 ? 4.232 -18.394 -25.222 1.00 76.62 458 TRP A O 1
ATOM 3595 N N . VAL A 1 459 ? 5.038 -16.933 -23.718 1.00 76.12 459 VAL A N 1
ATOM 3596 C CA . VAL A 1 459 ? 4.389 -15.759 -24.317 1.00 76.12 459 VAL A CA 1
ATOM 3597 C C . VAL A 1 459 ? 4.929 -15.506 -25.724 1.00 76.12 459 VAL A C 1
ATOM 3599 O O . VAL A 1 459 ? 4.157 -15.277 -26.652 1.00 76.12 459 VAL A O 1
ATOM 3602 N N . ALA A 1 460 ? 6.250 -15.598 -25.902 1.00 75.44 460 ALA A N 1
ATOM 3603 C CA . ALA A 1 460 ? 6.885 -15.411 -27.202 1.00 75.44 460 ALA A CA 1
ATOM 3604 C C . ALA A 1 460 ? 6.476 -16.508 -28.200 1.00 75.44 460 ALA A C 1
ATOM 3606 O O . ALA A 1 460 ? 6.166 -16.196 -29.349 1.00 75.44 460 ALA A O 1
ATOM 3607 N N . ALA A 1 461 ? 6.423 -17.770 -27.765 1.00 77.62 461 ALA A N 1
ATOM 3608 C CA . ALA A 1 461 ? 5.986 -18.891 -28.593 1.00 77.62 461 ALA A CA 1
ATOM 3609 C C . ALA A 1 461 ? 4.516 -18.741 -29.026 1.00 77.62 461 ALA A C 1
ATOM 3611 O O . ALA A 1 461 ? 4.213 -18.851 -30.212 1.00 77.62 461 ALA A O 1
ATOM 3612 N N . LEU A 1 462 ? 3.611 -18.386 -28.102 1.00 73.25 462 LEU A N 1
ATOM 3613 C CA . LEU A 1 462 ? 2.202 -18.095 -28.415 1.00 73.25 462 LEU A CA 1
ATOM 3614 C C . LEU A 1 462 ? 2.039 -16.904 -29.368 1.00 73.25 462 LEU A C 1
ATOM 3616 O O . LEU A 1 462 ? 1.137 -16.902 -30.204 1.00 73.25 462 LEU A O 1
ATOM 3620 N N . ALA A 1 463 ? 2.925 -15.911 -29.278 1.00 73.19 463 ALA A N 1
ATOM 3621 C CA . ALA A 1 463 ? 2.981 -14.785 -30.208 1.00 73.19 463 ALA A CA 1
ATOM 3622 C C . ALA A 1 463 ? 3.590 -15.145 -31.582 1.00 73.19 463 ALA A C 1
ATOM 3624 O O . ALA A 1 463 ? 3.703 -14.273 -32.444 1.00 73.19 463 ALA A O 1
ATOM 3625 N N . GLY A 1 464 ? 3.968 -16.410 -31.807 1.00 69.81 464 GLY A N 1
ATOM 3626 C CA . GLY A 1 464 ? 4.470 -16.921 -33.083 1.00 69.81 464 GLY A CA 1
ATOM 3627 C C . GLY A 1 464 ? 5.990 -16.867 -33.247 1.00 69.81 464 GLY A C 1
ATOM 3628 O O . GLY A 1 464 ? 6.479 -16.934 -34.372 1.00 69.81 464 GLY A O 1
ATOM 3629 N N . ASN A 1 465 ? 6.760 -16.723 -32.163 1.00 79.38 465 ASN A N 1
ATOM 3630 C CA . ASN A 1 465 ? 8.218 -16.773 -32.236 1.00 79.38 465 ASN A CA 1
ATOM 3631 C C . ASN A 1 465 ? 8.701 -18.225 -32.417 1.00 79.38 465 ASN A C 1
ATOM 3633 O O . ASN A 1 465 ? 8.631 -19.037 -31.492 1.00 79.38 465 ASN A O 1
ATOM 3637 N N . GLU A 1 466 ? 9.212 -18.540 -33.610 1.00 81.81 466 GLU A N 1
ATOM 3638 C CA . GLU A 1 466 ? 9.706 -19.881 -33.961 1.00 81.81 466 GLU A CA 1
ATOM 3639 C C . GLU A 1 466 ? 10.864 -20.323 -33.052 1.00 81.81 466 GLU A C 1
ATOM 3641 O O . GLU A 1 466 ? 10.840 -21.427 -32.522 1.00 81.81 466 GLU A O 1
ATOM 3646 N N . TYR A 1 467 ? 11.811 -19.429 -32.753 1.00 79.00 467 TYR A N 1
ATOM 3647 C CA . TYR A 1 467 ? 12.955 -19.739 -31.887 1.00 79.00 467 TYR A CA 1
ATOM 3648 C C . TYR A 1 467 ? 12.535 -20.076 -30.446 1.00 79.00 467 TYR A C 1
ATOM 3650 O O . TYR A 1 467 ? 13.058 -21.005 -29.836 1.00 79.00 467 TYR A O 1
ATOM 3658 N N . ALA A 1 468 ? 11.559 -19.347 -29.898 1.00 76.69 468 ALA A N 1
ATOM 3659 C CA . ALA A 1 468 ? 10.986 -19.645 -28.588 1.00 76.69 468 ALA A CA 1
ATOM 3660 C C . ALA A 1 468 ? 10.232 -20.984 -28.589 1.00 76.69 468 ALA A C 1
ATOM 3662 O O . ALA A 1 468 ? 10.297 -21.716 -27.606 1.00 76.69 468 ALA A O 1
ATOM 3663 N N . THR A 1 469 ? 9.549 -21.306 -29.692 1.00 78.94 469 THR A N 1
ATOM 3664 C CA . THR A 1 469 ? 8.827 -22.574 -29.878 1.00 78.94 469 THR A CA 1
ATOM 3665 C C . THR A 1 469 ? 9.788 -23.761 -29.928 1.00 78.94 469 THR A C 1
ATOM 3667 O O . THR A 1 469 ? 9.513 -24.784 -29.308 1.00 78.94 469 THR A O 1
ATOM 3670 N N . ASP A 1 470 ? 10.932 -23.604 -30.594 1.00 84.75 470 ASP A N 1
ATOM 3671 C CA . ASP A 1 470 ? 11.959 -24.643 -30.705 1.00 84.75 470 ASP A CA 1
ATOM 3672 C C . ASP A 1 470 ? 12.694 -24.891 -29.376 1.00 84.75 470 ASP A C 1
ATOM 3674 O O . ASP A 1 470 ? 13.030 -26.030 -29.062 1.00 84.75 470 ASP A O 1
ATOM 3678 N N . LEU A 1 471 ? 12.916 -23.845 -28.570 1.00 83.69 471 LEU A N 1
ATOM 3679 C CA . LEU A 1 471 ? 13.603 -23.941 -27.272 1.00 83.69 471 LEU A CA 1
ATOM 3680 C C . LEU A 1 471 ? 12.713 -24.432 -26.123 1.00 83.69 471 LEU A C 1
ATOM 3682 O O . LEU A 1 471 ? 13.213 -24.952 -25.124 1.00 83.69 471 LEU A O 1
ATOM 3686 N N . LEU A 1 472 ? 11.398 -24.243 -26.225 1.00 74.81 472 LEU A N 1
ATOM 3687 C CA . LEU A 1 472 ? 10.437 -24.585 -25.173 1.00 74.81 472 LEU A CA 1
ATOM 3688 C C . LEU A 1 472 ? 10.549 -26.051 -24.701 1.00 74.81 472 LEU A C 1
ATOM 3690 O O . LEU A 1 472 ? 10.612 -26.271 -23.489 1.00 74.81 472 LEU A O 1
ATOM 3694 N N . PRO A 1 473 ? 10.632 -27.057 -25.601 1.00 73.19 473 PRO A N 1
ATOM 3695 C CA . PRO A 1 473 ? 10.782 -28.461 -25.217 1.00 73.19 473 PRO A CA 1
ATOM 3696 C C . PRO A 1 473 ? 12.115 -28.770 -24.524 1.00 73.19 473 PRO A C 1
ATOM 3698 O O . PRO A 1 473 ? 12.192 -29.727 -23.758 1.00 73.19 473 PRO A O 1
ATOM 3701 N N . GLU A 1 474 ? 13.161 -27.976 -24.773 1.00 75.38 474 GLU A N 1
ATOM 3702 C CA . GLU A 1 474 ? 14.475 -28.137 -24.138 1.00 75.38 474 GLU A CA 1
ATOM 3703 C C . GLU A 1 474 ? 14.504 -27.551 -22.717 1.00 75.38 474 GLU A C 1
ATOM 3705 O O . GLU A 1 474 ? 15.209 -28.066 -21.850 1.00 75.38 474 GLU A O 1
ATOM 3710 N N . GLN A 1 475 ? 13.725 -26.491 -22.464 1.00 66.06 475 GLN A N 1
ATOM 3711 C CA . GLN A 1 475 ? 13.625 -25.844 -21.151 1.00 66.06 475 GLN A CA 1
ATOM 3712 C C . GLN A 1 475 ? 12.620 -26.499 -20.203 1.00 66.06 475 GLN A C 1
ATOM 3714 O O . GLN A 1 475 ? 12.788 -26.396 -18.988 1.00 66.06 475 GLN A O 1
ATOM 3719 N N . VAL A 1 476 ? 11.575 -27.146 -20.728 1.00 57.88 476 VAL A N 1
ATOM 3720 C CA . VAL A 1 476 ? 10.488 -27.724 -19.921 1.00 57.88 476 VAL A CA 1
ATOM 3721 C C . VAL A 1 476 ? 10.531 -29.266 -19.900 1.00 57.88 476 VAL A C 1
ATOM 3723 O O . VAL A 1 476 ? 9.560 -29.906 -20.301 1.00 57.88 476 VAL A O 1
ATOM 3726 N N . PRO A 1 477 ? 11.594 -29.937 -19.407 1.00 52.38 477 PRO A N 1
ATOM 3727 C CA . PRO A 1 477 ? 11.492 -31.327 -18.993 1.00 52.38 477 PRO A CA 1
ATOM 3728 C C . PRO A 1 477 ? 11.183 -31.379 -17.489 1.00 52.38 477 PRO A C 1
ATOM 3730 O O . PRO A 1 477 ? 12.049 -31.692 -16.679 1.00 52.38 477 PRO A O 1
ATOM 3733 N N . LEU A 1 478 ? 9.947 -31.075 -17.089 1.00 48.62 478 LEU A N 1
ATOM 3734 C CA . LEU A 1 478 ? 9.478 -31.349 -15.725 1.00 48.62 478 LEU A CA 1
ATOM 3735 C C . LEU A 1 478 ? 8.456 -32.480 -15.774 1.00 48.62 478 LEU A C 1
ATOM 3737 O O . LEU A 1 478 ? 7.248 -32.276 -15.837 1.00 48.62 478 LEU A O 1
ATOM 3741 N N . SER A 1 479 ? 8.977 -33.707 -15.771 1.00 44.72 479 SER A N 1
ATOM 3742 C CA . SER A 1 479 ? 8.184 -34.889 -15.452 1.00 44.72 479 SER A CA 1
ATOM 3743 C C . SER A 1 479 ? 7.755 -34.792 -13.990 1.00 44.72 479 SER A C 1
ATOM 3745 O O . SER A 1 479 ? 8.603 -34.806 -13.097 1.00 44.72 479 SER A O 1
ATOM 3747 N N . VAL A 1 480 ? 6.448 -34.763 -13.735 1.00 45.78 480 VAL A N 1
ATOM 3748 C CA . VAL A 1 480 ? 5.860 -34.826 -12.384 1.00 45.78 480 VAL A CA 1
ATOM 3749 C C . VAL A 1 480 ? 6.377 -36.045 -11.593 1.00 45.78 480 VAL A C 1
ATOM 3751 O O . VAL A 1 480 ? 6.432 -36.017 -10.371 1.00 45.78 480 VAL A O 1
ATOM 3754 N N . GLN A 1 481 ? 6.868 -37.091 -12.273 1.00 42.66 481 GLN A N 1
ATOM 3755 C CA . GLN A 1 481 ? 7.459 -38.285 -11.648 1.00 42.66 481 GLN A CA 1
ATOM 3756 C C . GLN A 1 481 ? 8.872 -38.073 -11.068 1.00 42.66 481 GLN A C 1
ATOM 3758 O O . GLN A 1 481 ? 9.406 -38.987 -10.447 1.00 42.66 481 GLN A O 1
ATOM 3763 N N . SER A 1 482 ? 9.502 -36.916 -11.304 1.00 39.12 482 SER A N 1
ATOM 3764 C CA . SER A 1 482 ? 10.867 -36.604 -10.840 1.00 39.12 482 SER A CA 1
ATOM 3765 C C . SER A 1 482 ? 10.930 -35.662 -9.636 1.00 39.12 482 SER A C 1
ATOM 3767 O O . SER A 1 482 ? 12.020 -35.398 -9.131 1.00 39.12 482 SER A O 1
ATOM 3769 N N . LEU A 1 483 ? 9.782 -35.190 -9.144 1.00 41.12 483 LEU A N 1
ATOM 3770 C CA . LEU A 1 483 ? 9.714 -34.468 -7.877 1.00 41.12 483 LEU A CA 1
ATOM 3771 C C . LEU A 1 483 ? 9.751 -35.493 -6.730 1.00 41.12 483 LEU A C 1
ATOM 3773 O O . LEU A 1 483 ? 9.011 -36.480 -6.791 1.00 41.12 483 LEU A O 1
ATOM 3777 N N . PRO A 1 484 ? 10.618 -35.327 -5.712 1.00 40.16 484 PRO A N 1
ATOM 3778 C CA . PRO A 1 484 ? 10.590 -36.192 -4.540 1.00 40.16 484 PRO A CA 1
ATOM 3779 C C . PRO A 1 484 ? 9.200 -36.122 -3.901 1.00 40.16 484 PRO A C 1
ATOM 3781 O O . PRO A 1 484 ? 8.599 -35.052 -3.821 1.00 40.16 484 PRO A O 1
ATOM 3784 N N . ALA A 1 485 ? 8.673 -37.276 -3.490 1.00 46.50 485 ALA A N 1
ATOM 3785 C CA . ALA A 1 485 ? 7.437 -37.312 -2.726 1.00 46.50 485 ALA A CA 1
ATOM 3786 C C . ALA A 1 485 ? 7.643 -36.517 -1.428 1.00 46.50 485 ALA A C 1
ATOM 3788 O O . ALA A 1 485 ? 8.581 -36.804 -0.687 1.00 46.50 485 ALA A O 1
ATOM 3789 N N . VAL A 1 486 ? 6.778 -35.525 -1.217 1.00 41.00 486 VAL A N 1
ATOM 3790 C CA . VAL A 1 486 ? 6.606 -34.752 0.023 1.00 41.00 486 VAL A CA 1
ATOM 3791 C C . VAL A 1 486 ? 6.520 -35.742 1.190 1.00 41.00 486 VAL A C 1
ATOM 3793 O O . VAL A 1 486 ? 5.722 -36.686 1.122 1.00 41.00 486 VAL A O 1
ATOM 3796 N N . ASP A 1 487 ? 7.368 -35.585 2.206 1.00 44.19 487 ASP A N 1
ATOM 3797 C CA . ASP A 1 487 ? 7.260 -36.371 3.437 1.00 44.19 487 ASP A CA 1
ATOM 3798 C C . ASP A 1 487 ? 6.284 -35.690 4.414 1.00 44.19 487 ASP A C 1
ATOM 3800 O O . ASP A 1 487 ? 5.703 -34.648 4.116 1.00 44.19 487 ASP A O 1
ATOM 3804 N N . GLU A 1 488 ? 5.990 -36.318 5.557 1.00 33.44 488 GLU A N 1
ATOM 3805 C CA . GLU A 1 488 ? 4.982 -35.797 6.498 1.00 33.44 488 GLU A CA 1
ATOM 3806 C C . GLU A 1 488 ? 5.353 -34.427 7.117 1.00 33.44 488 GLU A C 1
ATOM 3808 O O . GLU A 1 488 ? 4.527 -33.854 7.830 1.00 33.44 488 GLU A O 1
ATOM 3813 N N . GLU A 1 489 ? 6.542 -33.876 6.835 1.00 32.16 489 GLU A N 1
ATOM 3814 C CA . GLU A 1 489 ? 6.986 -32.560 7.309 1.00 32.16 489 GLU A CA 1
ATOM 3815 C C . GLU A 1 489 ? 6.866 -31.437 6.253 1.00 32.16 489 GLU A C 1
ATOM 3817 O O . GLU A 1 489 ? 7.018 -30.267 6.614 1.00 32.16 489 GLU A O 1
ATOM 3822 N N . GLY A 1 490 ? 6.500 -31.758 5.001 1.00 35.97 490 GLY A N 1
ATOM 3823 C CA . GLY A 1 490 ? 6.310 -30.803 3.896 1.00 35.97 490 GLY A CA 1
ATOM 3824 C C . GLY A 1 490 ? 7.391 -30.906 2.832 1.00 35.97 490 GLY A C 1
ATOM 3825 O O . GLY A 1 490 ? 7.965 -29.843 2.501 1.00 35.97 490 GLY A O 1
#

Mean predicted aligned error: 12.67 Å

Radius of gyration: 33.74 Å; Cα contacts (8 Å, |Δi|>4): 588; chains: 1; bounding box: 92×78×131 Å

Foldseek 3Di:
DDDDDDPPPVVVVVVVVVVVVVVVVPPDPPPPPLDQFDFFDFDADDFDDPDDDDDDDDDPDDPPDDDDQDQLVPPPCNVVVCVQQNDDDPVQNVCCRVVVDGDDPDDPDLSADDPPDPDSVVRVLVVQLDDPDPVRDDPRNDRDDDPVSVVVVVVCVLVVVVLVCLLPVLLVLLLVLLVLLLVLLVVLLVSADPVLVVLSLLLNLLSLLLNLLSVQFDDDPPVPDDALVRGDLSNDLVNSLVVLVVSVPPHDPLSSVLSNVVSVLLRVQDAWAARSRQWAFLDPDRTDNSVQLPDDDSLVRGRSSSSSSNSCCSQAGIFAQLLDLSSVLSLVSSSSSCSPGDCSSVSLSVSQNSCCVSFNHFLAFESNLLSCLLVPQLPDPIDGSCLSVDVSSSVSSSVSLVPRGHDHPPCPPDHDPSNRRGYGNHYDHDDPVCSCCVVQAADPPPHNPHHNDDDPLPVVVVVPNPVSVVCVVVPDPDDVVPDPPDDPVD

Sequence (490 aa):
MKQKTSTVLAGRMLCAAFLVAALALFAAVPHECDAAPRKIVLTEAELKDFSSVPAPVKLKGKPSFEDSAFPLEKAVNLKEVEEVVGKLTKAQREALQKNRFILLPKKSAYPFPSHGMNDEMLSDFVGIGGFADPSAREPWNTRLVNPDVFLHALHTFFSKRLEAMEGGELLAAVEAMLDDLYATVIILRGDASKKNRRTWERLQAQILIPLILVKNCYQDMEDKWVPPDEEPEDDTLENALALMKEYIGGLSKNSAKNVAEELRRIYAADTAEGGLLGLIPAYASASVDYTQFTPRGHYERSSRSRAYFRTMIWLGQLGWRLADEDGAADALNFALAMSKASYALDEWKRVMEVSCFFVGYPDAASYVEWIDLLLESAGVKSFDADTCGKPASIERIIEAAEDLAPSIPHFSDLFSPSATEVLCIFPQRFTIPWLISDRLTYKREVAEDLPVLFSSLWVAALAGNEYATDLLPEQVPLSVQSLPAVDEEG